Protein 5TGN (pdb70)

Foldseek 3Di:
DAPVVLVVVLLVCLLVLNLQSNLVQADQQAWEQEPPRDIQGGSVSSSVVSNPDANKHWDPWDFPDDRFKTKIWTWIGDPDDDIWIKIWIFGDDPRGTRYIYIDTDDD/DQVVLVVVLLVCLLVLNLQSNLVQADQQAWEQEPPRDIQGGSVSSSVVSNPDANWHWDPWDFDDDPFKTKIWTWIGHPDDDIWIKIWIFGDDDRHTRYIYIDTDDD/DQVVLVVVLLVCLLVLNLQSNLVQADQQAWEPEAPVDIQGGSVSSSVVSNPDFRWDWDDWDFPDDPFKTKIWIWTDGDPDDIWIKIWIFGDDPSGTRYIHIDTDD/DAPVVLVVVLQVCLLVLNLLVNLVQADQQAWEPEAPVRIQGGSVSSSVCSNPPPNWHFDPWDFDDDRFKTKIWGWTDDDPDDIWIKIWIFGDDPRGTRYIHIDTDDD

Nearest PDB structures (foldseek):
  5tgn-assembly1_D  TM=9.696E-01  e=1.037E-19  Sphaerobacter thermophilus DSM 20745
  3lyg-assembly1_A-2  TM=8.223E-01  e=5.084E-06  Colwellia psychrerythraea 34H
  3fh1-assembly1_A-2  TM=8.210E-01  e=5.171E-05  Mesorhizobium loti
  5ien-assembly1_A  TM=6.546E-01  e=3.353E-06  synthetic construct
  3hx8-assembly2_C  TM=6.684E-01  e=5.726E-06  Mesorhizobium loti

InterPro domains:
  IPR032710 NTF2-like domain superfamily [SSF54427] (2-102)
  IPR037401 SnoaL-like domain [PF12680] (7-100)

B-factor: mean 32.68, std 15.43, range [11.44, 110.05]

Organism: Sphaerobacter thermophilus (strain ATCC 49802 / DSM 20745 / KCCM 41009 / NCIMB 13125 / S 6022) (NCBI:txid479434)

Solvent-accessible surface area: 18571 Å² total

Sequence (425 aa):
AAAIDLAREYISRVNGRDGSGAAALFAQDGEIIAPVGRVYRGWDAIAAFIEAAPPATTAQIAERTGTHRVVLHGVVQTPRFAPAQIEWIFDVDGDRIRRLTINHLRDAAIDLAREYISRVNGRDGSGAAALFAQDGEIIAPVGRVYRGWDAIAAFIIEAAPPATTAQIAERTGTHRVVLHGVVQTPRFAPAQIEWIFDVDGDRIRRLTINHLRDAAIDLAREYISRRVNGRDGSGAAALFAQDGEIIAPVGRVYRGWDAIAAFIEAAPPATTAQIAERTGTHRVVLHGVVQTPRFAPAQIEWIFDVDGDRIRRLTINHLRAAAIDLAREYISRVNGRDGSSGAAALFAQDGEIIAPVGRVYRRGWDAIAAFIIEAAPPATTAQIAERTGTHRVVLHGVVQTPRFAPAQIEWIFDVDGDRIRRLTINHLRD

CATH classification: 3.10.450.50

Structure (mmCIF, N/CA/C/O backbone):
data_5TGN
#
_entry.id   5TGN
#
_cell.length_a   90.178
_cell.length_b   66.907
_cell.length_c   90.635
_cell.angle_alpha   90.00
_cell.angle_beta   101.41
_cell.angle_gamma   90.00
#
_symmetry.space_group_name_H-M   'C 1 2 1'
#
loop_
_entity.id
_entity.type
_entity.pdbx_description
1 polymer 'Uncharacterized protein'
2 non-polymer GLYCEROL
3 non-polymer 'CHLORIDE ION'
4 water water
#
loop_
_atom_site.group_PDB
_atom_site.id
_atom_site.type_symbol
_atom_site.label_atom_id
_atom_site.label_alt_id
_atom_site.label_comp_id
_atom_site.label_asym_id
_atom_site.label_entity_id
_atom_site.label_seq_id
_atom_site.pdbx_PDB_ins_code
_atom_site.Cartn_x
_atom_site.Cartn_y
_atom_site.Cartn_z
_atom_site.occupancy
_atom_site.B_iso_or_equiv
_atom_site.auth_seq_id
_atom_site.auth_comp_id
_atom_site.auth_asym_id
_atom_site.auth_atom_id
_atom_site.pdbx_PDB_model_num
ATOM 1 N N . ALA A 1 3 ? -16.224 47.421 42.598 1.00 66.14 0 ALA A N 1
ATOM 2 C CA . ALA A 1 3 ? -16.916 46.779 41.481 1.00 68.13 0 ALA A CA 1
ATOM 3 C C . ALA A 1 3 ? -16.299 47.171 40.139 1.00 69.21 0 ALA A C 1
ATOM 4 O O . ALA A 1 3 ? -16.512 48.275 39.639 1.00 74.23 0 ALA A O 1
ATOM 14 N N . ALA A 1 5 ? -15.704 47.088 36.084 1.00 50.26 2 ALA A N 1
ATOM 15 C CA . ALA A 1 5 ? -16.382 46.810 34.830 1.00 47.62 2 ALA A CA 1
ATOM 16 C C . ALA A 1 5 ? -15.579 45.788 34.021 1.00 38.91 2 ALA A C 1
ATOM 17 O O . ALA A 1 5 ? -14.420 45.479 34.330 1.00 34.99 2 ALA A O 1
ATOM 19 N N . ALA A 1 6 ? -16.209 45.263 32.969 1.00 34.40 3 ALA A N 1
ATOM 20 C CA . ALA A 1 6 ? -15.569 44.211 32.186 1.00 34.01 3 ALA A CA 1
ATOM 21 C C . ALA A 1 6 ? -14.255 44.689 31.584 1.00 27.56 3 ALA A C 1
ATOM 22 O O . ALA A 1 6 ? -13.264 43.949 31.587 1.00 24.78 3 ALA A O 1
ATOM 24 N N . ILE A 1 7 ? -14.227 45.919 31.049 1.00 28.62 4 ILE A N 1
ATOM 25 C CA . ILE A 1 7 ? -12.978 46.408 30.466 1.00 27.40 4 ILE A CA 1
ATOM 26 C C . ILE A 1 7 ? -11.902 46.549 31.538 1.00 26.29 4 ILE A C 1
ATOM 27 O O . ILE A 1 7 ? -10.721 46.291 31.271 1.00 26.33 4 ILE A O 1
ATOM 32 N N . ASP A 1 8 ? -12.288 46.927 32.766 1.00 30.40 5 ASP A N 1
ATOM 33 C CA . ASP A 1 8 ? -11.338 46.992 33.877 1.00 29.35 5 ASP A CA 1
ATOM 34 C C . ASP A 1 8 ? -10.771 45.620 34.208 1.00 27.18 5 ASP A C 1
ATOM 35 O O . ASP A 1 8 ? -9.569 45.491 34.470 1.00 27.07 5 ASP A O 1
ATOM 40 N N . LEU A 1 9 ? -11.636 44.592 34.264 1.00 26.39 6 LEU A N 1
ATOM 41 C CA . LEU A 1 9 ? -11.162 43.237 34.530 1.00 24.33 6 LEU A CA 1
ATOM 42 C C . LEU A 1 9 ? -10.180 42.794 33.451 1.00 22.76 6 LEU A C 1
ATOM 43 O O . LEU A 1 9 ? -9.130 42.210 33.751 1.00 26.03 6 LEU A O 1
ATOM 48 N N . ALA A 1 10 ? -10.510 43.064 32.185 1.00 23.04 7 ALA A N 1
ATOM 49 C CA . ALA A 1 10 ? -9.648 42.632 31.091 1.00 17.97 7 ALA A CA 1
ATOM 50 C C . ALA A 1 10 ? -8.279 43.303 31.179 1.00 19.74 7 ALA A C 1
ATOM 51 O O . ALA A 1 10 ? -7.244 42.637 31.070 1.00 21.92 7 ALA A O 1
ATOM 53 N N . ARG A 1 11 ? -8.251 44.630 31.367 1.00 20.72 8 ARG A N 1
ATOM 54 C CA . ARG A 1 11 ? -6.970 45.326 31.468 1.00 22.98 8 ARG A CA 1
ATOM 55 C C . ARG A 1 11 ? -6.170 44.841 32.675 1.00 25.55 8 ARG A C 1
ATOM 56 O O . ARG A 1 11 ? -4.936 44.736 32.617 1.00 22.01 8 ARG A O 1
ATOM 64 N N . GLU A 1 12 ? -6.847 44.612 33.805 1.00 22.02 9 GLU A N 1
ATOM 65 C CA . GLU A 1 12 ? -6.140 44.136 34.987 1.00 22.86 9 GLU A CA 1
ATOM 66 C C . GLU A 1 12 ? -5.592 42.729 34.769 1.00 20.49 9 GLU A C 1
ATOM 67 O O . GLU A 1 12 ? -4.522 42.391 35.286 1.00 20.97 9 GLU A O 1
ATOM 73 N N . TYR A 1 13 ? -6.329 41.888 34.043 1.00 18.79 10 TYR A N 1
ATOM 74 C CA . TYR A 1 13 ? -5.824 40.556 33.724 1.00 17.05 10 TYR A CA 1
ATOM 75 C C . TYR A 1 13 ? -4.495 40.663 32.995 1.00 16.10 10 TYR A C 1
ATOM 76 O O . TYR A 1 13 ? -3.503 40.055 33.395 1.00 16.33 10 TYR A O 1
ATOM 85 N N . ILE A 1 14 ? -4.435 41.506 31.964 1.00 20.55 11 ILE A N 1
ATOM 86 C CA . ILE A 1 14 ? -3.174 41.705 31.252 1.00 18.99 11 ILE A CA 1
ATOM 87 C C . ILE A 1 14 ? -2.093 42.218 32.199 1.00 21.68 11 ILE A C 1
ATOM 88 O O . ILE A 1 14 ? -0.931 41.806 32.124 1.00 19.41 11 ILE A O 1
ATOM 93 N N . SER A 1 15 ? -2.440 43.155 33.076 1.00 20.54 12 SER A N 1
ATOM 94 C CA . SER A 1 15 ? -1.414 43.703 33.962 1.00 23.46 12 SER A CA 1
ATOM 95 C C . SER A 1 15 ? -0.869 42.616 34.881 1.00 23.58 12 SER A C 1
ATOM 96 O O . SER A 1 15 ? 0.345 42.540 35.129 1.00 25.49 12 SER A O 1
ATOM 99 N N . ARG A 1 16 ? -1.754 41.751 35.373 1.00 22.02 13 ARG A N 1
ATOM 100 C CA . ARG A 1 16 ? -1.348 40.703 36.313 1.00 31.09 13 ARG A CA 1
ATOM 101 C C . ARG A 1 16 ? -0.487 39.644 35.632 1.00 21.22 13 ARG A C 1
ATOM 102 O O . ARG A 1 16 ? 0.487 39.161 36.216 1.00 27.90 13 ARG A O 1
ATOM 110 N N . VAL A 1 17 ? -0.817 39.292 34.388 1.00 20.72 14 VAL A N 1
ATOM 111 C CA . VAL A 1 17 ? -0.015 38.325 33.647 1.00 25.57 14 VAL A CA 1
ATOM 112 C C . VAL A 1 17 ? 1.371 38.889 33.322 1.00 28.09 14 VAL A C 1
ATOM 113 O O . VAL A 1 17 ? 2.381 38.182 33.456 1.00 24.57 14 VAL A O 1
ATOM 117 N N . ASN A 1 18 ? 1.459 40.179 32.942 1.00 21.76 15 ASN A N 1
ATOM 118 C CA . ASN A 1 18 ? 2.784 40.802 32.789 1.00 25.00 15 ASN A CA 1
ATOM 119 C C . ASN A 1 18 ? 3.592 40.751 34.076 1.00 31.79 15 ASN A C 1
ATOM 120 O O . ASN A 1 18 ? 4.828 40.732 34.035 1.00 33.40 15 ASN A O 1
ATOM 125 N N . GLY A 1 19 ? 2.923 40.766 35.225 1.00 40.22 16 GLY A N 1
ATOM 126 C CA . GLY A 1 19 ? 3.609 40.674 36.493 1.00 46.64 16 GLY A CA 1
ATOM 127 C C . GLY A 1 19 ? 3.844 39.260 36.975 1.00 47.77 16 GLY A C 1
ATOM 128 O O . GLY A 1 19 ? 4.270 39.082 38.118 1.00 57.91 16 GLY A O 1
ATOM 129 N N . ARG A 1 20 ? 3.568 38.257 36.141 1.00 43.55 17 ARG A N 1
ATOM 130 C CA . ARG A 1 20 ? 3.681 36.835 36.473 1.00 54.09 17 ARG A CA 1
ATOM 131 C C . ARG A 1 20 ? 2.774 36.434 37.639 1.00 56.59 17 ARG A C 1
ATOM 132 O O . ARG A 1 20 ? 2.978 35.386 38.262 1.00 57.17 17 ARG A O 1
ATOM 140 N N . ASP A 1 21 ? 1.752 37.238 37.922 1.00 46.49 18 ASP A N 1
ATOM 141 C CA . ASP A 1 21 ? 1.034 37.172 39.191 1.00 35.35 18 ASP A CA 1
ATOM 142 C C . ASP A 1 21 ? -0.172 36.263 38.998 1.00 29.06 18 ASP A C 1
ATOM 143 O O . ASP A 1 21 ? -1.283 36.715 38.738 1.00 28.44 18 ASP A O 1
ATOM 148 N N . GLY A 1 22 ? 0.046 34.953 39.148 1.00 23.58 19 GLY A N 1
ATOM 149 C CA . GLY A 1 22 ? -1.040 34.004 38.908 1.00 22.89 19 GLY A CA 1
ATOM 150 C C . GLY A 1 22 ? -2.192 34.145 39.888 1.00 27.58 19 GLY A C 1
ATOM 151 O O . GLY A 1 22 ? -3.361 33.988 39.513 1.00 26.19 19 GLY A O 1
ATOM 152 N N . SER A 1 23 ? -1.885 34.440 41.158 1.00 26.55 20 SER A N 1
ATOM 153 C CA . SER A 1 23 ? -2.949 34.600 42.147 1.00 24.58 20 SER A CA 1
ATOM 154 C C . SER A 1 23 ? -3.767 35.849 41.880 1.00 26.07 20 SER A C 1
ATOM 155 O O . SER A 1 23 ? -4.997 35.828 41.984 1.00 26.42 20 SER A O 1
ATOM 158 N N . GLY A 1 24 ? -3.107 36.958 41.584 1.00 20.23 21 GLY A N 1
ATOM 159 C CA . GLY A 1 24 ? -3.859 38.170 41.342 1.00 22.19 21 GLY A CA 1
ATOM 160 C C . GLY A 1 24 ? -4.710 38.040 40.101 1.00 20.22 21 GLY A C 1
ATOM 161 O O . GLY A 1 24 ? -5.829 38.550 40.050 1.00 22.56 21 GLY A O 1
ATOM 162 N N . ALA A 1 25 ? -4.214 37.320 39.097 1.00 18.86 22 ALA A N 1
ATOM 163 C CA . ALA A 1 25 ? -5.038 37.108 37.913 1.00 19.03 22 ALA A CA 1
ATOM 164 C C . ALA A 1 25 ? -6.207 36.183 38.219 1.00 18.93 22 ALA A C 1
ATOM 165 O O . ALA A 1 25 ? -7.334 36.436 37.778 1.00 19.52 22 ALA A O 1
ATOM 167 N N . ALA A 1 26 ? -5.963 35.111 38.980 1.00 16.20 23 ALA A N 1
ATOM 168 C CA . ALA A 1 26 ? -7.042 34.195 39.342 1.00 18.54 23 ALA A CA 1
ATOM 169 C C . ALA A 1 26 ? -8.146 34.897 40.127 1.00 24.95 23 ALA A C 1
ATOM 170 O O . ALA A 1 26 ? -9.332 34.597 39.940 1.00 22.87 23 ALA A O 1
ATOM 172 N N . ALA A 1 27 ? -7.784 35.844 41.006 1.00 21.89 24 ALA A N 1
ATOM 173 C CA . ALA A 1 27 ? -8.795 36.584 41.771 1.00 19.76 24 ALA A CA 1
ATOM 174 C C . ALA A 1 27 ? -9.758 37.368 40.884 1.00 24.46 24 ALA A C 1
ATOM 175 O O . ALA A 1 27 ? -10.836 37.758 41.357 1.00 21.52 24 ALA A O 1
ATOM 177 N N . LEU A 1 28 ? -9.407 37.615 39.614 1.00 17.54 25 LEU A N 1
ATOM 178 C CA . LEU A 1 28 ? -10.353 38.251 38.705 1.00 14.31 25 LEU A CA 1
ATOM 179 C C . LEU A 1 28 ? -11.440 37.314 38.204 1.00 16.81 25 LEU A C 1
ATOM 180 O O . LEU A 1 28 ? -12.385 37.781 37.557 1.00 19.79 25 LEU A O 1
ATOM 185 N N . PHE A 1 29 ? -11.346 36.023 38.465 1.00 19.45 26 PHE A N 1
ATOM 186 C CA . PHE A 1 29 ? -12.297 35.066 37.913 1.00 15.80 26 PHE A CA 1
ATOM 187 C C . PHE A 1 29 ? -13.315 34.644 38.972 1.00 18.64 26 PHE A C 1
ATOM 188 O O . PHE A 1 29 ? -13.025 34.639 40.171 1.00 18.05 26 PHE A O 1
ATOM 196 N N . ALA A 1 30 ? -14.509 34.283 38.506 1.00 19.58 27 ALA A N 1
ATOM 197 C CA . ALA A 1 30 ? -15.464 33.567 39.343 1.00 24.59 27 ALA A CA 1
ATOM 198 C C . ALA A 1 30 ? -14.860 32.246 39.814 1.00 23.62 27 ALA A C 1
ATOM 199 O O . ALA A 1 30 ? -13.948 31.684 39.195 1.00 20.21 27 ALA A O 1
ATOM 201 N N . GLN A 1 31 ? -15.398 31.745 40.923 1.00 25.15 28 GLN A N 1
ATOM 202 C CA . GLN A 1 31 ? -14.898 30.502 41.495 1.00 27.54 28 GLN A CA 1
ATOM 203 C C . GLN A 1 31 ? -14.955 29.361 40.490 1.00 23.95 28 GLN A C 1
ATOM 204 O O . GLN A 1 31 ? -14.073 28.499 40.470 1.00 22.14 28 GLN A O 1
ATOM 210 N N . ASP A 1 32 ? -16.001 29.317 39.669 1.00 23.16 29 ASP A N 1
ATOM 211 C CA . ASP A 1 32 ? -16.098 28.346 38.587 1.00 21.82 29 ASP A CA 1
ATOM 212 C C . ASP A 1 32 ? -15.749 28.957 37.235 1.00 24.95 29 ASP A C 1
ATOM 213 O O . ASP A 1 32 ? -16.170 28.434 36.204 1.00 25.04 29 ASP A O 1
ATOM 218 N N . GLY A 1 33 ? -14.998 30.057 37.223 1.00 17.15 30 GLY A N 1
ATOM 219 C CA . GLY A 1 33 ? -14.567 30.654 35.978 1.00 20.61 30 GLY A CA 1
ATOM 220 C C . GLY A 1 33 ? -13.487 29.803 35.336 1.00 26.08 30 GLY A C 1
ATOM 221 O O . GLY A 1 33 ? -12.947 28.876 35.939 1.00 20.42 30 GLY A O 1
ATOM 222 N N . GLU A 1 34 ? -13.164 30.109 34.084 1.00 13.59 31 GLU A N 1
ATOM 223 C CA . GLU A 1 34 ? -12.218 29.247 33.399 1.00 17.84 31 GLU A CA 1
ATOM 224 C C . GLU A 1 34 ? -11.445 29.992 32.321 1.00 15.80 31 GLU A C 1
ATOM 225 O O . GLU A 1 34 ? -11.897 31.004 31.771 1.00 16.17 31 GLU A O 1
ATOM 231 N N . ILE A 1 35 ? -10.295 29.415 31.974 1.00 13.96 32 ILE A N 1
ATOM 232 C CA . ILE A 1 35 ? -9.529 29.811 30.797 1.00 14.83 32 ILE A CA 1
ATOM 233 C C . ILE A 1 35 ? -9.552 28.653 29.811 1.00 15.95 32 ILE A C 1
ATOM 234 O O . ILE A 1 35 ? -9.318 27.499 30.194 1.00 14.94 32 ILE A O 1
ATOM 239 N N . ILE A 1 36 ? -9.843 28.949 28.551 1.00 13.81 33 ILE A N 1
ATOM 240 C CA . ILE A 1 36 ? -9.726 27.960 27.475 1.00 11.45 33 ILE A CA 1
ATOM 241 C C . ILE A 1 36 ? -8.516 28.368 26.658 1.00 14.87 33 ILE A C 1
ATOM 242 O O . ILE A 1 36 ? -8.450 29.506 26.161 1.00 15.52 33 ILE A O 1
ATOM 247 N N . ALA A 1 37 ? -7.578 27.463 26.506 1.00 12.45 34 ALA A N 1
ATOM 248 C CA . ALA A 1 37 ? -6.325 27.850 25.874 1.00 15.33 34 ALA A CA 1
ATOM 249 C C . ALA A 1 37 ? -5.889 26.691 24.996 1.00 13.29 34 ALA A C 1
ATOM 250 O O . ALA A 1 37 ? -6.481 25.611 25.091 1.00 16.64 34 ALA A O 1
ATOM 252 N N . PRO A 1 38 ? -4.886 26.863 24.123 1.00 13.21 35 PRO A N 1
ATOM 253 C CA . PRO A 1 38 ? -4.448 25.730 23.283 1.00 14.69 35 PRO A CA 1
ATOM 254 C C . PRO A 1 38 ? -3.995 24.532 24.108 1.00 13.95 35 PRO A C 1
ATOM 255 O O . PRO A 1 38 ? -3.375 24.684 25.159 1.00 20.27 35 PRO A O 1
ATOM 259 N N . VAL A 1 39 ? -4.289 23.325 23.637 1.00 15.88 36 VAL A N 1
ATOM 260 C CA . VAL A 1 39 ? -5.160 23.016 22.511 1.00 18.03 36 VAL A CA 1
ATOM 261 C C . VAL A 1 39 ? -6.409 22.387 23.125 1.00 16.53 36 VAL A C 1
ATOM 262 O O . VAL A 1 39 ? -6.356 21.237 23.571 1.00 14.48 36 VAL A O 1
ATOM 266 N N . GLY A 1 40 ? -7.489 23.165 23.241 1.00 16.61 37 GLY A N 1
ATOM 267 C CA . GLY A 1 40 ? -8.657 22.651 23.929 1.00 17.48 37 GLY A CA 1
ATOM 268 C C . GLY A 1 40 ? -8.485 22.426 25.416 1.00 14.72 37 GLY A C 1
ATOM 269 O O . GLY A 1 40 ? -9.251 21.652 26.008 1.00 16.72 37 GLY A O 1
ATOM 270 N N . ARG A 1 41 ? -7.491 23.057 26.040 1.00 15.01 38 ARG A N 1
ATOM 271 C CA . ARG A 1 41 ? -7.293 22.915 27.480 1.00 14.64 38 ARG A CA 1
ATOM 272 C C . ARG A 1 41 ? -8.211 23.878 28.219 1.00 17.86 38 ARG A C 1
ATOM 273 O O . ARG A 1 41 ? -8.245 25.074 27.917 1.00 18.18 38 ARG A O 1
ATOM 281 N N . VAL A 1 42 ? -8.943 23.376 29.206 1.00 15.98 39 VAL A N 1
ATOM 282 C CA . VAL A 1 42 ? -9.850 24.210 29.974 1.00 16.51 39 VAL A CA 1
ATOM 283 C C . VAL A 1 42 ? -9.356 24.202 31.416 1.00 21.42 39 VAL A C 1
ATOM 284 O O . VAL A 1 42 ? -9.402 23.170 32.092 1.00 17.23 39 VAL A O 1
ATOM 288 N N . TYR A 1 43 ? -8.901 25.350 31.896 1.00 15.71 40 TYR A N 1
ATOM 289 C CA . TYR A 1 43 ? -8.437 25.485 33.277 1.00 16.02 40 TYR A CA 1
ATOM 290 C C . TYR A 1 43 ? -9.587 26.085 34.072 1.00 16.73 40 TYR A C 1
ATOM 291 O O . TYR A 1 43 ? -9.850 27.281 33.967 1.00 23.53 40 TYR A O 1
ATOM 300 N N . ARG A 1 44 ? -10.275 25.265 34.877 1.00 17.99 41 ARG A N 1
ATOM 301 C CA . ARG A 1 44 ? -11.452 25.727 35.604 1.00 18.87 41 ARG A CA 1
ATOM 302 C C . ARG A 1 44 ? -11.136 25.918 37.082 1.00 20.87 41 ARG A C 1
ATOM 303 O O . ARG A 1 44 ? -10.597 25.017 37.735 1.00 20.78 41 ARG A O 1
ATOM 311 N N . GLY A 1 45 ? -11.482 27.083 37.606 1.00 21.07 42 GLY A N 1
ATOM 312 C CA . GLY A 1 45 ? -11.241 27.359 39.010 1.00 21.71 42 G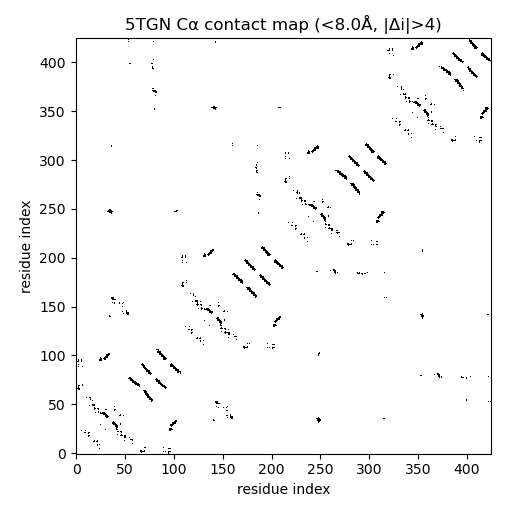LY A CA 1
ATOM 313 C C . GLY A 1 45 ? -9.891 28.013 39.252 1.00 20.86 42 GLY A C 1
ATOM 314 O O . GLY A 1 45 ? -8.968 27.948 38.436 1.00 19.34 42 GLY A O 1
ATOM 315 N N . TRP A 1 46 ? -9.777 28.617 40.434 1.00 18.16 43 TRP A N 1
ATOM 316 C CA . TRP A 1 46 ? -8.649 29.493 40.738 1.00 20.81 43 TRP A CA 1
ATOM 317 C C . TRP A 1 46 ? -7.297 28.760 40.694 1.00 22.29 43 TRP A C 1
ATOM 318 O O . TRP A 1 46 ? -6.312 29.273 40.141 1.00 17.56 43 TRP A O 1
ATOM 329 N N . ASP A 1 47 ? -7.205 27.579 41.297 1.00 20.60 44 ASP A N 1
ATOM 330 C CA . ASP A 1 47 ? -5.901 26.913 41.328 1.00 18.49 44 ASP A CA 1
ATOM 331 C C . ASP A 1 47 ? -5.446 26.539 39.928 1.00 18.55 44 ASP A C 1
ATOM 332 O O . ASP A 1 47 ? -4.267 26.702 39.591 1.00 21.65 44 ASP A O 1
ATOM 337 N N . ALA A 1 48 ? -6.359 26.022 39.104 1.00 21.07 45 ALA A N 1
ATOM 338 C CA . ALA A 1 48 ? -5.998 25.647 37.741 1.00 20.59 45 ALA A CA 1
ATOM 339 C C . ALA A 1 48 ? -5.587 26.862 36.924 1.00 19.80 45 ALA A C 1
ATOM 340 O O . ALA A 1 48 ? -4.631 26.798 36.142 1.00 16.26 45 ALA A O 1
ATOM 342 N N . ILE A 1 49 ? -6.343 27.958 37.044 1.00 17.62 46 ILE A N 1
ATOM 343 C CA . ILE A 1 49 ? -5.975 29.187 36.361 1.00 16.23 46 ILE A CA 1
ATOM 344 C C . ILE A 1 49 ? -4.596 29.645 36.809 1.00 19.25 46 ILE A C 1
ATOM 345 O O . ILE A 1 49 ? -3.748 29.989 35.985 1.00 21.38 46 ILE A O 1
ATOM 350 N N . ALA A 1 50 ? -4.335 29.620 38.120 1.00 20.38 47 ALA A N 1
ATOM 351 C CA . ALA A 1 50 ? -3.025 30.030 38.611 1.00 20.07 47 ALA A CA 1
ATOM 352 C C . ALA A 1 50 ? -1.924 29.180 38.001 1.00 23.58 47 ALA A C 1
ATOM 353 O O . ALA A 1 50 ? -0.872 29.702 37.629 1.00 21.35 47 ALA A O 1
ATOM 355 N N . ALA A 1 51 ? -2.157 27.869 37.881 1.00 18.29 48 ALA A N 1
ATOM 356 C CA . ALA A 1 51 ? -1.151 26.972 37.321 1.00 21.68 48 ALA A CA 1
ATOM 357 C C . ALA A 1 51 ? -0.881 27.301 35.863 1.00 18.21 48 ALA A C 1
ATOM 358 O O . ALA A 1 51 ? 0.279 27.320 35.426 1.00 17.25 48 ALA A O 1
ATOM 360 N N . PHE A 1 52 ? -1.947 27.535 35.084 1.00 16.30 49 PHE A N 1
ATOM 361 C CA . PHE A 1 52 ? -1.768 27.911 33.689 1.00 15.83 49 PHE A CA 1
ATOM 362 C C . PHE A 1 52 ? -0.898 29.151 33.564 1.00 17.95 49 PHE A C 1
ATOM 363 O O . PHE A 1 52 ? 0.053 29.187 32.772 1.00 17.63 49 PHE A O 1
ATOM 371 N N . ILE A 1 53 ? -1.207 30.184 34.353 1.00 15.28 50 ILE A N 1
ATOM 372 C CA . ILE A 1 53 ? -0.485 31.444 34.255 1.00 19.48 50 ILE A CA 1
ATOM 373 C C . ILE A 1 53 ? 0.967 31.275 34.673 1.00 22.26 50 ILE A C 1
ATOM 374 O O . ILE A 1 53 ? 1.868 31.811 34.025 1.00 18.93 50 ILE A O 1
ATOM 379 N N . GLU A 1 54 ? 1.218 30.514 35.743 1.00 15.34 51 GLU A N 1
ATOM 380 C CA . GLU A 1 54 ? 2.582 30.271 36.197 1.00 22.48 51 GLU A CA 1
ATOM 381 C C . GLU A 1 54 ? 3.395 29.454 35.190 1.00 19.13 51 GLU A C 1
ATOM 382 O O . GLU A 1 54 ? 4.626 29.534 35.196 1.00 20.99 51 GLU A O 1
ATOM 388 N N . ALA A 1 55 ? 2.741 28.691 34.314 1.00 17.70 52 ALA A N 1
ATOM 389 C CA . ALA A 1 55 ? 3.455 27.886 33.325 1.00 21.09 52 ALA A CA 1
ATOM 390 C C . ALA A 1 55 ? 3.972 28.693 32.126 1.00 20.31 52 ALA A C 1
ATOM 391 O O . ALA A 1 55 ? 4.755 28.150 31.327 1.00 19.46 52 ALA A O 1
ATOM 393 N N . ALA A 1 56 ? 3.579 29.968 31.999 1.00 18.68 53 ALA A N 1
ATOM 394 C CA . ALA A 1 56 ? 4.017 30.823 30.891 1.00 22.26 53 ALA A CA 1
ATOM 395 C C . ALA A 1 56 ? 5.512 31.132 30.971 1.00 21.99 53 ALA A C 1
ATOM 396 O O . ALA A 1 56 ? 6.067 31.278 32.061 1.00 22.09 53 ALA A O 1
ATOM 398 N N . PRO A 1 57 ? 6.184 31.264 29.832 1.00 33.37 54 PRO A N 1
ATOM 399 C CA . PRO A 1 57 ? 7.569 31.758 29.845 1.00 36.37 54 PRO A CA 1
ATOM 400 C C . PRO A 1 57 ? 7.598 33.226 30.217 1.00 27.31 54 PRO A C 1
ATOM 401 O O . PRO A 1 57 ? 6.581 33.915 30.058 1.00 27.51 54 PRO A O 1
ATOM 405 N N . PRO A 1 58 ? 8.729 33.738 30.740 1.00 31.65 55 PRO A N 1
ATOM 406 C CA . PRO A 1 58 ? 8.914 35.195 30.794 1.00 33.04 55 PRO A CA 1
ATOM 407 C C . PRO A 1 58 ? 8.509 35.833 29.477 1.00 29.58 55 PRO A C 1
ATOM 408 O O . PRO A 1 58 ? 8.988 35.442 28.404 1.00 26.99 55 PRO A O 1
ATOM 412 N N . ALA A 1 59 ? 7.581 36.779 29.551 1.00 26.02 56 ALA A N 1
ATOM 413 C CA . ALA A 1 59 ? 7.013 37.400 28.365 1.00 25.54 56 ALA A CA 1
ATOM 414 C C . ALA A 1 59 ? 6.432 38.737 28.777 1.00 31.96 56 ALA A C 1
ATOM 415 O O . ALA A 1 59 ? 6.103 38.948 29.943 1.00 30.06 56 ALA A O 1
ATOM 417 N N . THR A 1 60 ? 6.323 39.656 27.822 1.00 29.45 57 THR A N 1
ATOM 418 C CA . THR A 1 60 ? 5.578 40.882 28.056 1.00 26.17 57 THR A CA 1
ATOM 419 C C . THR A 1 60 ? 4.466 40.993 27.026 1.00 28.77 57 THR A C 1
ATOM 420 O O . THR A 1 60 ? 4.655 40.663 25.850 1.00 25.25 57 THR A O 1
ATOM 424 N N . THR A 1 61 ? 3.309 41.455 27.480 1.00 25.31 58 THR A N 1
ATOM 425 C CA . THR A 1 61 ? 2.107 41.578 26.671 1.00 31.17 58 THR A CA 1
ATOM 426 C C . THR A 1 61 ? 1.810 43.056 26.491 1.00 36.36 58 THR A C 1
ATOM 427 O O . THR A 1 61 ? 1.458 43.732 27.461 1.00 38.68 58 THR A O 1
ATOM 431 N N . ALA A 1 62 ? 1.923 43.552 25.259 1.00 37.93 59 ALA A N 1
ATOM 432 C CA . ALA A 1 62 ? 1.803 44.979 24.984 1.00 35.19 59 ALA A CA 1
ATOM 433 C C . ALA A 1 62 ? 1.047 45.182 23.664 1.00 38.48 59 ALA A C 1
ATOM 434 O O . ALA A 1 62 ? 0.444 44.247 23.115 1.00 35.45 59 ALA A O 1
ATOM 436 N N . GLN A 1 63 ? 1.071 46.428 23.176 1.00 34.08 60 GLN A N 1
ATOM 437 C CA . GLN A 1 63 ? 0.319 46.869 21.994 1.00 33.59 60 GLN A CA 1
ATOM 438 C C . GLN A 1 63 ? -1.122 46.363 22.029 1.00 35.31 60 GLN A C 1
ATOM 439 O O . GLN A 1 63 ? -1.635 45.795 21.060 1.00 3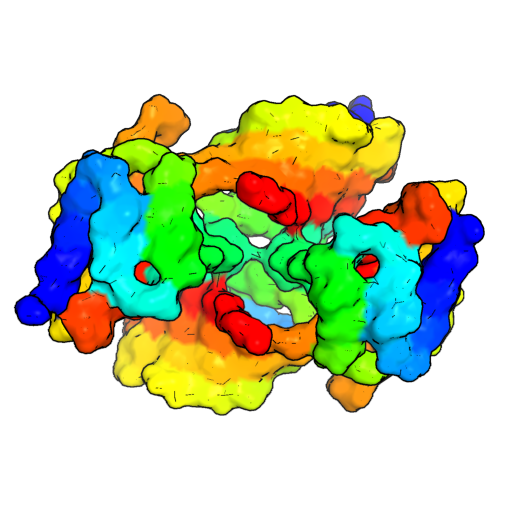1.95 60 GLN A O 1
ATOM 445 N N . ILE A 1 64 ? -1.773 46.561 23.174 1.00 32.17 61 ILE A N 1
ATOM 446 C CA . ILE A 1 64 ? -3.144 46.103 23.340 1.00 29.51 61 ILE A CA 1
ATOM 447 C C . ILE A 1 64 ? -4.087 47.008 22.563 1.00 32.56 61 ILE A C 1
ATOM 448 O O . ILE A 1 64 ? -4.065 48.233 22.710 1.00 33.09 61 ILE A O 1
ATOM 453 N N . ALA A 1 65 ? -4.896 46.412 21.703 1.00 34.02 62 ALA A N 1
ATOM 454 C CA . ALA A 1 65 ? -6.003 47.114 21.081 1.00 36.50 62 ALA A CA 1
ATOM 455 C C . ALA A 1 65 ? -7.285 46.533 21.654 1.00 36.24 62 ALA A C 1
ATOM 456 O O . ALA A 1 65 ? -7.472 45.311 21.667 1.00 29.22 62 ALA A O 1
ATOM 458 N N . GLU A 1 66 ? -8.134 47.407 22.173 1.00 33.00 63 GLU A N 1
ATOM 459 C CA . GLU A 1 66 ? -9.421 47.006 22.724 1.00 36.58 63 GLU A CA 1
ATOM 460 C C . GLU A 1 66 ? -10.379 46.948 21.543 1.00 40.39 63 GLU A C 1
ATOM 461 O O . GLU A 1 66 ? -10.856 47.978 21.071 1.00 49.28 63 GLU A O 1
ATOM 467 N N . ARG A 1 67 ? -10.618 45.741 21.025 1.00 33.50 64 ARG A N 1
ATOM 468 C CA . ARG A 1 67 ? -11.449 45.570 19.830 1.00 39.29 64 ARG A CA 1
ATOM 469 C C . ARG A 1 67 ? -12.943 45.625 20.144 1.00 43.67 64 ARG A C 1
ATOM 470 O O . ARG A 1 67 ? -13.730 46.132 19.338 1.00 44.94 64 ARG A O 1
ATOM 478 N N . THR A 1 68 ? -13.357 45.057 21.273 1.00 36.16 65 THR A N 1
ATOM 479 C CA . THR A 1 68 ? -14.749 45.040 21.709 1.00 43.19 65 THR A CA 1
ATOM 480 C C . THR A 1 68 ? -14.737 45.422 23.173 1.00 39.85 65 THR A C 1
ATOM 481 O O . THR A 1 68 ? -13.926 44.888 23.938 1.00 33.06 65 THR A O 1
ATOM 493 N N . GLY A 1 70 ? -17.829 46.099 26.210 1.00 41.41 67 GLY A N 1
ATOM 494 C CA . GLY A 1 70 ? -19.202 46.234 26.638 1.00 44.83 67 GLY A CA 1
ATOM 495 C C . GLY A 1 70 ? -19.300 45.782 28.074 1.00 42.11 67 GLY A C 1
ATOM 496 O O . GLY A 1 70 ? -18.304 45.395 28.688 1.00 37.98 67 GLY A O 1
ATOM 497 N N . THR A 1 71 ? -20.524 45.817 28.604 1.00 44.92 68 THR A N 1
ATOM 498 C CA . THR A 1 71 ? -20.732 45.468 30.007 1.00 51.44 68 THR A CA 1
ATOM 499 C C . THR A 1 71 ? -20.316 44.035 30.309 1.00 41.66 68 THR A C 1
ATOM 500 O O . THR A 1 71 ? -19.847 43.748 31.416 1.00 44.16 68 THR A O 1
ATOM 504 N N . HIS A 1 72 ? -20.470 43.123 29.345 1.00 36.81 69 HIS A N 1
ATOM 505 C CA . HIS A 1 72 ? -20.314 41.706 29.626 1.00 31.69 69 HIS A CA 1
ATOM 506 C C . HIS A 1 72 ? -19.335 40.979 28.713 1.00 31.95 69 HIS A C 1
ATOM 507 O O . HIS A 1 72 ? -19.078 39.796 28.942 1.00 26.38 69 HIS A O 1
ATOM 514 N N . ARG A 1 73 ? -18.753 41.639 27.716 1.00 29.96 70 ARG A N 1
ATOM 515 C CA . ARG A 1 73 ? -17.799 40.939 26.867 1.00 27.75 70 ARG A CA 1
ATOM 516 C C . ARG A 1 73 ? -16.714 41.906 26.439 1.00 28.26 70 ARG A C 1
ATOM 517 O O . ARG A 1 73 ? -17.003 43.055 26.102 1.00 24.52 70 ARG A O 1
ATOM 525 N N . VAL A 1 74 ? -15.460 41.450 26.467 1.00 19.76 71 VAL A N 1
ATOM 526 C CA . VAL A 1 74 ? -14.339 42.264 25.999 1.00 19.30 71 VAL A CA 1
ATOM 527 C C . VAL A 1 74 ? -13.463 41.403 25.091 1.00 19.77 71 VAL A C 1
ATOM 528 O O . VAL A 1 74 ? -13.139 40.257 25.436 1.00 24.26 71 VAL A O 1
ATOM 532 N N . VAL A 1 75 ? -13.056 41.959 23.953 1.00 20.89 72 VAL A N 1
ATOM 533 C CA . VAL A 1 75 ? -12.029 41.363 23.109 1.00 19.41 72 VAL A CA 1
ATOM 534 C C . VAL A 1 75 ? -10.825 42.294 23.078 1.00 22.36 72 VAL A C 1
ATOM 535 O O . VAL A 1 75 ? -10.942 43.453 22.650 1.00 22.88 72 VAL A O 1
ATOM 539 N N . LEU A 1 76 ? -9.665 41.783 23.502 1.00 20.25 73 LEU A N 1
ATOM 540 C CA . LEU A 1 76 ? -8.392 42.482 23.325 1.00 20.23 73 LEU A CA 1
ATOM 541 C C . LEU A 1 76 ? -7.541 41.740 22.303 1.00 18.43 73 LEU A C 1
ATOM 542 O O . LEU A 1 76 ? -7.531 40.508 22.277 1.00 21.67 73 LEU A O 1
ATOM 547 N N . HIS A 1 77 ? -6.836 42.491 21.461 1.00 22.01 74 HIS A N 1
ATOM 548 C CA . HIS A 1 77 ? -5.770 41.956 20.628 1.00 19.22 74 HIS A CA 1
ATOM 549 C C . HIS A 1 77 ? -4.453 42.521 21.132 1.00 25.15 74 HIS A C 1
ATOM 550 O O . HIS A 1 77 ? -4.395 43.670 21.583 1.00 28.32 74 HIS A O 1
ATOM 557 N N . GLY A 1 78 ? -3.404 41.706 21.095 1.00 23.05 75 GLY A N 1
ATOM 558 C CA . GLY A 1 78 ? -2.142 42.183 21.631 1.00 24.47 75 GLY A CA 1
ATOM 559 C C . GLY A 1 78 ? -0.977 41.415 21.048 1.00 23.62 75 GLY A C 1
ATOM 560 O O . GLY A 1 78 ? -1.148 40.464 20.282 1.00 20.99 75 GLY A O 1
ATOM 561 N N . VAL A 1 79 ? 0.224 41.862 21.406 1.00 17.92 76 VAL A N 1
ATOM 562 C CA . VAL A 1 79 ? 1.465 41.241 20.965 1.00 20.56 76 VAL A CA 1
ATOM 563 C C . VAL A 1 79 ? 2.164 40.737 22.217 1.00 21.49 76 VAL A C 1
ATOM 564 O O . VAL A 1 79 ? 2.346 41.495 23.174 1.00 22.13 76 VAL A O 1
ATOM 568 N N . VAL A 1 80 ? 2.542 39.468 22.225 1.00 16.15 77 VAL A N 1
ATOM 569 C CA . VAL A 1 80 ? 3.316 38.891 23.325 1.00 18.30 77 VAL A CA 1
ATOM 570 C C . VAL A 1 80 ? 4.760 38.713 22.856 1.00 17.95 77 VAL A C 1
ATOM 571 O O . VAL A 1 80 ? 5.010 38.017 21.867 1.00 22.57 77 VAL A O 1
ATOM 575 N N . GLN A 1 81 ? 5.702 39.378 23.524 1.00 18.50 78 GLN A N 1
ATOM 576 C CA . GLN A 1 81 ? 7.112 39.235 23.212 1.00 17.95 78 GLN A CA 1
ATOM 577 C C . GLN A 1 81 ? 7.842 38.472 24.312 1.00 23.50 78 GLN A C 1
ATOM 578 O O . GLN A 1 81 ? 7.507 38.583 25.496 1.00 21.99 78 GLN A O 1
ATOM 584 N N . THR A 1 82 ? 8.861 37.726 23.910 1.00 23.76 79 THR A N 1
ATOM 585 C CA . THR A 1 82 ? 9.690 36.913 24.790 1.00 24.14 79 THR A CA 1
ATOM 586 C C . THR A 1 82 ? 11.157 37.125 24.467 1.00 27.69 79 THR A C 1
ATOM 587 O O . THR A 1 82 ? 11.503 37.750 23.454 1.00 22.60 79 THR A O 1
ATOM 591 N N . PRO A 1 83 ? 12.059 36.636 25.335 1.00 30.62 80 PRO A N 1
ATOM 592 C CA . PRO A 1 83 ? 13.496 36.810 25.077 1.00 30.39 80 PRO A CA 1
ATOM 593 C C . PRO A 1 83 ? 13.989 36.190 23.789 1.00 31.98 80 PRO A C 1
ATOM 594 O O . PRO A 1 83 ? 14.949 36.711 23.204 1.00 30.27 80 PRO A O 1
ATOM 598 N N . ARG A 1 84 ? 13.397 35.084 23.336 1.00 21.49 81 ARG A N 1
ATOM 599 C CA . ARG A 1 84 ? 13.987 34.373 22.210 1.00 28.03 81 ARG A CA 1
ATOM 600 C C . ARG A 1 84 ? 12.979 34.060 21.107 1.00 27.53 81 ARG A C 1
ATOM 601 O O . ARG A 1 84 ? 13.370 33.890 19.952 1.00 24.41 81 ARG A O 1
ATOM 609 N N . PHE A 1 85 ? 11.696 33.946 21.430 1.00 17.54 82 PHE A N 1
ATOM 610 C CA . PHE A 1 85 ? 10.755 33.510 20.404 1.00 16.22 82 PHE A CA 1
ATOM 611 C C . PHE A 1 85 ? 10.204 34.707 19.629 1.00 16.99 82 PHE A C 1
ATOM 612 O O . PHE A 1 85 ? 10.362 35.856 20.029 1.00 20.58 82 PHE A O 1
ATOM 620 N N . ALA A 1 86 ? 9.579 34.417 18.481 1.00 18.71 83 ALA A N 1
ATOM 621 C CA . ALA A 1 86 ? 9.023 35.469 17.652 1.00 16.72 83 ALA A CA 1
ATOM 622 C C . ALA A 1 86 ? 7.813 36.095 18.348 1.00 17.07 83 ALA A C 1
ATOM 623 O O . ALA A 1 86 ? 7.115 35.422 19.106 1.00 19.48 83 ALA A O 1
ATOM 625 N N . PRO A 1 87 ? 7.564 37.388 18.125 1.00 23.05 84 PRO A N 1
ATOM 626 C CA . PRO A 1 87 ? 6.352 38.010 18.676 1.00 22.97 84 PRO A CA 1
ATOM 627 C C . PRO A 1 87 ? 5.118 37.225 18.259 1.00 20.21 84 PRO A C 1
ATOM 628 O O . PRO A 1 87 ? 5.039 36.696 17.142 1.00 21.41 84 PRO A O 1
ATOM 632 N N . ALA A 1 88 ? 4.165 37.105 19.171 1.00 29.59 85 ALA A N 1
ATOM 633 C CA . ALA A 1 88 ? 2.935 36.387 18.889 1.00 26.85 85 ALA A CA 1
ATOM 634 C C . ALA A 1 88 ? 1.761 37.352 18.966 1.00 32.77 85 ALA A C 1
ATOM 635 O O . ALA A 1 88 ? 1.666 38.134 19.916 1.00 23.81 85 ALA A O 1
ATOM 637 N N . GLN A 1 89 ? 0.881 37.287 17.971 1.00 24.91 86 GLN A N 1
ATOM 638 C CA . GLN A 1 89 ? -0.371 38.036 17.937 1.00 23.54 86 GLN A CA 1
ATOM 639 C C . GLN A 1 89 ? -1.431 37.229 18.668 1.00 20.30 86 GLN A C 1
ATOM 640 O O . GLN A 1 89 ? -1.713 36.087 18.279 1.00 20.11 86 GLN A O 1
ATOM 646 N N . ILE A 1 90 ? -2.036 37.817 19.698 1.00 18.33 87 ILE A N 1
ATOM 647 C CA . ILE A 1 90 ? -2.935 37.071 20.573 1.00 15.74 87 ILE A CA 1
ATOM 648 C C . ILE A 1 90 ? -4.257 37.817 20.697 1.00 22.62 87 ILE A C 1
ATOM 649 O O . ILE A 1 90 ? -4.284 39.052 20.733 1.00 19.11 87 ILE A O 1
ATOM 654 N N . GLU A 1 91 ? -5.349 37.066 20.751 1.00 16.87 88 GLU A N 1
ATOM 655 C CA . GLU A 1 91 ? -6.671 37.613 21.007 1.00 15.85 88 GLU A CA 1
ATOM 656 C C . GLU A 1 91 ? -7.172 37.029 22.321 1.00 16.09 88 GLU A C 1
ATOM 657 O O . GLU A 1 91 ? -7.127 35.809 22.511 1.00 18.36 88 GLU A O 1
ATOM 663 N N . TRP A 1 92 ? -7.617 37.898 23.236 1.00 16.21 89 TRP A N 1
ATOM 664 C CA . TRP A 1 92 ? -8.201 37.499 24.520 1.00 17.61 89 TRP A CA 1
ATOM 665 C C . TRP A 1 92 ? -9.685 37.849 24.492 1.00 16.64 89 TRP A C 1
ATOM 666 O O . TRP A 1 92 ? -10.043 39.016 24.306 1.00 21.08 89 TRP A O 1
ATOM 677 N N . ILE A 1 93 ? -10.551 36.860 24.674 1.00 16.20 90 ILE A N 1
ATOM 678 C CA . ILE A 1 93 ? -12.001 37.103 24.687 1.00 16.77 90 ILE A CA 1
ATOM 679 C C . ILE A 1 93 ? -12.480 36.862 26.107 1.00 18.12 90 ILE A C 1
ATOM 680 O O . ILE A 1 93 ? -12.432 35.726 26.577 1.00 16.58 90 ILE A O 1
ATOM 685 N N . PHE A 1 94 ? -12.950 37.916 26.791 1.00 19.77 91 PHE A N 1
ATOM 686 C CA . PHE A 1 94 ? -13.404 37.834 28.181 1.00 18.91 91 PHE A CA 1
ATOM 687 C C . PHE A 1 94 ? -14.931 37.852 28.214 1.00 22.00 91 PHE A C 1
ATOM 688 O O . PHE A 1 94 ? -15.547 38.800 27.706 1.00 20.86 91 PHE A O 1
ATOM 696 N N . ASP A 1 95 ? -15.541 36.825 28.816 1.00 23.06 92 ASP A N 1
ATOM 697 C CA . ASP A 1 95 ? -16.965 36.853 29.175 1.00 22.99 92 ASP A CA 1
ATOM 698 C C . ASP A 1 95 ? -17.079 37.161 30.665 1.00 25.89 92 ASP A C 1
ATOM 699 O O . ASP A 1 95 ? -16.502 36.445 31.493 1.00 22.44 92 ASP A O 1
ATOM 704 N N . VAL A 1 96 ? -17.837 38.207 31.004 1.00 22.41 93 VAL A N 1
ATOM 705 C CA . VAL A 1 96 ? -17.879 38.761 32.354 1.00 22.56 93 VAL A CA 1
ATOM 706 C C . VAL A 1 96 ? -19.310 38.706 32.863 1.00 29.91 93 VAL A C 1
ATOM 707 O O . VAL A 1 96 ? -20.257 38.970 32.113 1.00 28.67 93 VAL A O 1
ATOM 711 N N . ASP A 1 97 ? -19.466 38.349 34.136 1.00 28.15 94 ASP A N 1
ATOM 712 C CA . ASP A 1 97 ? -20.760 38.428 34.790 1.00 36.64 94 ASP A CA 1
ATOM 713 C C . ASP A 1 97 ? -20.542 38.705 36.271 1.00 39.89 94 ASP A C 1
ATOM 714 O O . ASP A 1 97 ? -19.622 38.159 36.882 1.00 37.36 94 ASP A O 1
ATOM 719 N N . GLY A 1 98 ? -21.385 39.560 36.839 1.00 45.19 95 GLY A N 1
ATOM 720 C CA . GLY A 1 98 ? -21.296 39.829 38.266 1.00 52.28 95 GLY A CA 1
ATOM 721 C C . GLY A 1 98 ? -19.927 40.312 38.698 1.00 50.63 95 GLY A C 1
ATOM 722 O O . GLY A 1 98 ? -19.424 39.888 39.747 1.00 55.66 95 GLY A O 1
ATOM 723 N N . ASP A 1 99 ? -19.310 41.183 37.895 1.00 39.90 96 ASP A N 1
ATOM 724 C CA . ASP A 1 99 ? -17.998 41.804 38.113 1.00 37.78 96 ASP A CA 1
ATOM 725 C C . ASP A 1 99 ? -16.847 40.793 38.248 1.00 34.37 96 ASP A C 1
ATOM 726 O O . ASP A 1 99 ? -15.786 41.132 38.773 1.00 30.93 96 ASP A O 1
ATOM 731 N N . ARG A 1 100 ? -16.979 39.581 37.717 1.00 27.51 97 ARG A N 1
ATOM 732 C CA . ARG A 1 100 ? -15.834 38.687 37.567 1.00 24.88 97 ARG A CA 1
ATOM 733 C C . ARG A 1 100 ? -15.837 38.077 36.179 1.00 22.31 97 ARG A C 1
ATOM 734 O O . ARG A 1 100 ? -16.853 38.076 35.490 1.00 27.77 97 ARG A O 1
ATOM 742 N N . ILE A 1 101 ? -14.687 37.533 35.790 1.00 19.90 98 ILE A N 1
ATOM 743 C CA . ILE A 1 101 ? -14.549 36.810 34.524 1.00 17.84 98 ILE A CA 1
ATOM 744 C C . ILE A 1 101 ? -15.126 35.411 34.676 1.00 22.59 98 ILE A C 1
ATOM 745 O O . ILE A 1 101 ? -14.696 34.634 35.539 1.00 19.88 98 ILE A O 1
ATOM 750 N N . ARG A 1 102 ? -16.117 35.093 33.846 1.00 19.58 99 ARG A N 1
ATOM 751 C CA . ARG A 1 102 ? -16.640 33.736 33.795 1.00 21.06 99 ARG A CA 1
ATOM 752 C C . ARG A 1 102 ? -15.802 32.876 32.862 1.00 20.58 99 ARG A C 1
ATOM 753 O O . ARG A 1 102 ? -15.579 31.690 33.134 1.00 20.73 99 ARG A O 1
ATOM 761 N N . ARG A 1 103 ? -15.338 33.444 31.757 1.00 17.03 100 ARG A N 1
ATOM 762 C CA . ARG A 1 103 ? -14.524 32.658 30.858 1.00 15.70 100 ARG A CA 1
ATOM 763 C C . ARG A 1 103 ? -13.576 33.577 30.111 1.00 17.49 100 ARG A C 1
ATOM 764 O O . ARG A 1 103 ? -13.961 34.669 29.676 1.00 19.64 100 ARG A O 1
ATOM 772 N N . LEU A 1 104 ? -12.327 33.134 29.984 1.00 14.67 101 LEU A N 1
ATOM 773 C CA . LEU A 1 104 ? -11.369 33.792 29.107 1.00 13.54 101 LEU A CA 1
ATOM 774 C C . LEU A 1 104 ? -10.952 32.782 28.046 1.00 15.43 101 LEU A C 1
ATOM 775 O O . LEU A 1 104 ? -10.510 31.676 28.377 1.00 16.48 101 LEU A O 1
ATOM 780 N N . THR A 1 105 ? -11.146 33.133 26.773 1.00 14.24 102 THR A N 1
ATOM 781 C CA . THR A 1 105 ? -10.707 32.292 25.654 1.00 18.38 102 THR A CA 1
ATOM 782 C C . THR A 1 105 ? -9.489 32.955 25.017 1.00 19.73 102 THR A C 1
ATOM 783 O O . THR A 1 105 ? -9.514 34.159 24.743 1.00 17.10 102 THR A O 1
ATOM 787 N N . ILE A 1 106 ? -8.429 32.192 24.781 1.00 18.66 103 ILE A N 1
ATOM 788 C CA . ILE A 1 106 ? -7.178 32.763 24.280 1.00 17.82 103 ILE A CA 1
ATOM 789 C C . ILE A 1 106 ? -6.895 32.169 22.902 1.00 13.89 103 ILE A C 1
ATOM 790 O O . ILE A 1 106 ? -6.542 30.991 22.789 1.00 14.42 103 ILE A O 1
ATOM 795 N N . ASN A 1 107 ? -7.042 32.980 21.860 1.00 17.10 104 ASN A N 1
ATOM 796 C CA . ASN A 1 107 ? -6.834 32.540 20.478 1.00 21.16 104 ASN A CA 1
ATOM 797 C C . ASN A 1 107 ? -5.534 33.123 19.952 1.00 23.31 104 ASN A C 1
ATOM 798 O O . ASN A 1 107 ? -5.340 34.343 19.997 1.00 22.88 104 ASN A O 1
ATOM 803 N N . HIS A 1 108 ? -4.665 32.268 19.432 1.00 16.21 105 HIS A N 1
ATOM 804 C CA . HIS A 1 108 ? -3.525 32.762 18.666 1.00 21.45 105 HIS A CA 1
ATOM 805 C C . HIS A 1 108 ? -3.990 33.235 17.297 1.00 26.00 105 HIS A C 1
ATOM 806 O O . HIS A 1 108 ? -4.698 32.517 16.587 1.00 23.19 105 HIS A O 1
ATOM 813 N N . LEU A 1 109 ? -3.577 34.440 16.921 1.00 23.28 106 LEU A N 1
ATOM 814 C CA . LEU A 1 109 ? -3.878 35.006 15.618 1.00 23.31 106 LEU A CA 1
ATOM 815 C C . LEU A 1 109 ? -2.722 34.731 14.663 1.00 29.69 106 LEU A C 1
ATOM 816 O O . LEU A 1 109 ? -1.626 34.342 15.074 1.00 29.24 106 LEU A O 1
ATOM 821 N N . ARG A 1 110 ? -2.976 34.938 13.372 1.00 29.56 107 ARG A N 1
ATOM 822 C CA . ARG A 1 110 ? -1.930 34.814 12.364 1.00 33.30 107 ARG A CA 1
ATOM 823 C C . ARG A 1 110 ? -0.784 35.768 12.672 1.00 46.92 107 ARG A C 1
ATOM 824 O O . ARG A 1 110 ? -1.007 36.907 13.104 1.00 38.55 107 ARG A O 1
ATOM 832 N N . ASP A 1 111 ? 0.445 35.301 12.426 1.00 44.70 108 ASP A N 1
ATOM 833 C CA . ASP A 1 111 ? 1.665 36.063 12.722 1.00 51.71 108 ASP A CA 1
ATOM 834 C C . ASP A 1 111 ? 1.688 37.385 11.962 1.00 61.05 108 ASP A C 1
ATOM 835 O O . ASP A 1 111 ? 1.201 37.439 10.829 1.00 59.35 108 ASP A O 1
ATOM 849 N N . ALA B 1 5 ? 11.099 0.548 34.036 1.00 60.98 2 ALA B N 1
ATOM 850 C CA . ALA B 1 5 ? 11.914 1.056 32.942 1.00 53.22 2 ALA B CA 1
ATOM 851 C C . ALA B 1 5 ? 11.230 2.258 32.297 1.00 46.62 2 ALA B C 1
ATOM 852 O O . ALA B 1 5 ? 10.047 2.546 32.532 1.00 43.93 2 ALA B O 1
ATOM 854 N N . ALA B 1 6 ? 11.994 2.961 31.463 1.00 44.55 3 ALA B N 1
ATOM 855 C CA . ALA B 1 6 ? 11.472 4.156 30.813 1.00 38.29 3 ALA B CA 1
ATOM 856 C C . ALA B 1 6 ? 10.227 3.842 29.988 1.00 36.33 3 ALA B C 1
ATOM 857 O O . ALA B 1 6 ? 9.239 4.587 30.035 1.00 31.98 3 ALA B O 1
ATOM 859 N N . ILE B 1 7 ? 10.255 2.733 29.238 1.00 36.12 4 ILE B N 1
ATOM 860 C CA . ILE B 1 7 ? 9.123 2.347 28.399 1.00 37.13 4 ILE B CA 1
ATOM 861 C C . ILE B 1 7 ? 7.887 2.047 29.243 1.00 38.48 4 ILE B C 1
ATOM 862 O O . ILE B 1 7 ? 6.751 2.294 28.814 1.00 33.34 4 ILE B O 1
ATOM 867 N N . ASP B 1 8 ? 8.084 1.538 30.457 1.00 37.19 5 ASP B N 1
ATOM 868 C CA . ASP B 1 8 ? 6.962 1.248 31.335 1.00 38.81 5 ASP B CA 1
ATOM 869 C C . ASP B 1 8 ? 6.367 2.526 31.900 1.00 36.95 5 ASP B C 1
ATOM 870 O O . ASP B 1 8 ? 5.144 2.636 32.040 1.00 36.59 5 ASP B O 1
ATOM 875 N N . LEU B 1 9 ? 7.227 3.483 32.264 1.00 36.20 6 LEU B N 1
ATOM 876 C CA . LEU B 1 9 ? 6.741 4.785 32.687 1.00 34.41 6 LEU B CA 1
ATOM 877 C C . LEU B 1 9 ? 5.940 5.443 31.578 1.00 30.85 6 LEU B C 1
ATOM 878 O O . LEU B 1 9 ? 4.868 6.000 31.826 1.00 37.56 6 LEU B O 1
ATOM 883 N N . ALA B 1 10 ? 6.437 5.371 30.339 1.00 30.71 7 ALA B N 1
ATOM 884 C CA . ALA B 1 10 ? 5.745 6.009 29.223 1.00 26.58 7 ALA B CA 1
ATOM 885 C C . ALA B 1 10 ? 4.384 5.365 28.989 1.00 28.59 7 ALA B C 1
ATOM 886 O O . ALA B 1 10 ? 3.373 6.058 28.830 1.00 34.14 7 ALA B O 1
ATOM 888 N N . ARG B 1 11 ? 4.344 4.028 28.975 1.00 30.64 8 ARG B N 1
ATOM 889 C CA . ARG B 1 11 ? 3.081 3.311 28.837 1.00 35.21 8 ARG B CA 1
ATOM 890 C C . ARG B 1 11 ? 2.125 3.624 29.990 1.00 36.72 8 ARG B C 1
ATOM 891 O O . ARG B 1 11 ? 0.922 3.809 29.774 1.00 30.68 8 ARG B O 1
ATOM 899 N N . GLU B 1 12 ? 2.635 3.653 31.227 1.00 37.11 9 GLU B N 1
ATOM 900 C CA . GLU B 1 12 ? 1.781 3.953 32.370 1.00 34.15 9 GLU B CA 1
ATOM 901 C C . GLU B 1 12 ? 1.258 5.387 32.332 1.00 31.20 9 GLU B C 1
ATOM 902 O O . GLU B 1 12 ? 0.130 5.638 32.756 1.00 31.59 9 GLU B O 1
ATOM 908 N N . TYR B 1 13 ? 2.052 6.339 31.830 1.00 28.60 10 TYR B N 1
ATOM 909 C CA . TYR B 1 13 ? 1.553 7.700 31.664 1.00 29.27 10 TYR B CA 1
ATOM 910 C C . TYR B 1 13 ? 0.338 7.727 30.734 1.00 31.49 10 TYR B C 1
ATOM 911 O O . TYR B 1 13 ? -0.695 8.332 31.051 1.00 33.10 10 TYR B O 1
ATOM 920 N N . ILE B 1 14 ? 0.454 7.091 29.568 1.00 27.02 11 ILE B N 1
ATOM 921 C CA . ILE B 1 14 ? -0.662 7.058 28.631 1.00 28.45 11 ILE B CA 1
ATOM 922 C C . ILE B 1 14 ? -1.875 6.397 29.283 1.00 32.15 11 ILE B C 1
ATOM 923 O O . ILE B 1 14 ? -2.995 6.911 29.203 1.00 28.97 11 ILE B O 1
ATOM 928 N N . SER B 1 15 ? -1.661 5.283 29.990 1.00 33.56 12 SER B N 1
ATOM 929 C CA . SER B 1 15 ? -2.759 4.617 30.690 1.00 36.21 12 SER B CA 1
ATOM 930 C C . SER B 1 15 ? -3.432 5.541 31.699 1.00 37.06 12 SER B C 1
ATOM 931 O O . SER B 1 15 ? -4.665 5.551 31.818 1.00 36.68 12 SER B O 1
ATOM 934 N N . ARG B 1 16 ? -2.647 6.323 32.440 1.00 36.82 13 ARG B N 1
ATOM 935 C CA . ARG B 1 16 ? -3.228 7.160 33.486 1.00 31.01 13 ARG B CA 1
ATOM 936 C C . ARG B 1 16 ? -3.902 8.412 32.930 1.00 37.55 13 ARG B C 1
ATOM 937 O O . ARG B 1 16 ? -4.911 8.871 33.479 1.00 36.78 13 ARG B O 1
ATOM 945 N N . VAL B 1 17 ? -3.395 8.962 31.833 1.00 33.69 14 VAL B N 1
ATOM 946 C CA . VAL B 1 17 ? -4.090 10.077 31.208 1.00 28.93 14 VAL B CA 1
ATOM 947 C C . VAL B 1 17 ? -5.405 9.612 30.592 1.00 31.25 14 VAL B C 1
ATOM 948 O O . VAL B 1 17 ? -6.423 10.312 30.667 1.00 34.39 14 VAL B O 1
ATOM 952 N N . ASN B 1 18 ? -5.406 8.425 29.972 1.00 29.53 15 ASN B N 1
ATOM 953 C CA . ASN B 1 18 ? -6.655 7.831 29.510 1.00 38.45 15 ASN B CA 1
ATOM 954 C C . ASN B 1 18 ? -7.642 7.651 30.648 1.00 41.77 15 ASN B C 1
ATOM 955 O O . ASN B 1 18 ? -8.854 7.660 30.419 1.00 37.17 15 ASN B O 1
ATOM 960 N N . GLY B 1 19 ? -7.153 7.463 31.869 1.00 51.37 16 GLY B N 1
ATOM 961 C CA . GLY B 1 19 ? -8.058 7.392 32.994 1.00 50.17 16 GLY B CA 1
ATOM 962 C C . GLY B 1 19 ? -8.464 8.734 33.553 1.00 51.65 16 GLY B C 1
ATOM 963 O O . GLY B 1 19 ? -9.192 8.793 34.552 1.00 53.86 16 GLY B O 1
ATOM 964 N N . ARG B 1 20 ? -8.011 9.818 32.919 1.00 48.49 17 ARG B N 1
ATOM 965 C CA . ARG B 1 20 ? -8.231 11.172 33.419 1.00 58.11 17 ARG B CA 1
ATOM 966 C C . ARG B 1 20 ? -7.742 11.309 34.864 1.00 54.93 17 ARG B C 1
ATOM 967 O O . ARG B 1 20 ? -8.351 11.988 35.693 1.00 58.15 17 ARG B O 1
ATOM 975 N N . ASP B 1 21 ? -6.615 10.665 35.162 1.00 47.87 18 ASP B N 1
ATOM 976 C CA . ASP B 1 21 ? -6.076 10.566 36.520 1.00 48.79 18 ASP B CA 1
ATOM 977 C C . ASP B 1 21 ? -4.864 11.495 36.637 1.00 43.14 18 ASP B C 1
ATOM 978 O O . ASP B 1 21 ? -3.715 11.072 36.515 1.00 40.54 18 ASP B O 1
ATOM 983 N N . GLY B 1 22 ? -5.140 12.780 36.893 1.00 45.46 19 GLY B N 1
ATOM 984 C CA . GLY B 1 22 ? -4.068 13.757 37.019 1.00 36.98 19 GLY B CA 1
ATOM 985 C C . GLY B 1 22 ? -3.073 13.396 38.106 1.00 35.71 19 GLY B C 1
ATOM 986 O O . GLY B 1 22 ? -1.859 13.412 37.883 1.00 42.52 19 GLY B O 1
ATOM 987 N N . SER B 1 23 ? -3.581 13.043 39.292 1.00 38.79 20 SER B N 1
ATOM 988 C CA . SER B 1 23 ? -2.728 12.690 40.426 1.00 40.39 20 SER B CA 1
ATOM 989 C C . SER B 1 23 ? -1.842 11.489 40.120 1.00 42.29 20 SER B C 1
ATOM 990 O O . SER B 1 23 ? -0.649 11.487 40.443 1.00 39.26 20 SER B O 1
ATOM 993 N N . GLY B 1 24 ? -2.417 10.440 39.530 1.00 45.38 21 GLY B N 1
ATOM 994 C CA . GLY B 1 24 ? -1.638 9.242 39.271 1.00 43.23 21 GLY B CA 1
ATOM 995 C C . GLY B 1 24 ? -0.600 9.465 38.190 1.00 34.13 21 GLY B C 1
ATOM 996 O O . GLY B 1 24 ? 0.531 8.996 38.297 1.00 37.56 21 GLY B O 1
ATOM 997 N N . ALA B 1 25 ? -0.969 10.184 37.138 1.00 33.04 22 ALA B N 1
ATOM 998 C CA . ALA B 1 25 ? 0.006 10.539 36.112 1.00 31.63 22 ALA B CA 1
ATOM 999 C C . ALA B 1 25 ? 1.149 11.362 36.696 1.00 32.04 22 ALA B C 1
ATOM 1000 O O . ALA B 1 25 ? 2.320 11.119 36.385 1.00 30.45 22 ALA B O 1
ATOM 1002 N N . ALA B 1 26 ? 0.838 12.313 37.578 1.00 31.47 23 ALA B N 1
ATOM 1003 C CA . ALA B 1 26 ? 1.891 13.164 38.130 1.00 29.61 23 ALA B CA 1
ATOM 1004 C C . ALA B 1 26 ? 2.876 12.382 38.997 1.00 33.93 23 ALA B C 1
ATOM 1005 O O . ALA B 1 26 ? 4.069 12.716 39.029 1.00 33.97 23 ALA B O 1
ATOM 1007 N N . ALA B 1 27 ? 2.410 11.359 39.721 1.00 36.42 24 ALA B N 1
ATOM 1008 C CA . ALA B 1 27 ? 3.315 10.572 40.560 1.00 31.58 24 ALA B CA 1
ATOM 1009 C C . ALA B 1 27 ? 4.361 9.812 39.751 1.00 35.32 24 ALA B C 1
ATOM 1010 O O . ALA B 1 27 ? 5.320 9.285 40.335 1.00 34.23 24 ALA B O 1
ATOM 1012 N N . LEU B 1 28 ? 4.200 9.726 38.429 1.00 32.81 25 LEU B N 1
ATOM 1013 C CA . LEU B 1 28 ? 5.240 9.146 37.594 1.00 33.44 25 LEU B CA 1
ATOM 1014 C C . LEU B 1 28 ? 6.421 10.089 37.401 1.00 32.80 25 LEU B C 1
ATOM 1015 O O . LEU B 1 28 ? 7.467 9.655 36.910 1.00 28.28 25 LEU B O 1
ATOM 1020 N N . PHE B 1 29 ? 6.285 11.355 37.773 1.00 30.06 26 PHE B N 1
ATOM 1021 C CA . PHE B 1 29 ? 7.333 12.328 37.530 1.00 27.96 26 PHE B CA 1
ATOM 1022 C C . PHE B 1 29 ? 8.197 12.510 38.767 1.00 32.65 26 PHE B C 1
ATOM 1023 O O . PHE B 1 29 ? 7.754 12.293 39.900 1.00 33.36 26 PHE B O 1
ATOM 1031 N N . ALA B 1 30 ? 9.437 12.928 38.538 1.00 31.46 27 ALA B N 1
ATOM 1032 C CA . ALA B 1 30 ? 10.237 13.424 39.645 1.00 35.27 27 ALA B CA 1
ATOM 1033 C C . ALA B 1 30 ? 9.522 14.606 40.292 1.00 34.26 27 ALA B C 1
ATOM 1034 O O . ALA B 1 30 ? 8.622 15.211 39.706 1.00 27.63 27 ALA B O 1
ATOM 1036 N N . GLN B 1 31 ? 9.945 14.945 41.518 1.00 31.90 28 GLN B N 1
ATOM 1037 C CA . GLN B 1 31 ? 9.308 16.035 42.257 1.00 34.03 28 GLN B CA 1
ATOM 1038 C C . GLN B 1 31 ? 9.503 17.387 41.572 1.00 37.15 28 GLN B C 1
ATOM 1039 O O . GLN B 1 31 ? 8.681 18.298 41.734 1.00 33.36 28 GLN B O 1
ATOM 1045 N N . ASP B 1 32 ? 10.589 17.543 40.820 1.00 35.36 29 ASP B N 1
ATOM 1046 C CA . ASP B 1 32 ? 10.829 18.733 40.016 1.00 34.03 29 ASP B CA 1
ATOM 1047 C C . ASP B 1 32 ? 10.704 18.448 38.524 1.00 32.27 29 ASP B C 1
ATOM 1048 O O . ASP B 1 32 ? 11.178 19.234 37.698 1.00 33.70 29 ASP B O 1
ATOM 1053 N N . GLY B 1 33 ? 10.086 17.331 38.166 1.00 26.57 30 GLY B N 1
ATOM 1054 C CA . GLY B 1 33 ? 9.871 17.004 36.777 1.00 28.65 30 GLY B CA 1
ATOM 1055 C C . GLY B 1 33 ? 8.876 17.950 36.138 1.00 26.59 30 GLY B C 1
ATOM 1056 O O . GLY B 1 33 ? 8.185 18.717 36.797 1.00 25.40 30 GLY B O 1
ATOM 1057 N N . GLU B 1 34 ? 8.797 17.901 34.818 1.00 23.70 31 GLU B N 1
ATOM 1058 C CA . GLU B 1 34 ? 7.985 18.905 34.154 1.00 26.23 31 GLU B CA 1
ATOM 1059 C C . GLU B 1 34 ? 7.371 18.345 32.884 1.00 19.27 31 GLU B C 1
ATOM 1060 O O . GLU B 1 34 ? 7.893 17.403 32.267 1.00 22.56 31 GLU B O 1
ATOM 1066 N N . ILE B 1 35 ? 6.264 18.968 32.476 1.00 17.38 32 ILE B N 1
ATOM 1067 C CA . ILE B 1 35 ? 5.689 18.766 31.150 1.00 18.47 32 ILE B CA 1
ATOM 1068 C C . ILE B 1 35 ? 5.859 20.064 30.362 1.00 24.19 32 ILE B C 1
ATOM 1069 O O . ILE B 1 35 ? 5.572 21.151 30.881 1.00 20.34 32 ILE B O 1
ATOM 1074 N N . ILE B 1 36 ? 6.311 19.961 29.115 1.00 20.21 33 ILE B N 1
ATOM 1075 C CA . ILE B 1 36 ? 6.374 21.108 28.217 1.00 14.10 33 ILE B CA 1
ATOM 1076 C C . ILE B 1 36 ? 5.311 20.897 27.171 1.00 19.98 33 ILE B C 1
ATOM 1077 O O . ILE B 1 36 ? 5.333 19.887 26.458 1.00 17.43 33 ILE B O 1
ATOM 1082 N N . ALA B 1 37 ? 4.403 21.863 27.043 1.00 15.44 34 ALA B N 1
ATOM 1083 C CA . ALA B 1 37 ? 3.230 21.631 26.220 1.00 16.67 34 ALA B CA 1
ATOM 1084 C C . ALA B 1 37 ? 2.903 22.914 25.460 1.00 15.33 34 ALA B C 1
ATOM 1085 O O . ALA B 1 37 ? 3.463 23.972 25.786 1.00 16.90 34 ALA B O 1
ATOM 1087 N N . PRO B 1 38 ? 2.009 22.878 24.466 1.00 14.93 35 PRO B N 1
ATOM 1088 C CA . PRO B 1 38 ? 1.691 24.115 23.732 1.00 16.10 35 PRO B CA 1
ATOM 1089 C C . PRO B 1 38 ? 1.110 25.181 24.659 1.00 20.27 35 PRO B C 1
ATOM 1090 O O . PRO B 1 38 ? 0.372 24.876 25.598 1.00 22.40 35 PRO B O 1
ATOM 1094 N N . VAL B 1 39 ? 1.474 26.439 24.425 1.00 21.52 36 VAL B N 1
ATOM 1095 C CA . VAL B 1 39 ? 2.531 26.870 23.526 1.00 16.89 36 VAL B CA 1
ATOM 1096 C C . VAL B 1 39 ? 3.672 27.344 24.398 1.00 20.01 36 VAL B C 1
ATOM 1097 O O . VAL B 1 39 ? 3.589 28.411 24.986 1.00 19.41 36 VAL B O 1
ATOM 1101 N N . GLY B 1 40 ? 4.740 26.560 24.512 1.00 14.06 37 GLY B N 1
ATOM 1102 C CA . GLY B 1 40 ? 5.795 26.946 25.455 1.00 16.74 37 GLY B CA 1
ATOM 1103 C C . GLY B 1 40 ? 5.395 26.974 26.922 1.00 16.29 37 GLY B C 1
ATOM 1104 O O . GLY B 1 40 ? 6.053 27.642 27.732 1.00 20.47 37 GLY B O 1
ATOM 1105 N N . ARG B 1 41 ? 4.332 26.271 27.291 1.00 17.71 38 ARG B N 1
ATOM 1106 C CA . ARG B 1 41 ? 3.914 26.193 28.690 1.00 18.21 38 ARG B CA 1
ATOM 1107 C C . ARG B 1 41 ? 4.697 25.098 29.406 1.00 19.29 38 ARG B C 1
ATOM 1108 O O . ARG B 1 41 ? 4.793 23.971 28.919 1.00 24.83 38 ARG B O 1
ATOM 1116 N N . VAL B 1 42 ? 5.255 25.413 30.565 1.00 18.90 39 VAL B N 1
ATOM 1117 C CA . VAL B 1 42 ? 6.027 24.440 31.311 1.00 19.47 39 VAL B CA 1
ATOM 1118 C C . VAL B 1 42 ? 5.338 24.198 32.648 1.00 23.37 39 VAL B C 1
ATOM 1119 O O . VAL B 1 42 ? 5.310 25.091 33.505 1.00 22.11 39 VAL B O 1
ATOM 1123 N N . TYR B 1 43 ? 4.856 22.976 32.845 1.00 19.60 40 TYR B N 1
ATOM 1124 C CA . TYR B 1 43 ? 4.174 22.568 34.081 1.00 22.63 40 TYR B CA 1
ATOM 1125 C C . TYR B 1 43 ? 5.165 21.783 34.925 1.00 22.75 40 TYR B C 1
ATOM 1126 O O . TYR B 1 43 ? 5.456 20.622 34.638 1.00 23.26 40 TYR B O 1
ATOM 1135 N N . ARG B 1 44 ? 5.690 22.424 35.967 1.00 20.98 41 ARG B N 1
ATOM 1136 C CA . ARG B 1 44 ? 6.738 21.841 36.782 1.00 22.16 41 ARG B CA 1
ATOM 1137 C C . ARG B 1 44 ? 6.197 21.446 38.153 1.00 28.70 41 ARG B C 1
ATOM 1138 O O . ARG B 1 44 ? 5.619 22.269 38.874 1.00 23.90 41 ARG B O 1
ATOM 1146 N N . GLY B 1 45 ? 6.431 20.206 38.535 1.00 24.46 42 GLY B N 1
ATOM 1147 C CA . GLY B 1 45 ? 6.000 19.794 39.851 1.00 26.20 42 GLY B CA 1
ATOM 1148 C C . GLY B 1 45 ? 4.659 19.085 39.793 1.00 25.79 42 GLY B C 1
ATOM 1149 O O . GLY B 1 45 ? 3.905 19.184 38.819 1.00 22.58 42 GLY B 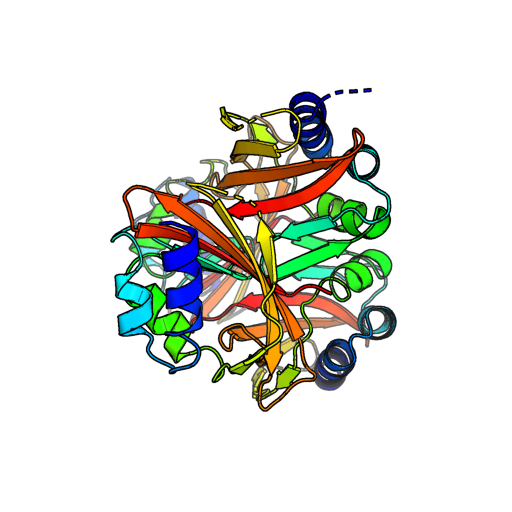O 1
ATOM 1150 N N . TRP B 1 46 ? 4.382 18.325 40.847 1.00 26.40 43 TRP B N 1
ATOM 1151 C CA . TRP B 1 46 ? 3.234 17.426 40.833 1.00 29.58 43 TRP B CA 1
ATOM 1152 C C . TRP B 1 46 ? 1.920 18.191 40.701 1.00 30.56 43 TRP B C 1
ATOM 1153 O O . TRP B 1 46 ? 1.035 17.781 39.944 1.00 26.04 43 TRP B O 1
ATOM 1164 N N . ASP B 1 47 ? 1.757 19.282 41.460 1.00 29.86 44 ASP B N 1
ATOM 1165 C CA . ASP B 1 47 ? 0.514 20.047 41.392 1.00 26.67 44 ASP B CA 1
ATOM 1166 C C . ASP B 1 47 ? 0.286 20.584 39.983 1.00 24.57 44 ASP B C 1
ATOM 1167 O O . ASP B 1 47 ? -0.817 20.492 39.436 1.00 23.22 44 ASP B O 1
ATOM 1172 N N . ALA B 1 48 ? 1.324 21.160 39.380 1.00 21.81 45 ALA B N 1
ATOM 1173 C CA . ALA B 1 48 ? 1.148 21.797 38.082 1.00 23.11 45 ALA B CA 1
ATOM 1174 C C . ALA B 1 48 ? 0.857 20.765 36.999 1.00 21.66 45 ALA B C 1
ATOM 1175 O O . ALA B 1 48 ? 0.063 21.021 36.092 1.00 19.14 45 ALA B O 1
ATOM 1177 N N . ILE B 1 49 ? 1.504 19.598 37.074 1.00 19.49 46 ILE B N 1
ATOM 1178 C CA . ILE B 1 49 ? 1.295 18.544 36.080 1.00 18.34 46 ILE B CA 1
ATOM 1179 C C . ILE B 1 49 ? -0.127 18.000 36.177 1.00 19.23 46 ILE B C 1
ATOM 1180 O O . ILE B 1 49 ? -0.792 17.790 35.158 1.00 24.55 46 ILE B O 1
ATOM 1185 N N . ALA B 1 50 ? -0.626 17.802 37.405 1.00 26.89 47 ALA B N 1
ATOM 1186 C CA . ALA B 1 50 ? -1.995 17.332 37.587 1.00 23.04 47 ALA B CA 1
ATOM 1187 C C . ALA B 1 50 ? -2.985 18.329 37.011 1.00 26.88 47 ALA B C 1
ATOM 1188 O O . ALA B 1 50 ? -3.974 17.935 36.395 1.00 26.56 47 ALA B O 1
ATOM 1190 N N . ALA B 1 51 ? -2.734 19.628 37.206 1.00 24.68 48 ALA B N 1
ATOM 1191 C CA . ALA B 1 51 ? -3.609 20.650 36.638 1.00 26.00 48 ALA B CA 1
ATOM 1192 C C . ALA B 1 51 ? -3.621 20.586 35.110 1.00 17.81 48 ALA B C 1
ATOM 1193 O O . ALA B 1 51 ? -4.686 20.677 34.485 1.00 20.55 48 ALA B O 1
ATOM 1195 N N . PHE B 1 52 ? -2.450 20.442 34.491 1.00 19.85 49 PHE B N 1
ATOM 1196 C CA . PHE B 1 52 ? -2.408 20.327 33.039 1.00 19.41 49 PHE B CA 1
ATOM 1197 C C . PHE B 1 52 ? -3.227 19.127 32.577 1.00 21.74 49 PHE B C 1
ATOM 1198 O O . PHE B 1 52 ? -4.048 19.233 31.658 1.00 17.50 49 PHE B O 1
ATOM 1206 N N A ILE B 1 53 ? -3.030 17.973 33.231 0.50 19.75 50 ILE B N 1
ATOM 1207 N N B ILE B 1 53 ? -3.058 17.981 33.243 0.50 19.80 50 ILE B N 1
ATOM 1208 C CA A ILE B 1 53 ? -3.734 16.751 32.839 0.50 21.22 50 ILE B CA 1
ATOM 1209 C CA B ILE B 1 53 ? -3.741 16.768 32.802 0.50 21.06 50 ILE B CA 1
ATOM 1210 C C A ILE B 1 53 ? -5.240 16.920 32.984 0.50 24.93 50 ILE B C 1
ATOM 1211 C C B ILE B 1 53 ? -5.249 16.880 33.002 0.50 25.01 50 ILE B C 1
ATOM 1212 O O A ILE B 1 53 ? -6.015 16.540 32.093 0.50 23.36 50 ILE B O 1
ATOM 1213 O O B ILE B 1 53 ? -6.036 16.437 32.151 0.50 23.37 50 ILE B O 1
ATOM 1222 N N . GLU B 1 54 ? -5.682 17.490 34.109 1.00 20.20 51 GLU B N 1
ATOM 1223 C CA . GLU B 1 54 ? -7.108 17.625 34.372 1.00 21.89 51 GLU B CA 1
ATOM 1224 C C . GLU B 1 54 ? -7.781 18.633 33.444 1.00 20.08 51 GLU B C 1
ATOM 1225 O O . GLU B 1 54 ? -9.003 18.601 33.298 1.00 21.44 51 GLU B O 1
ATOM 1231 N N . ALA B 1 55 ? -7.015 19.528 32.830 1.00 20.31 52 ALA B N 1
ATOM 1232 C CA . ALA B 1 55 ? -7.540 20.460 31.830 1.00 18.85 52 ALA B CA 1
ATOM 1233 C C . ALA B 1 55 ? -7.802 19.818 30.467 1.00 18.37 52 ALA B C 1
ATOM 1234 O O . ALA B 1 55 ? -8.348 20.492 29.583 1.00 19.93 52 ALA B O 1
ATOM 1236 N N . ALA B 1 56 ? -7.427 18.553 30.266 1.00 20.83 53 ALA B N 1
ATOM 1237 C CA . ALA B 1 56 ? -7.552 17.928 28.952 1.00 18.99 53 ALA B CA 1
ATOM 1238 C C . ALA B 1 56 ? -9.021 17.742 28.569 1.00 31.32 53 ALA B C 1
ATOM 1239 O O . ALA B 1 56 ? -9.868 17.473 29.423 1.00 26.27 53 ALA B O 1
ATOM 1241 N N . PRO B 1 57 ? -9.351 17.840 27.285 1.00 36.81 54 PRO B N 1
ATOM 1242 C CA . PRO B 1 57 ? -10.664 17.385 26.847 1.00 42.12 54 PRO B CA 1
ATOM 1243 C C . PRO B 1 57 ? -10.826 15.904 27.129 1.00 35.62 54 PRO B C 1
ATOM 1244 O O . PRO B 1 57 ? -9.842 15.141 27.110 1.00 35.30 54 PRO B O 1
ATOM 1248 N N . PRO B 1 58 ? -12.038 15.456 27.432 1.00 36.85 55 PRO B N 1
ATOM 1249 C CA . PRO B 1 58 ? -12.318 14.013 27.369 1.00 38.34 55 PRO B CA 1
ATOM 1250 C C . PRO B 1 58 ? -11.872 13.454 26.026 1.00 37.33 55 PRO B C 1
ATOM 1251 O O . PRO B 1 58 ? -12.182 14.015 24.970 1.00 36.25 55 PRO B O 1
ATOM 1255 N N . ALA B 1 59 ? -11.127 12.352 26.069 1.00 36.23 56 ALA B N 1
ATOM 1256 C CA . ALA B 1 59 ? -10.389 11.877 24.902 1.00 35.11 56 ALA B CA 1
ATOM 1257 C C . ALA B 1 59 ? -9.866 10.478 25.178 1.00 36.93 56 ALA B C 1
ATOM 1258 O O . ALA B 1 59 ? -9.684 10.081 26.332 1.00 40.43 56 ALA B O 1
ATOM 1260 N N . THR B 1 60 ? -9.591 9.742 24.106 1.00 36.77 57 THR B N 1
ATOM 1261 C CA . THR B 1 60 ? -8.829 8.511 24.221 1.00 37.47 57 THR B CA 1
ATOM 1262 C C . THR B 1 60 ? -7.556 8.624 23.401 1.00 35.35 57 THR B C 1
ATOM 1263 O O . THR B 1 60 ? -7.546 9.188 22.303 1.00 35.57 57 THR B O 1
ATOM 1267 N N . THR B 1 61 ? -6.496 8.054 23.939 1.00 32.75 58 THR B N 1
ATOM 1268 C CA . THR B 1 61 ? -5.152 8.139 23.389 1.00 42.41 58 THR B CA 1
ATOM 1269 C C . THR B 1 61 ? -4.747 6.718 23.042 1.00 42.67 58 THR B C 1
ATOM 1270 O O . THR B 1 61 ? -4.551 5.896 23.944 1.00 48.30 58 THR B O 1
ATOM 1274 N N . ALA B 1 62 ? -4.661 6.416 21.750 1.00 40.00 59 ALA B N 1
ATOM 1275 C CA . ALA B 1 62 ? -4.479 5.031 21.318 1.00 38.61 59 ALA B CA 1
ATOM 1276 C C . ALA B 1 62 ? -3.601 4.984 20.070 1.00 39.64 59 ALA B C 1
ATOM 1277 O O . ALA B 1 62 ? -2.884 5.939 19.750 1.00 36.42 59 ALA B O 1
ATOM 1279 N N . GLN B 1 63 ? -3.637 3.849 19.373 1.00 38.77 60 GLN B N 1
ATOM 1280 C CA . GLN B 1 63 ? -2.789 3.617 18.207 1.00 42.37 60 GLN B CA 1
ATOM 1281 C C . GLN B 1 63 ? -1.339 3.993 18.509 1.00 37.50 60 GLN B C 1
ATOM 1282 O O . GLN B 1 63 ? -0.665 4.660 17.720 1.00 38.05 60 GLN B O 1
ATOM 1288 N N . ILE B 1 64 ? -0.871 3.574 19.688 1.00 34.68 61 ILE B N 1
ATOM 1289 C CA . ILE B 1 64 ? 0.460 3.940 20.150 1.00 35.10 61 ILE B CA 1
ATOM 1290 C C . ILE B 1 64 ? 1.504 3.196 19.330 1.00 40.21 61 ILE B C 1
ATOM 1291 O O . ILE B 1 64 ? 1.432 1.968 19.174 1.00 44.87 61 ILE B O 1
ATOM 1296 N N . ALA B 1 65 ? 2.459 3.943 18.775 1.00 40.13 62 ALA B N 1
ATOM 1297 C CA . ALA B 1 65 ? 3.672 3.395 18.175 1.00 38.85 62 ALA B CA 1
ATOM 1298 C C . ALA B 1 65 ? 4.871 3.798 19.021 1.00 37.69 62 ALA B C 1
ATOM 1299 O O . ALA B 1 65 ? 5.033 4.978 19.359 1.00 34.94 62 ALA B O 1
ATOM 1301 N N . GLU B 1 66 ? 5.703 2.824 19.370 1.00 40.95 63 GLU B N 1
ATOM 1302 C CA . GLU B 1 66 ? 6.943 3.090 20.092 1.00 46.38 63 GLU B CA 1
ATOM 1303 C C . GLU B 1 66 ? 8.010 3.400 19.050 1.00 42.81 63 GLU B C 1
ATOM 1304 O O . GLU B 1 66 ? 8.474 2.497 18.346 1.00 48.25 63 GLU B O 1
ATOM 1310 N N . ARG B 1 67 ? 8.387 4.675 18.938 1.00 40.22 64 ARG B N 1
ATOM 1311 C CA . ARG B 1 67 ? 9.336 5.140 17.923 1.00 41.23 64 ARG B CA 1
ATOM 1312 C C . ARG B 1 67 ? 10.784 5.028 18.382 1.00 43.45 64 ARG B C 1
ATOM 1313 O O . ARG B 1 67 ? 11.640 4.546 17.639 1.00 47.76 64 ARG B O 1
ATOM 1321 N N . THR B 1 68 ? 11.072 5.508 19.578 1.00 41.81 65 THR B N 1
ATOM 1322 C CA . THR B 1 68 ? 12.378 5.379 20.199 1.00 46.04 65 THR B CA 1
ATOM 1323 C C . THR B 1 68 ? 12.182 4.707 21.544 1.00 44.43 65 THR B C 1
ATOM 1324 O O . THR B 1 68 ? 11.260 5.054 22.287 1.00 41.65 65 THR B O 1
ATOM 1336 N N . GLY B 1 70 ? 14.684 3.460 24.916 1.00 50.76 67 GLY B N 1
ATOM 1337 C CA . GLY B 1 70 ? 15.974 3.267 25.528 1.00 54.90 67 GLY B CA 1
ATOM 1338 C C . GLY B 1 70 ? 15.850 3.250 27.029 1.00 53.71 67 GLY B C 1
ATOM 1339 O O . GLY B 1 70 ? 14.742 3.278 27.577 1.00 50.82 67 GLY B O 1
ATOM 1340 N N . THR B 1 71 ? 16.991 3.189 27.704 1.00 57.67 68 THR B N 1
ATOM 1341 C CA . THR B 1 71 ? 16.976 3.226 29.157 1.00 57.01 68 THR B CA 1
ATOM 1342 C C . THR B 1 71 ? 16.542 4.595 29.667 1.00 50.45 68 THR B C 1
ATOM 1343 O O . THR B 1 71 ? 15.885 4.680 30.708 1.00 48.39 68 THR B O 1
ATOM 1347 N N . HIS B 1 72 ? 16.837 5.663 28.919 1.00 47.11 69 HIS B N 1
ATOM 1348 C CA . HIS B 1 72 ? 16.638 7.021 29.406 1.00 42.79 69 HIS B CA 1
ATOM 1349 C C . HIS B 1 72 ? 15.762 7.910 28.534 1.00 40.66 69 HIS B C 1
ATOM 1350 O O . HIS B 1 72 ? 15.439 9.022 28.962 1.00 35.64 69 HIS B O 1
ATOM 1357 N N . ARG B 1 73 ? 15.370 7.476 27.340 1.00 34.47 70 ARG B N 1
ATOM 1358 C CA . ARG B 1 73 ? 14.521 8.287 26.473 1.00 32.93 70 ARG B CA 1
ATOM 1359 C C . ARG B 1 73 ? 13.561 7.361 25.756 1.00 32.90 70 ARG B C 1
ATOM 1360 O O . ARG B 1 73 ? 13.969 6.305 25.261 1.00 29.23 70 ARG B O 1
ATOM 1368 N N . VAL B 1 74 ? 12.289 7.744 25.732 1.00 28.87 71 VAL B N 1
ATOM 1369 C CA . VAL B 1 74 ? 11.259 7.050 24.972 1.00 24.64 71 VAL B CA 1
ATOM 1370 C C . VAL B 1 74 ? 10.496 8.093 24.166 1.00 25.53 71 VAL B C 1
ATOM 1371 O O . VAL B 1 74 ? 10.180 9.176 24.674 1.00 27.74 71 VAL B O 1
ATOM 1375 N N . VAL B 1 75 ? 10.234 7.775 22.899 1.00 23.41 72 VAL B N 1
ATOM 1376 C CA . VAL B 1 75 ? 9.357 8.558 22.033 1.00 30.68 72 VAL B CA 1
ATOM 1377 C C . VAL B 1 75 ? 8.206 7.659 21.594 1.00 29.02 72 VAL B C 1
ATOM 1378 O O . VAL B 1 75 ? 8.427 6.599 20.990 1.00 28.22 72 VAL B O 1
ATOM 1382 N N . LEU B 1 76 ? 6.983 8.090 21.891 1.00 24.94 73 LEU B N 1
ATOM 1383 C CA . LEU B 1 76 ? 5.766 7.435 21.448 1.00 23.29 73 LEU B CA 1
ATOM 1384 C C . LEU B 1 76 ? 5.075 8.347 20.455 1.00 25.17 73 LEU B C 1
ATOM 1385 O O . LEU B 1 76 ? 5.032 9.565 20.656 1.00 24.57 73 LEU B O 1
ATOM 1390 N N . HIS B 1 77 ? 4.545 7.758 19.392 1.00 23.25 74 HIS B N 1
ATOM 1391 C CA . HIS B 1 77 ? 3.586 8.422 18.529 1.00 25.70 74 HIS B CA 1
ATOM 1392 C C . HIS B 1 77 ? 2.225 7.771 18.722 1.00 31.04 74 HIS B C 1
ATOM 1393 O O . HIS B 1 77 ? 2.124 6.564 18.961 1.00 34.29 74 HIS B O 1
ATOM 1400 N N . GLY B 1 78 ? 1.176 8.585 18.634 1.00 27.53 75 GLY B N 1
ATOM 1401 C CA . GLY B 1 78 ? -0.164 8.090 18.891 1.00 28.21 75 GLY B CA 1
ATOM 1402 C C . GLY B 1 78 ? -1.212 9.023 18.326 1.00 26.26 75 GLY B C 1
ATOM 1403 O O . GLY B 1 78 ? -0.913 10.091 17.789 1.00 21.82 75 GLY B O 1
ATOM 1404 N N . VAL B 1 79 ? -2.463 8.588 18.439 1.00 27.91 76 VAL B N 1
ATOM 1405 C CA . VAL B 1 79 ? -3.604 9.348 17.959 1.00 31.11 76 VAL B CA 1
ATOM 1406 C C . VAL B 1 79 ? -4.521 9.627 19.135 1.00 30.36 76 VAL B C 1
ATOM 1407 O O . VAL B 1 79 ? -4.921 8.707 19.859 1.00 29.63 76 VAL B O 1
ATOM 1411 N N . VAL B 1 80 ? -4.837 10.893 19.340 1.00 28.30 77 VAL B N 1
ATOM 1412 C CA . VAL B 1 80 ? -5.788 11.285 20.363 1.00 27.70 77 VAL B CA 1
ATOM 1413 C C . VAL B 1 80 ? -7.124 11.518 19.673 1.00 27.62 77 VAL B C 1
ATOM 1414 O O . VAL B 1 80 ? -7.222 12.326 18.744 1.00 25.61 77 VAL B O 1
ATOM 1418 N N . GLN B 1 81 ? -8.148 10.795 20.103 1.00 24.68 78 GLN B N 1
ATOM 1419 C CA . GLN B 1 81 ? -9.482 10.956 19.560 1.00 29.41 78 GLN B CA 1
ATOM 1420 C C . GLN B 1 81 ? -10.426 11.545 20.603 1.00 30.72 78 GLN B C 1
ATOM 1421 O O . GLN B 1 81 ? -10.318 11.253 21.798 1.00 28.37 78 GLN B O 1
ATOM 1427 N N . THR B 1 82 ? -11.375 12.346 20.132 1.00 29.46 79 THR B N 1
ATOM 1428 C CA . THR B 1 82 ? -12.327 13.058 20.972 1.00 30.04 79 THR B CA 1
ATOM 1429 C C . THR B 1 82 ? -13.718 12.959 20.375 1.00 37.17 79 THR B C 1
ATOM 1430 O O . THR B 1 82 ? -13.865 12.668 19.183 1.00 37.63 79 THR B O 1
ATOM 1434 N N . PRO B 1 83 ? -14.764 13.227 21.173 1.00 35.62 80 PRO B N 1
ATOM 1435 C CA . PRO B 1 83 ? -16.129 13.126 20.640 1.00 42.94 80 PRO B CA 1
ATOM 1436 C C . PRO B 1 83 ? -16.375 13.971 19.406 1.00 39.66 80 PRO B C 1
ATOM 1437 O O . PRO B 1 83 ? -17.053 13.517 18.481 1.00 46.91 80 PRO B O 1
ATOM 1441 N N . ARG B 1 84 ? -15.826 15.176 19.341 1.00 32.63 81 ARG B N 1
ATOM 1442 C CA . ARG B 1 84 ? -16.196 16.090 18.285 1.00 29.82 81 ARG B CA 1
ATOM 1443 C C . ARG B 1 84 ? -15.050 16.519 17.397 1.00 31.84 81 ARG B C 1
ATOM 1444 O O . ARG B 1 84 ? -15.307 16.907 16.260 1.00 37.01 81 ARG B O 1
ATOM 1452 N N . PHE B 1 85 ? -13.805 16.471 17.864 1.00 27.00 82 PHE B N 1
ATOM 1453 C CA . PHE B 1 85 ? -12.720 17.089 17.113 1.00 24.81 82 PHE B CA 1
ATOM 1454 C C . PHE B 1 85 ? -12.012 16.051 16.250 1.00 28.71 82 PHE B C 1
ATOM 1455 O O . PHE B 1 85 ? -12.203 14.841 16.416 1.00 30.33 82 PHE B O 1
ATOM 1463 N N . ALA B 1 86 ? -11.222 16.537 15.290 1.00 26.38 83 ALA B N 1
ATOM 1464 C CA . ALA B 1 86 ? -10.553 15.623 14.372 1.00 28.12 83 ALA B CA 1
ATOM 1465 C C . ALA B 1 86 ? -9.483 14.839 15.117 1.00 25.07 83 ALA B C 1
ATOM 1466 O O . ALA B 1 86 ? -8.947 15.318 16.116 1.00 23.25 83 ALA B O 1
ATOM 1468 N N . PRO B 1 87 ? -9.149 13.635 14.655 1.00 25.72 84 PRO B N 1
ATOM 1469 C CA . PRO B 1 87 ? -8.062 12.890 15.310 1.00 30.06 84 PRO B CA 1
ATOM 1470 C C . PRO B 1 87 ? -6.771 13.706 15.254 1.00 29.17 84 PRO B C 1
ATOM 1471 O O . PRO B 1 87 ? -6.482 14.354 14.252 1.00 28.83 84 PRO B O 1
ATOM 1475 N N . ALA B 1 88 ? -5.990 13.674 16.330 1.00 22.22 85 ALA B N 1
ATOM 1476 C CA . ALA B 1 88 ? -4.752 14.447 16.407 1.00 27.87 85 ALA B CA 1
ATOM 1477 C C . ALA B 1 88 ? -3.561 13.501 16.524 1.00 23.80 85 ALA B C 1
ATOM 1478 O O . ALA B 1 88 ? -3.574 12.581 17.348 1.00 23.17 85 ALA B O 1
ATOM 1480 N N . GLN B 1 89 ? -2.547 13.704 15.692 1.00 25.47 86 GLN B N 1
ATOM 1481 C CA . GLN B 1 89 ? -1.313 12.925 15.794 1.00 27.79 86 GLN B CA 1
ATOM 1482 C C . GLN B 1 89 ? -0.408 13.622 16.798 1.00 18.15 86 GLN B C 1
ATOM 1483 O O . GLN B 1 89 ? -0.140 14.813 16.659 1.00 23.54 86 GLN B O 1
ATOM 1489 N N . ILE B 1 90 ? 0.063 12.883 17.796 1.00 20.87 87 ILE B N 1
ATOM 1490 C CA . ILE B 1 90 ? 0.799 13.462 18.914 1.00 16.34 87 ILE B CA 1
ATOM 1491 C C . ILE B 1 90 ? 2.102 12.696 19.066 1.00 19.59 87 ILE B C 1
ATOM 1492 O O . ILE B 1 90 ? 2.158 11.484 18.811 1.00 23.09 87 ILE B O 1
ATOM 1497 N N . GLU B 1 91 ? 3.152 13.407 19.452 1.00 18.61 88 GLU B N 1
ATOM 1498 C CA . GLU B 1 91 ? 4.418 12.807 19.853 1.00 21.11 88 GLU B CA 1
ATOM 1499 C C . GLU B 1 91 ? 4.686 13.158 21.315 1.00 19.57 88 GLU B C 1
ATOM 1500 O O . GLU B 1 91 ? 4.629 14.339 21.696 1.00 21.43 88 GLU B O 1
ATOM 1506 N N . TRP B 1 92 ? 4.928 12.139 22.136 1.00 19.45 89 TRP B N 1
ATOM 1507 C CA . TRP B 1 92 ? 5.361 12.300 23.524 1.00 16.67 89 TRP B CA 1
ATOM 1508 C C . TRP B 1 92 ? 6.841 11.912 23.615 1.00 21.37 89 TRP B C 1
ATOM 1509 O O . TRP B 1 92 ? 7.207 10.787 23.253 1.00 24.15 89 TRP B O 1
ATOM 1520 N N . ILE B 1 93 ? 7.686 12.827 24.094 1.00 23.78 90 ILE B N 1
ATOM 1521 C CA . ILE B 1 93 ? 9.114 12.560 24.296 1.00 23.24 90 ILE B CA 1
ATOM 1522 C C . ILE B 1 93 ? 9.378 12.540 25.793 1.00 25.09 90 ILE B C 1
ATOM 1523 O O . ILE B 1 93 ? 9.278 13.576 26.459 1.00 20.88 90 ILE B O 1
ATOM 1528 N N . PHE B 1 94 ? 9.736 11.371 26.315 1.00 23.37 91 PHE B N 1
ATOM 1529 C CA . PHE B 1 94 ? 9.947 11.167 27.741 1.00 26.03 91 PHE B CA 1
ATOM 1530 C C . PHE B 1 94 ? 11.446 11.127 28.022 1.00 29.30 91 PHE B C 1
ATOM 1531 O O . PHE B 1 94 ? 12.159 10.268 27.487 1.00 31.43 91 PHE B O 1
ATOM 1539 N N . ASP B 1 95 ? 11.923 12.044 28.862 1.00 28.14 92 ASP B N 1
ATOM 1540 C CA . ASP B 1 95 ? 13.266 11.959 29.420 1.00 28.26 92 ASP B CA 1
ATOM 1541 C C . ASP B 1 95 ? 13.168 11.351 30.814 1.00 28.92 92 ASP B C 1
ATOM 1542 O O . ASP B 1 95 ? 12.515 11.914 31.695 1.00 30.55 92 ASP B O 1
ATOM 1547 N N . VAL B 1 96 ? 13.835 10.216 31.015 1.00 29.98 93 VAL B N 1
ATOM 1548 C CA . VAL B 1 96 ? 13.683 9.415 32.218 1.00 30.83 93 VAL B CA 1
ATOM 1549 C C . VAL B 1 96 ? 15.032 9.300 32.906 1.00 36.67 93 VAL B C 1
ATOM 1550 O O . VAL B 1 96 ? 16.069 9.097 32.262 1.00 39.90 93 VAL B O 1
ATOM 1554 N N . ASP B 1 97 ? 15.015 9.472 34.218 1.00 37.37 94 ASP B N 1
ATOM 1555 C CA . ASP B 1 97 ? 16.215 9.343 35.025 1.00 51.38 94 ASP B CA 1
ATOM 1556 C C . ASP B 1 97 ? 15.793 8.775 36.369 1.00 50.44 94 ASP B C 1
ATOM 1557 O O . ASP B 1 97 ? 14.881 9.309 37.008 1.00 46.99 94 ASP B O 1
ATOM 1562 N N . GLY B 1 98 ? 16.425 7.680 36.767 1.00 58.29 95 GLY B N 1
ATOM 1563 C CA . GLY B 1 98 ? 16.195 7.121 38.080 1.00 64.17 95 GLY B CA 1
ATOM 1564 C C . GLY B 1 98 ? 14.753 6.788 38.406 1.00 66.18 95 GLY B C 1
ATOM 1565 O O . GLY B 1 98 ? 14.244 7.222 39.450 1.00 69.22 95 GLY B O 1
ATOM 1566 N N . ASP B 1 99 ? 14.084 6.036 37.525 1.00 47.57 96 ASP B N 1
ATOM 1567 C CA . ASP B 1 99 ? 12.775 5.435 37.787 1.00 49.76 96 ASP B CA 1
ATOM 1568 C C . ASP B 1 99 ? 11.639 6.449 37.695 1.00 44.38 96 ASP B C 1
ATOM 1569 O O . ASP B 1 99 ? 10.484 6.108 37.994 1.00 41.25 96 ASP B O 1
ATOM 1574 N N . ARG B 1 100 ? 11.908 7.683 37.277 1.00 45.59 97 ARG B N 1
ATOM 1575 C CA . ARG B 1 100 ? 10.867 8.700 37.199 1.00 38.71 97 ARG B CA 1
ATOM 1576 C C . ARG B 1 100 ? 11.047 9.519 35.931 1.00 35.70 97 ARG B C 1
ATOM 1577 O O . ARG B 1 100 ? 12.143 9.618 35.370 1.00 35.65 97 ARG B O 1
ATOM 1585 N N . ILE B 1 101 ? 9.948 10.103 35.479 1.00 29.80 98 ILE B N 1
ATOM 1586 C CA . ILE B 1 101 ? 9.990 11.014 34.335 1.00 26.97 98 ILE B CA 1
ATOM 1587 C C . ILE B 1 101 ? 10.530 12.360 34.809 1.00 28.83 98 ILE B C 1
ATOM 1588 O O . ILE B 1 101 ? 10.050 12.921 35.803 1.00 28.33 98 ILE B O 1
ATOM 1593 N N . ARG B 1 102 ? 11.568 12.852 34.133 1.00 27.98 99 ARG B N 1
ATOM 1594 C CA . ARG B 1 102 ? 12.137 14.165 34.419 1.00 28.84 99 ARG B CA 1
ATOM 1595 C C . ARG B 1 102 ? 11.514 15.246 33.548 1.00 25.86 99 ARG B C 1
ATOM 1596 O O . ARG B 1 102 ? 11.261 16.355 34.027 1.00 25.80 99 ARG B O 1
ATOM 1604 N N . ARG B 1 103 ? 11.267 14.931 32.277 1.00 23.64 100 ARG B N 1
ATOM 1605 C CA . ARG B 1 103 ? 10.653 15.859 31.348 1.00 21.85 100 ARG B CA 1
ATOM 1606 C C . ARG B 1 103 ? 9.843 15.053 30.356 1.00 20.99 100 ARG B C 1
ATOM 1607 O O . ARG B 1 103 ? 10.302 14.014 29.864 1.00 27.68 100 ARG B O 1
ATOM 1615 N N . LEU B 1 104 ? 8.638 15.529 30.093 1.00 19.64 101 LEU B N 1
ATOM 1616 C CA . LEU B 1 104 ? 7.808 15.050 28.996 1.00 20.68 101 LEU B CA 1
ATOM 1617 C C . LEU B 1 104 ? 7.549 16.251 28.098 1.00 21.97 101 LEU B C 1
ATOM 1618 O O . LEU B 1 104 ? 7.049 17.278 28.566 1.00 18.81 101 LEU B O 1
ATOM 1623 N N . THR B 1 105 ? 7.948 16.147 26.833 1.00 19.71 102 THR B N 1
ATOM 1624 C CA . THR B 1 105 ? 7.623 17.143 25.817 1.00 20.80 102 THR B CA 1
ATOM 1625 C C . THR B 1 105 ? 6.528 16.577 24.916 1.00 17.51 102 THR B C 1
ATOM 1626 O O . THR B 1 105 ? 6.626 15.432 24.468 1.00 20.24 102 THR B O 1
ATOM 1630 N N . ILE B 1 106 ? 5.497 17.369 24.645 1.00 19.07 103 ILE B N 1
ATOM 1631 C CA . ILE B 1 106 ? 4.346 16.901 23.887 1.00 18.39 103 ILE B CA 1
ATOM 1632 C C . ILE B 1 106 ? 4.276 17.706 22.598 1.00 23.82 103 ILE B C 1
ATOM 1633 O O . ILE B 1 106 ? 3.908 18.888 22.619 1.00 16.71 103 ILE B O 1
ATOM 1638 N N . ASN B 1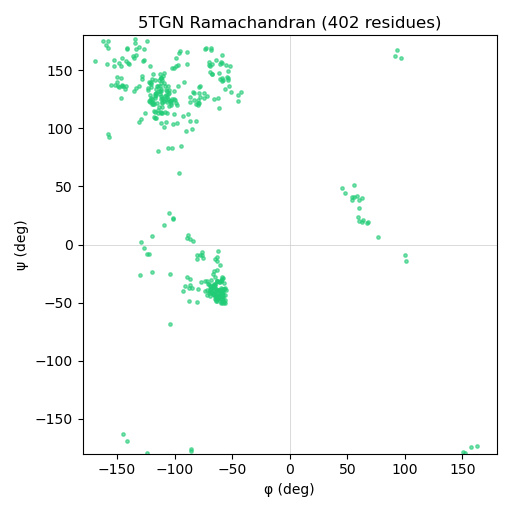 107 ? 4.585 17.063 21.465 1.00 15.59 104 ASN B N 1
ATOM 1639 C CA . ASN B 1 107 ? 4.554 17.730 20.173 1.00 20.82 104 ASN B CA 1
ATOM 1640 C C . ASN B 1 107 ? 3.330 17.295 19.375 1.00 20.80 104 ASN B C 1
ATOM 1641 O O . ASN B 1 107 ? 3.098 16.094 19.198 1.00 25.23 104 ASN B O 1
ATOM 1646 N N . HIS B 1 108 ? 2.580 18.265 18.844 1.00 20.21 105 HIS B N 1
ATOM 1647 C CA . HIS B 1 108 ? 1.537 17.936 17.877 1.00 26.82 105 HIS B CA 1
ATOM 1648 C C . HIS B 1 108 ? 2.200 17.704 16.534 1.00 29.91 105 HIS B C 1
ATOM 1649 O O . HIS B 1 108 ? 3.009 18.526 16.095 1.00 25.45 105 HIS B O 1
ATOM 1656 N N . LEU B 1 109 ? 1.871 16.587 15.889 1.00 30.47 106 LEU B N 1
ATOM 1657 C CA . LEU B 1 109 ? 2.401 16.260 14.570 1.00 33.31 106 LEU B CA 1
ATOM 1658 C C . LEU B 1 109 ? 1.386 16.628 13.495 1.00 34.05 106 LEU B C 1
ATOM 1659 O O . LEU B 1 109 ? 0.193 16.774 13.765 1.00 35.14 106 LEU B O 1
ATOM 1664 N N . ARG B 1 110 ? 1.873 16.758 12.260 1.00 38.12 107 ARG B N 1
ATOM 1665 C CA . ARG B 1 110 ? 0.995 17.070 11.132 1.00 49.48 107 ARG B CA 1
ATOM 1666 C C . ARG B 1 110 ? -0.156 16.074 11.049 1.00 51.72 107 ARG B C 1
ATOM 1667 O O . ARG B 1 110 ? -0.018 14.906 11.427 1.00 48.88 107 ARG B O 1
ATOM 1675 N N . ASP B 1 111 ? -1.301 16.544 10.549 1.00 55.36 108 ASP B N 1
ATOM 1676 C CA . ASP B 1 111 ? -2.499 15.707 10.459 1.00 66.31 108 ASP B CA 1
ATOM 1677 C C . ASP B 1 111 ? -2.315 14.624 9.396 1.00 77.05 108 ASP B C 1
ATOM 1678 O O . ASP B 1 111 ? -1.759 14.859 8.317 1.00 79.83 108 ASP B O 1
ATOM 1692 N N . ALA C 1 5 ? -30.669 34.486 8.017 1.00 59.63 2 ALA C N 1
ATOM 1693 C CA . ALA C 1 5 ? -30.256 35.107 9.269 1.00 51.90 2 ALA C CA 1
ATOM 1694 C C . ALA C 1 5 ? -29.218 34.236 9.987 1.00 41.68 2 ALA C C 1
ATOM 1695 O O . ALA C 1 5 ? -28.999 33.069 9.649 1.00 35.12 2 ALA C O 1
ATOM 1697 N N . ALA C 1 6 ? -28.554 34.829 10.986 1.00 32.45 3 ALA C N 1
ATOM 1698 C CA . ALA C 1 6 ? -27.518 34.103 11.716 1.00 30.19 3 ALA C CA 1
ATOM 1699 C C . ALA C 1 6 ? -28.056 32.805 12.308 1.00 26.20 3 ALA C C 1
ATOM 1700 O O . ALA C 1 6 ? -27.401 31.762 12.229 1.00 29.39 3 ALA C O 1
ATOM 1702 N N . ILE C 1 7 ? -29.254 32.845 12.891 1.00 29.53 4 ILE C N 1
ATOM 1703 C CA . ILE C 1 7 ? -29.837 31.625 13.454 1.00 33.35 4 ILE C CA 1
ATOM 1704 C C . ILE C 1 7 ? -30.115 30.609 12.356 1.00 34.46 4 ILE C C 1
ATOM 1705 O O . ILE C 1 7 ? -29.962 29.402 12.569 1.00 30.52 4 ILE C O 1
ATOM 1710 N N . ASP C 1 8 ? -30.489 31.067 11.157 1.00 36.11 5 ASP C N 1
ATOM 1711 C CA . ASP C 1 8 ? -30.702 30.124 10.065 1.00 35.78 5 ASP C CA 1
ATOM 1712 C C . ASP C 1 8 ? -29.388 29.507 9.600 1.00 29.78 5 ASP C C 1
ATOM 1713 O O . ASP C 1 8 ? -29.362 28.341 9.199 1.00 25.94 5 ASP C O 1
ATOM 1718 N N . LEU C 1 9 ? -28.294 30.277 9.617 1.00 24.56 6 LEU C N 1
ATOM 1719 C CA . LEU C 1 9 ? -27.010 29.711 9.208 1.00 27.24 6 LEU C CA 1
ATOM 1720 C C . LEU C 1 9 ? -26.549 28.674 10.207 1.00 27.84 6 LEU C C 1
ATOM 1721 O O . LEU C 1 9 ? -25.983 27.641 9.824 1.00 24.43 6 LEU C O 1
ATOM 1726 N N . ALA C 1 10 ? -26.725 28.979 11.499 1.00 22.13 7 ALA C N 1
ATOM 1727 C CA . ALA C 1 10 ? -26.317 28.061 12.551 1.00 20.08 7 ALA C CA 1
ATOM 1728 C C . ALA C 1 10 ? -27.075 26.753 12.441 1.00 22.04 7 ALA C C 1
ATOM 1729 O O . ALA C 1 10 ? -26.481 25.673 12.579 1.00 24.92 7 ALA C O 1
ATOM 1731 N N . ARG C 1 11 ? -28.391 26.830 12.192 1.00 23.23 8 ARG C N 1
ATOM 1732 C CA . ARG C 1 11 ? -29.192 25.614 12.095 1.00 26.11 8 ARG C CA 1
ATOM 1733 C C . ARG C 1 11 ? -28.818 24.831 10.853 1.00 30.82 8 ARG C C 1
ATOM 1734 O O . ARG C 1 11 ? -28.793 23.596 10.875 1.00 31.18 8 ARG C O 1
ATOM 1742 N N . GLU C 1 12 ? -28.534 25.531 9.754 1.00 27.57 9 GLU C N 1
ATOM 1743 C CA . GLU C 1 12 ? -28.171 24.816 8.535 1.00 25.15 9 GLU C CA 1
ATOM 1744 C C . GLU C 1 12 ? -26.790 24.171 8.670 1.00 23.11 9 GLU C C 1
ATOM 1745 O O . GLU C 1 12 ? -26.572 23.070 8.152 1.00 22.95 9 GLU C O 1
ATOM 1751 N N . TYR C 1 13 ? -25.869 24.812 9.399 1.00 23.79 10 TYR C N 1
ATOM 1752 C CA . TYR C 1 13 ? -24.574 24.196 9.674 1.00 23.40 10 TYR C CA 1
ATOM 1753 C C . TYR C 1 13 ? -24.767 22.868 10.398 1.00 24.46 10 TYR C C 1
ATOM 1754 O O . TYR C 1 13 ? -24.193 21.848 10.014 1.00 23.11 10 TYR C O 1
ATOM 1763 N N . ILE C 1 14 ? -25.584 22.861 11.447 1.00 21.14 11 ILE C N 1
ATOM 1764 C CA . ILE C 1 14 ? -25.804 21.626 12.200 1.00 23.77 11 ILE C CA 1
ATOM 1765 C C . ILE C 1 14 ? -26.445 20.571 11.310 1.00 25.81 11 ILE C C 1
ATOM 1766 O O . ILE C 1 14 ? -26.096 19.386 11.369 1.00 24.67 11 ILE C O 1
ATOM 1771 N N . SER C 1 15 ? -27.376 20.985 10.456 1.00 21.54 12 SER C N 1
ATOM 1772 C CA . SER C 1 15 ? -27.978 20.035 9.524 1.00 29.26 12 SER C CA 1
ATOM 1773 C C . SER C 1 15 ? -26.928 19.436 8.587 1.00 27.96 12 SER C C 1
ATOM 1774 O O . SER C 1 15 ? -26.925 18.228 8.333 1.00 25.59 12 SER C O 1
ATOM 1777 N N A ARG C 1 16 ? -26.028 20.276 8.071 0.50 27.84 13 ARG C N 1
ATOM 1778 N N B ARG C 1 16 ? -26.008 20.247 8.084 0.50 27.74 13 ARG C N 1
ATOM 1779 C CA A ARG C 1 16 ? -25.007 19.805 7.140 0.50 28.13 13 ARG C CA 1
ATOM 1780 C CA B ARG C 1 16 ? -25.083 19.699 7.103 0.50 28.06 13 ARG C CA 1
ATOM 1781 C C A ARG C 1 16 ? -24.090 18.795 7.807 0.50 26.93 13 ARG C C 1
ATOM 1782 C C B ARG C 1 16 ? -23.977 18.861 7.751 0.50 26.78 13 ARG C C 1
ATOM 1783 O O A ARG C 1 16 ? -23.781 17.739 7.242 0.50 30.15 13 ARG C O 1
ATOM 1784 O O B ARG C 1 16 ? -23.466 17.935 7.113 0.50 30.28 13 ARG C O 1
ATOM 1799 N N . VAL C 1 17 ? -23.644 19.109 9.018 1.00 21.03 14 VAL C N 1
ATOM 1800 C CA . VAL C 1 17 ? -22.745 18.212 9.728 1.00 28.70 14 VAL C CA 1
ATOM 1801 C C . VAL C 1 17 ? -23.440 16.889 10.041 1.00 29.05 14 VAL C C 1
ATOM 1802 O O . VAL C 1 17 ? -22.830 15.813 9.952 1.00 28.41 14 VAL C O 1
ATOM 1806 N N . ASN C 1 18 ? -24.723 16.942 10.412 1.00 25.97 15 ASN C N 1
ATOM 1807 C CA . ASN C 1 18 ? -25.486 15.708 10.622 1.00 29.46 15 ASN C CA 1
ATOM 1808 C C . ASN C 1 18 ? -25.530 14.870 9.351 1.00 31.49 15 ASN C C 1
ATOM 1809 O O . ASN C 1 18 ? -25.535 13.636 9.414 1.00 35.06 15 ASN C O 1
ATOM 1814 N N . GLY C 1 19 ? -25.513 15.516 8.189 1.00 32.12 16 GLY C N 1
ATOM 1815 C CA . GLY C 1 19 ? -25.410 14.761 6.957 1.00 35.73 16 GLY C CA 1
ATOM 1816 C C . GLY C 1 19 ? -24.001 14.439 6.526 1.00 35.67 16 GLY C C 1
ATOM 1817 O O . GLY C 1 19 ? -23.811 13.884 5.445 1.00 47.71 16 GLY C O 1
ATOM 1818 N N . ARG C 1 20 ? -22.997 14.774 7.336 1.00 36.45 17 ARG C N 1
ATOM 1819 C CA . ARG C 1 20 ? -21.599 14.514 6.992 1.00 50.51 17 ARG C CA 1
ATOM 1820 C C . ARG C 1 20 ? -21.224 15.239 5.696 1.00 51.73 17 ARG C C 1
ATOM 1821 O O . ARG C 1 20 ? -20.384 14.783 4.916 1.00 51.81 17 ARG C O 1
ATOM 1829 N N . ASP C 1 21 ? -21.858 16.389 5.465 1.00 40.91 18 ASP C N 1
ATOM 1830 C CA . ASP C 1 21 ? -21.718 17.129 4.218 1.00 30.34 18 ASP C CA 1
ATOM 1831 C C . ASP C 1 21 ? -20.766 18.289 4.485 1.00 28.53 18 ASP C C 1
ATOM 1832 O O . ASP C 1 21 ? -21.170 19.426 4.755 1.00 27.94 18 ASP C O 1
ATOM 1837 N N . GLY C 1 22 ? -19.471 17.982 4.417 1.00 25.60 19 GLY C N 1
ATOM 1838 C CA . GLY C 1 22 ? -18.459 19.004 4.661 1.00 24.02 19 GLY C CA 1
ATOM 1839 C C . GLY C 1 22 ? -18.508 20.156 3.669 1.00 29.00 19 GLY C C 1
ATOM 1840 O O . GLY C 1 22 ? -18.384 21.320 4.050 1.00 25.28 19 GLY C O 1
ATOM 1841 N N . SER C 1 23 ? -18.652 19.849 2.377 1.00 30.45 20 SER C N 1
ATOM 1842 C CA . SER C 1 23 ? -18.664 20.922 1.392 1.00 25.36 20 SER C CA 1
ATOM 1843 C C . SER C 1 23 ? -19.883 21.810 1.576 1.00 28.82 20 SER C C 1
ATOM 1844 O O . SER C 1 23 ? -19.763 23.044 1.560 1.00 24.02 20 SER C O 1
ATOM 1847 N N . GLY C 1 24 ? -21.053 21.202 1.811 1.00 30.37 21 GLY C N 1
ATOM 1848 C CA . GLY C 1 24 ? -22.242 21.990 2.089 1.00 30.84 21 GLY C CA 1
ATOM 1849 C C . GLY C 1 24 ? -22.084 22.878 3.313 1.00 29.59 21 GLY C C 1
ATOM 1850 O O . GLY C 1 24 ? -22.551 24.015 3.330 1.00 20.89 21 GLY C O 1
ATOM 1851 N N . ALA C 1 25 ? -21.433 22.369 4.359 1.00 22.59 22 ALA C N 1
ATOM 1852 C CA . ALA C 1 25 ? -21.152 23.206 5.519 1.00 24.08 22 ALA C CA 1
ATOM 1853 C C . ALA C 1 25 ? -20.173 24.323 5.177 1.00 27.01 22 ALA C C 1
ATOM 1854 O O . ALA C 1 25 ? -20.374 25.470 5.594 1.00 24.37 22 ALA C O 1
ATOM 1856 N N . ALA C 1 26 ? -19.114 24.008 4.413 1.00 24.87 23 ALA C N 1
ATOM 1857 C CA . ALA C 1 26 ? -18.116 25.019 4.043 1.00 23.07 23 ALA C CA 1
ATOM 1858 C C . ALA C 1 26 ? -18.745 26.179 3.280 1.00 21.27 23 ALA C C 1
ATOM 1859 O O . ALA C 1 26 ? -18.390 27.339 3.511 1.00 25.23 23 ALA C O 1
ATOM 1861 N N . ALA C 1 27 ? -19.716 25.889 2.395 1.00 21.10 24 ALA C N 1
ATOM 1862 C CA . ALA C 1 27 ? -20.367 26.935 1.601 1.00 23.26 24 ALA C CA 1
ATOM 1863 C C . ALA C 1 27 ? -21.126 27.955 2.448 1.00 22.54 24 ALA C C 1
ATOM 1864 O O . ALA C 1 27 ? -21.486 29.014 1.926 1.00 25.12 24 ALA C O 1
ATOM 1866 N N . LEU C 1 28 ? -21.371 27.675 3.724 1.00 20.07 25 LEU C N 1
ATOM 1867 C CA . LEU C 1 28 ? -21.997 28.636 4.629 1.00 22.71 25 LEU C CA 1
ATOM 1868 C C . LEU C 1 28 ? -21.016 29.664 5.183 1.00 24.80 25 LEU C C 1
ATOM 1869 O O . LEU C 1 28 ? -21.447 30.624 5.833 1.00 23.22 25 LEU C O 1
ATOM 1874 N N . PHE C 1 29 ? -19.726 29.490 4.953 1.00 17.38 26 PHE C N 1
ATOM 1875 C CA . PHE C 1 29 ? -18.709 30.347 5.542 1.00 18.70 26 PHE C CA 1
ATOM 1876 C C . PHE C 1 29 ? -18.252 31.376 4.517 1.00 16.59 26 PHE C C 1
ATOM 1877 O O . PHE C 1 29 ? -18.313 31.136 3.302 1.00 17.60 26 PHE C O 1
ATOM 1885 N N . ALA C 1 30 ? -17.807 32.527 5.014 1.00 19.08 27 ALA C N 1
ATOM 1886 C CA . ALA C 1 30 ? -17.059 33.454 4.169 1.00 23.59 27 ALA C CA 1
ATOM 1887 C C . ALA C 1 30 ? -15.794 32.767 3.659 1.00 23.02 27 ALA C C 1
ATOM 1888 O O . ALA C 1 30 ? -15.278 31.822 4.279 1.00 21.45 27 ALA C O 1
ATOM 1890 N N . GLN C 1 31 ? -15.281 33.256 2.521 1.00 18.69 28 GLN C N 1
ATOM 1891 C CA . GLN C 1 31 ? -14.055 32.687 1.953 1.00 20.99 28 GLN C CA 1
ATOM 1892 C C . GLN C 1 31 ? -12.893 32.749 2.941 1.00 25.54 28 GLN C C 1
ATOM 1893 O O . GLN C 1 31 ? -12.042 31.857 2.959 1.00 20.41 28 GLN C O 1
ATOM 1899 N N . ASP C 1 32 ? -12.845 33.779 3.783 1.00 18.73 29 ASP C N 1
ATOM 1900 C CA . ASP C 1 32 ? -11.866 33.823 4.861 1.00 27.19 29 ASP C CA 1
ATOM 1901 C C . ASP C 1 32 ? -12.474 33.442 6.214 1.00 24.83 29 ASP C C 1
ATOM 1902 O O . ASP C 1 32 ? -11.952 33.844 7.258 1.00 21.78 29 ASP C O 1
ATOM 1907 N N . GLY C 1 33 ? -13.577 32.698 6.216 1.00 21.00 30 GLY C N 1
ATOM 1908 C CA . GLY C 1 33 ? -14.126 32.170 7.453 1.00 21.25 30 GLY C CA 1
ATOM 1909 C C . GLY C 1 33 ? -13.224 31.108 8.068 1.00 23.74 30 GLY C C 1
ATOM 1910 O O . GLY C 1 33 ? -12.250 30.632 7.471 1.00 21.95 30 GLY C O 1
ATOM 1911 N N . GLU C 1 34 ? -13.536 30.744 9.312 1.00 17.86 31 GLU C N 1
ATOM 1912 C CA . GLU C 1 34 ? -12.704 29.762 9.982 1.00 17.15 31 GLU C CA 1
ATOM 1913 C C . GLU C 1 34 ? -13.505 28.999 11.027 1.00 21.66 31 GLU C C 1
ATOM 1914 O O . GLU C 1 34 ? -14.504 29.487 11.569 1.00 16.87 31 GLU C O 1
ATOM 1920 N N . ILE C 1 35 ? -13.060 27.782 11.295 1.00 17.12 32 ILE C N 1
ATOM 1921 C CA . ILE C 1 35 ? -13.568 27.003 12.411 1.00 17.66 32 ILE C CA 1
ATOM 1922 C C . ILE C 1 35 ? -12.435 26.873 13.406 1.00 19.84 32 ILE C C 1
ATOM 1923 O O . ILE C 1 35 ? -11.301 26.552 13.022 1.00 16.37 32 ILE C O 1
ATOM 1928 N N . ILE C 1 36 ? -12.730 27.138 14.671 1.00 13.74 33 ILE C N 1
ATOM 1929 C CA . ILE C 1 36 ? -11.782 26.926 15.760 1.00 16.89 33 ILE C CA 1
ATOM 1930 C C . ILE C 1 36 ? -12.289 25.695 16.512 1.00 14.99 33 ILE C C 1
ATOM 1931 O O . ILE C 1 36 ? -13.362 25.730 17.121 1.00 16.04 33 ILE C O 1
ATOM 1936 N N . ALA C 1 37 ? -11.550 24.601 16.463 1.00 13.69 34 ALA C N 1
ATOM 1937 C CA . ALA C 1 37 ? -12.112 23.370 17.012 1.00 15.34 34 ALA C CA 1
ATOM 1938 C C . ALA C 1 37 ? -11.011 22.375 17.370 1.00 16.82 34 ALA C C 1
ATOM 1939 O O . ALA C 1 37 ? -10.538 21.638 16.502 1.00 18.99 34 ALA C O 1
ATOM 1941 N N . PRO C 1 38 ? -10.546 22.333 18.633 1.00 14.08 35 PRO C N 1
ATOM 1942 C CA . PRO C 1 38 ? -10.924 23.262 19.705 1.00 18.35 35 PRO C CA 1
ATOM 1943 C C . PRO C 1 38 ? -10.040 24.502 19.646 1.00 18.78 35 PRO C C 1
ATOM 1944 O O . PRO C 1 38 ? -9.187 24.611 18.725 1.00 19.18 35 PRO C O 1
ATOM 1948 N N . VAL C 1 39 ? -10.230 25.431 20.581 1.00 19.50 36 VAL C N 1
ATOM 1949 C CA . VAL C 1 39 ? -9.318 26.563 20.735 1.00 13.46 36 VAL C CA 1
ATOM 1950 C C . VAL C 1 39 ? -7.879 26.083 20.597 1.00 15.82 36 VAL C C 1
ATOM 1951 O O . VAL C 1 39 ? -7.480 25.116 21.262 1.00 15.79 36 VAL C O 1
ATOM 1955 N N . GLY C 1 40 ? -7.072 26.767 19.762 1.00 14.99 37 GLY C N 1
ATOM 1956 C CA . GLY C 1 40 ? -5.707 26.337 19.498 1.00 16.15 37 GLY C CA 1
ATOM 1957 C C . GLY C 1 40 ? -5.531 25.596 18.173 1.00 20.41 37 GLY C C 1
ATOM 1958 O O . GLY C 1 40 ? -4.392 25.430 17.715 1.00 22.14 37 GLY C O 1
ATOM 1959 N N . ARG C 1 41 ? -6.613 25.168 17.537 1.00 18.66 38 ARG C N 1
ATOM 1960 C CA . ARG C 1 41 ? -6.556 24.428 16.269 1.00 18.36 38 ARG C CA 1
ATOM 1961 C C . ARG C 1 41 ? -7.515 25.113 15.300 1.00 19.75 38 ARG C C 1
ATOM 1962 O O . ARG C 1 41 ? -8.730 25.042 15.480 1.00 20.04 38 ARG C O 1
ATOM 1970 N N . VAL C 1 42 ? -6.992 25.812 14.294 1.00 18.73 39 VAL C N 1
ATOM 1971 C CA . VAL C 1 42 ? -7.827 26.666 13.454 1.00 18.32 39 VAL C CA 1
ATOM 1972 C C . VAL C 1 42 ? -7.847 26.105 12.048 1.00 22.67 39 VAL C C 1
ATOM 1973 O O . VAL C 1 42 ? -6.799 25.753 11.494 1.00 20.94 39 VAL C O 1
ATOM 1977 N N . TYR C 1 43 ? -9.031 26.076 11.463 1.00 20.36 40 TYR C N 1
ATOM 1978 C CA . TYR C 1 43 ? -9.244 25.682 10.077 1.00 21.09 40 TYR C CA 1
ATOM 1979 C C . TYR C 1 43 ? -9.686 26.932 9.318 1.00 20.97 40 TYR C C 1
ATOM 1980 O O . TYR C 1 43 ? -10.829 27.366 9.472 1.00 18.91 40 TYR C O 1
ATOM 1989 N N . ARG C 1 44 ? -8.787 27.525 8.524 1.00 18.47 41 ARG C N 1
ATOM 1990 C CA . ARG C 1 44 ? -9.075 28.779 7.819 1.00 19.04 41 ARG C CA 1
ATOM 1991 C C . ARG C 1 44 ? -9.379 28.504 6.357 1.00 24.41 41 ARG C C 1
ATOM 1992 O O . ARG C 1 44 ? -8.536 27.942 5.650 1.00 19.11 41 ARG C O 1
ATOM 2000 N N . GLY C 1 45 ? -10.540 28.974 5.888 1.00 22.28 42 GLY C N 1
ATOM 2001 C CA . GLY C 1 45 ? -10.878 28.890 4.480 1.00 20.62 42 GLY C CA 1
ATOM 2002 C C . GLY C 1 45 ? -11.662 27.639 4.153 1.00 23.11 42 GLY C C 1
ATOM 2003 O O . GLY C 1 45 ? -11.755 26.696 4.941 1.00 18.68 42 GLY C O 1
ATOM 2004 N N . TRP C 1 46 ? -12.231 27.637 2.940 1.00 21.75 43 TRP C N 1
ATOM 2005 C CA . TRP C 1 46 ? -13.226 26.639 2.578 1.00 21.97 43 TRP C CA 1
ATOM 2006 C C . TRP C 1 46 ? -12.652 25.223 2.614 1.00 21.59 43 TRP C C 1
ATOM 2007 O O . TRP C 1 46 ? -13.288 24.302 3.141 1.00 20.98 43 TRP C O 1
ATOM 2018 N N . ASP C 1 47 ? -11.466 25.033 2.026 1.00 20.25 44 ASP C N 1
ATOM 2019 C CA . ASP C 1 47 ? -10.818 23.722 2.014 1.00 24.92 44 ASP C CA 1
ATOM 2020 C C . ASP C 1 47 ? -10.624 23.173 3.428 1.00 25.09 44 ASP C C 1
ATOM 2021 O O . ASP C 1 47 ? -10.906 21.996 3.694 1.00 22.51 44 ASP C O 1
ATOM 2026 N N . ALA C 1 48 ? -10.057 23.984 4.323 1.00 19.78 45 ALA C N 1
ATOM 2027 C CA . ALA C 1 48 ? -9.750 23.482 5.660 1.00 22.97 45 ALA C CA 1
ATOM 2028 C C . ALA C 1 48 ? -11.026 23.188 6.439 1.00 23.62 45 ALA C C 1
ATOM 2029 O O . ALA C 1 48 ? -11.069 22.241 7.226 1.00 23.07 45 ALA C O 1
ATOM 2031 N N . ILE C 1 49 ? -12.065 24.005 6.238 1.00 20.98 46 ILE C N 1
ATOM 2032 C CA . ILE C 1 49 ? -13.342 23.810 6.923 1.00 23.76 46 ILE C CA 1
ATOM 2033 C C . ILE C 1 49 ? -13.983 22.499 6.500 1.00 23.84 46 ILE C C 1
ATOM 2034 O O . ILE C 1 49 ? -14.425 21.697 7.341 1.00 21.90 46 ILE C O 1
ATOM 2039 N N . ALA C 1 50 ? -14.044 22.254 5.182 1.00 19.51 47 ALA C N 1
ATOM 2040 C CA . ALA C 1 50 ? -14.571 20.984 4.701 1.00 17.69 47 ALA C CA 1
ATOM 2041 C C . ALA C 1 50 ? -13.724 19.820 5.213 1.00 20.89 47 ALA C C 1
ATOM 2042 O O . ALA C 1 50 ? -14.266 18.769 5.569 1.00 21.86 47 ALA C O 1
ATOM 2044 N N . ALA C 1 51 ? -12.396 19.990 5.253 1.00 21.14 48 ALA C N 1
ATOM 2045 C CA . ALA C 1 51 ? -11.519 18.924 5.745 1.00 25.97 48 ALA C CA 1
ATOM 2046 C C . ALA C 1 51 ? -11.766 18.627 7.222 1.00 26.02 48 ALA C C 1
ATOM 2047 O O . ALA C 1 51 ? -11.688 17.468 7.653 1.00 24.48 48 ALA C O 1
ATOM 2049 N N . PHE C 1 52 ? -12.024 19.656 8.027 1.00 23.44 49 PHE C N 1
ATOM 2050 C CA . PHE C 1 52 ? -12.356 19.402 9.427 1.00 20.80 49 PHE C CA 1
ATOM 2051 C C . PHE C 1 52 ? -13.604 18.528 9.539 1.00 21.93 49 PHE C C 1
ATOM 2052 O O . PHE C 1 52 ? -13.603 17.503 10.237 1.00 20.78 49 PHE C O 1
ATOM 2060 N N . ILE C 1 53 ? -14.681 18.911 8.842 1.00 22.62 50 ILE C N 1
ATOM 2061 C CA . ILE C 1 53 ? -15.934 18.159 8.920 1.00 22.02 50 ILE C CA 1
ATOM 2062 C C . ILE C 1 53 ? -15.717 16.717 8.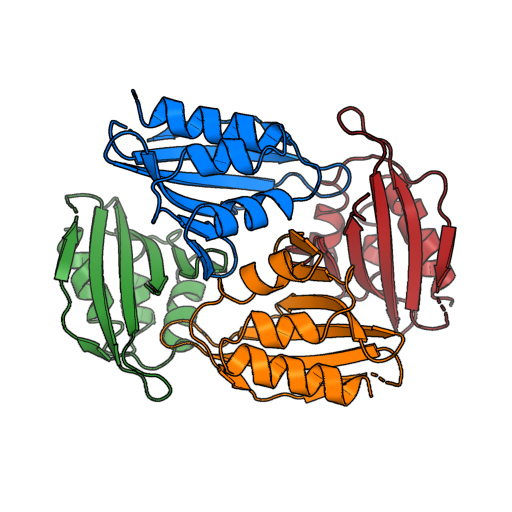498 1.00 23.50 50 ILE C C 1
ATOM 2063 O O . ILE C 1 53 ? -16.264 15.784 9.100 1.00 21.53 50 ILE C O 1
ATOM 2068 N N . GLU C 1 54 ? -14.917 16.511 7.456 1.00 24.98 51 GLU C N 1
ATOM 2069 C CA . GLU C 1 54 ? -14.679 15.169 6.947 1.00 25.34 51 GLU C CA 1
ATOM 2070 C C . GLU C 1 54 ? -13.799 14.342 7.883 1.00 23.89 51 GLU C C 1
ATOM 2071 O O . GLU C 1 54 ? -13.915 13.116 7.911 1.00 26.70 51 GLU C O 1
ATOM 2077 N N . ALA C 1 55 ? -12.884 14.976 8.606 1.00 25.17 52 ALA C N 1
ATOM 2078 C CA . ALA C 1 55 ? -11.990 14.227 9.481 1.00 28.44 52 ALA C CA 1
ATOM 2079 C C . ALA C 1 55 ? -12.587 13.986 10.864 1.00 28.43 52 ALA C C 1
ATOM 2080 O O . ALA C 1 55 ? -12.259 12.987 11.503 1.00 25.84 52 ALA C O 1
ATOM 2082 N N . ALA C 1 56 ? -13.445 14.884 11.344 1.00 29.05 53 ALA C N 1
ATOM 2083 C CA . ALA C 1 56 ? -14.067 14.716 12.646 1.00 24.40 53 ALA C CA 1
ATOM 2084 C C . ALA C 1 56 ? -15.017 13.522 12.603 1.00 30.40 53 ALA C C 1
ATOM 2085 O O . ALA C 1 56 ? -15.487 13.127 11.528 1.00 27.77 53 ALA C O 1
ATOM 2087 N N . PRO C 1 57 ? -15.295 12.908 13.746 1.00 28.21 54 PRO C N 1
ATOM 2088 C CA . PRO C 1 57 ? -16.139 11.693 13.748 1.00 35.42 54 PRO C CA 1
ATOM 2089 C C . PRO C 1 57 ? -17.503 11.977 13.143 1.00 33.83 54 PRO C C 1
ATOM 2090 O O . PRO C 1 57 ? -17.953 13.131 13.117 1.00 29.08 54 PRO C O 1
ATOM 2094 N N . PRO C 1 58 ? -18.186 10.957 12.629 1.00 45.29 55 PRO C N 1
ATOM 2095 C CA . PRO C 1 58 ? -19.578 11.148 12.182 1.00 49.08 55 PRO C CA 1
ATOM 2096 C C . PRO C 1 58 ? -20.477 11.574 13.338 1.00 47.86 55 PRO C C 1
ATOM 2097 O O . PRO C 1 58 ? -20.660 10.837 14.317 1.00 48.39 55 PRO C O 1
ATOM 2101 N N . ALA C 1 59 ? -21.046 12.777 13.210 1.00 43.81 56 ALA C N 1
ATOM 2102 C CA . ALA C 1 59 ? -21.800 13.424 14.276 1.00 49.30 56 ALA C CA 1
ATOM 2103 C C . ALA C 1 59 ? -23.301 13.195 14.122 1.00 49.69 56 ALA C C 1
ATOM 2104 O O . ALA C 1 59 ? -23.851 13.305 13.019 1.00 51.92 56 ALA C O 1
ATOM 2106 N N . THR C 1 60 ? -23.963 12.882 15.235 1.00 42.09 57 THR C N 1
ATOM 2107 C CA . THR C 1 60 ? -25.414 12.986 15.329 1.00 44.13 57 THR C CA 1
ATOM 2108 C C . THR C 1 60 ? -25.727 13.847 16.539 1.00 45.19 57 THR C C 1
ATOM 2109 O O . THR C 1 60 ? -25.455 13.449 17.677 1.00 43.05 57 THR C O 1
ATOM 2113 N N . THR C 1 61 ? -26.289 15.022 16.289 1.00 39.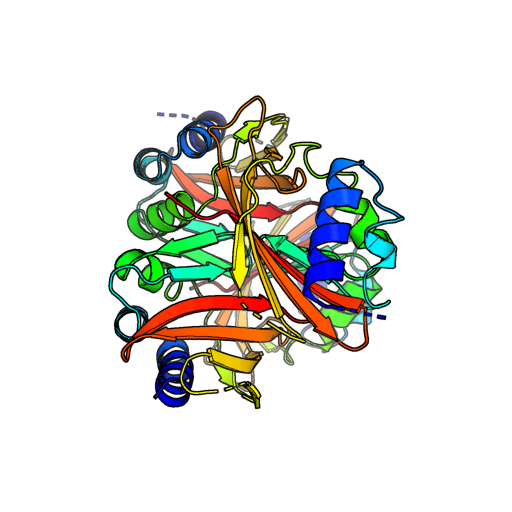21 58 THR C N 1
ATOM 2114 C CA . THR C 1 61 ? -26.601 15.934 17.369 1.00 39.56 58 THR C CA 1
ATOM 2115 C C . THR C 1 61 ? -27.994 15.664 17.909 1.00 43.24 58 THR C C 1
ATOM 2116 O O . THR C 1 61 ? -28.871 15.112 17.237 1.00 48.74 58 THR C O 1
ATOM 2120 N N . ALA C 1 62 ? -28.179 16.044 19.159 1.00 34.98 59 ALA C N 1
ATOM 2121 C CA . ALA C 1 62 ? -29.466 15.941 19.810 1.00 33.89 59 ALA C CA 1
ATOM 2122 C C . ALA C 1 62 ? -29.573 17.115 20.759 1.00 37.65 59 ALA C C 1
ATOM 2123 O O . ALA C 1 62 ? -28.567 17.738 21.114 1.00 34.64 59 ALA C O 1
ATOM 2125 N N . GLN C 1 63 ? -30.807 17.423 21.143 1.00 37.51 60 GLN C N 1
ATOM 2126 C CA . GLN C 1 63 ? -31.082 18.377 22.212 1.00 40.70 60 GLN C CA 1
ATOM 2127 C C . GLN C 1 63 ? -30.403 19.712 21.956 1.00 36.65 60 GLN C C 1
ATOM 2128 O O . GLN C 1 63 ? -29.823 20.311 22.862 1.00 36.95 60 GLN C O 1
ATOM 2134 N N . ILE C 1 64 ? -30.431 20.155 20.702 1.00 36.79 61 ILE C N 1
ATOM 2135 C CA . ILE C 1 64 ? -29.887 21.468 20.363 1.00 36.95 61 ILE C CA 1
ATOM 2136 C C . ILE C 1 64 ? -30.744 22.528 21.039 1.00 40.65 61 ILE C C 1
ATOM 2137 O O . ILE C 1 64 ? -31.973 22.540 20.897 1.00 40.20 61 ILE C O 1
ATOM 2142 N N . ALA C 1 65 ? -30.107 23.397 21.814 1.00 39.34 62 ALA C N 1
ATOM 2143 C CA . ALA C 1 65 ? -30.789 24.518 22.442 1.00 34.91 62 ALA C CA 1
ATOM 2144 C C . ALA C 1 65 ? -30.102 25.809 22.029 1.00 33.94 62 ALA C C 1
ATOM 2145 O O . ALA C 1 65 ? -28.866 25.899 22.011 1.00 29.51 62 ALA C O 1
ATOM 2147 N N . GLU C 1 66 ? -30.911 26.799 21.669 1.00 36.51 63 GLU C N 1
ATOM 2148 C CA . GLU C 1 66 ? -30.412 28.126 21.334 1.00 38.72 63 GLU C CA 1
ATOM 2149 C C . GLU C 1 66 ? -30.174 28.891 22.632 1.00 38.23 63 GLU C C 1
ATOM 2150 O O . GLU C 1 66 ? -31.128 29.326 23.285 1.00 42.31 63 GLU C O 1
ATOM 2156 N N . ARG C 1 67 ? -28.911 29.063 23.014 1.00 34.21 64 ARG C N 1
ATOM 2157 C CA . ARG C 1 67 ? -28.600 29.805 24.237 1.00 38.61 64 ARG C CA 1
ATOM 2158 C C . ARG C 1 67 ? -28.482 31.310 24.006 1.00 39.18 64 ARG C C 1
ATOM 2159 O O . ARG C 1 67 ? -28.856 32.111 24.872 1.00 46.12 64 ARG C O 1
ATOM 2167 N N . THR C 1 68 ? -27.923 31.708 22.872 1.00 37.72 65 THR C N 1
ATOM 2168 C CA . THR C 1 68 ? -27.781 33.103 22.485 1.00 41.65 65 THR C CA 1
ATOM 2169 C C . THR C 1 68 ? -28.210 33.230 21.040 1.00 41.60 65 THR C C 1
ATOM 2170 O O . THR C 1 68 ? -27.815 32.428 20.185 1.00 33.26 65 THR C O 1
ATOM 2182 N N . GLY C 1 70 ? -28.907 36.386 18.087 1.00 44.09 67 GLY C N 1
ATOM 2183 C CA . GLY C 1 70 ? -28.946 37.770 17.673 1.00 48.85 67 GLY C CA 1
ATOM 2184 C C . GLY C 1 70 ? -28.692 37.836 16.187 1.00 50.59 67 GLY C C 1
ATOM 2185 O O . GLY C 1 70 ? -28.508 36.811 15.527 1.00 45.11 67 GLY C O 1
ATOM 2186 N N . THR C 1 71 ? -28.681 39.061 15.662 1.00 51.38 68 THR C N 1
ATOM 2187 C CA . THR C 1 71 ? -28.421 39.252 14.238 1.00 53.42 68 THR C CA 1
ATOM 2188 C C . THR C 1 71 ? -27.026 38.778 13.844 1.00 46.65 68 THR C C 1
ATOM 2189 O O . THR C 1 71 ? -26.839 38.297 12.723 1.00 45.98 68 THR C O 1
ATOM 2193 N N . HIS C 1 72 ? -26.043 38.880 14.745 1.00 43.16 69 HIS C N 1
ATOM 2194 C CA . HIS C 1 72 ? -24.658 38.614 14.378 1.00 38.78 69 HIS C CA 1
ATOM 2195 C C . HIS C 1 72 ? -23.970 37.526 15.180 1.00 40.39 69 HIS C C 1
ATOM 2196 O O . HIS C 1 72 ? -22.849 37.149 14.824 1.00 37.29 69 HIS C O 1
ATOM 2203 N N . ARG C 1 73 ? -24.581 37.008 16.240 1.00 33.18 70 ARG C N 1
ATOM 2204 C CA . ARG C 1 73 ? -23.923 35.979 17.032 1.00 26.44 70 ARG C C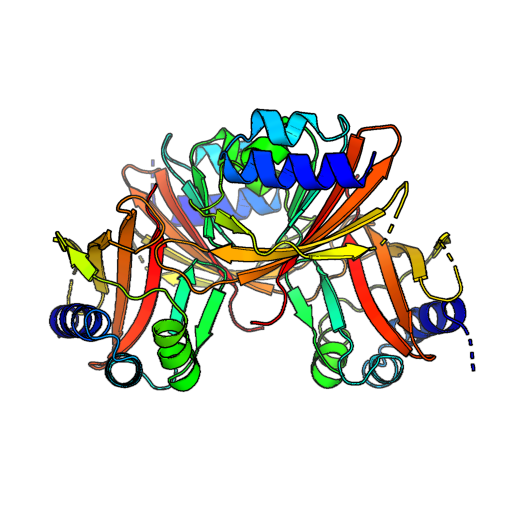A 1
ATOM 2205 C C . ARG C 1 73 ? -24.989 35.024 17.540 1.00 27.88 70 ARG C C 1
ATOM 2206 O O . ARG C 1 73 ? -26.073 35.450 17.955 1.00 28.21 70 ARG C O 1
ATOM 2214 N N . VAL C 1 74 ? -24.681 33.736 17.448 1.00 22.01 71 VAL C N 1
ATOM 2215 C CA . VAL C 1 74 ? -25.565 32.645 17.838 1.00 26.50 71 VAL C CA 1
ATOM 2216 C C . VAL C 1 74 ? -24.736 31.634 18.628 1.00 23.85 71 VAL C C 1
ATOM 2217 O O . VAL C 1 74 ? -23.632 31.260 18.211 1.00 22.98 71 VAL C O 1
ATOM 2221 N N . VAL C 1 75 ? -25.249 31.215 19.776 1.00 21.80 72 VAL C N 1
ATOM 2222 C CA . VAL C 1 75 ? -24.636 30.157 20.568 1.00 23.31 72 VAL C CA 1
ATOM 2223 C C . VAL C 1 75 ? -25.648 29.028 20.660 1.00 23.30 72 VAL C C 1
ATOM 2224 O O . VAL C 1 75 ? -26.767 29.233 21.140 1.00 25.97 72 VAL C O 1
ATOM 2228 N N . LEU C 1 76 ? -25.271 27.857 20.177 1.00 22.30 73 LEU C N 1
ATOM 2229 C CA . LEU C 1 76 ? -26.080 26.652 20.327 1.00 19.17 73 LEU C CA 1
ATOM 2230 C C . LEU C 1 76 ? -25.392 25.725 21.318 1.00 24.80 73 LEU C C 1
ATOM 2231 O O . LEU C 1 76 ? -24.163 25.600 21.305 1.00 21.44 73 LEU C O 1
ATOM 2236 N N . HIS C 1 77 ? -26.171 25.101 22.197 1.00 23.49 74 HIS C N 1
ATOM 2237 C CA . HIS C 1 77 ? -25.665 23.996 22.992 1.00 22.25 74 HIS C CA 1
ATOM 2238 C C . HIS C 1 77 ? -26.372 22.730 22.537 1.00 28.74 74 HIS C C 1
ATOM 2239 O O . HIS C 1 77 ? -27.563 22.758 22.201 1.00 27.98 74 HIS C O 1
ATOM 2246 N N . GLY C 1 78 ? -25.632 21.630 22.530 1.00 23.48 75 GLY C N 1
ATOM 2247 C CA . GLY C 1 78 ? -26.199 20.369 22.100 1.00 24.02 75 GLY C CA 1
ATOM 2248 C C . GLY C 1 78 ? -25.383 19.207 22.616 1.00 27.65 75 GLY C C 1
ATOM 2249 O O . GLY C 1 78 ? -24.309 19.360 23.203 1.00 27.79 75 GLY C O 1
ATOM 2250 N N . VAL C 1 79 ? -25.946 18.031 22.410 1.00 26.12 76 VAL C N 1
ATOM 2251 C CA . VAL C 1 79 ? -25.337 16.768 22.785 1.00 33.03 76 VAL C CA 1
ATOM 2252 C C . VAL C 1 79 ? -24.902 16.103 21.496 1.00 29.34 76 VAL C C 1
ATOM 2253 O O . VAL C 1 79 ? -25.661 16.076 20.522 1.00 29.59 76 VAL C O 1
ATOM 2257 N N . VAL C 1 80 ? -23.679 15.609 21.466 1.00 26.01 77 VAL C N 1
ATOM 2258 C CA . VAL C 1 80 ? -23.169 14.910 20.299 1.00 30.01 77 VAL C CA 1
ATOM 2259 C C . VAL C 1 80 ? -22.989 13.447 20.671 1.00 33.98 77 VAL C C 1
ATOM 2260 O O . VAL C 1 80 ? -22.358 13.130 21.685 1.00 30.94 77 VAL C O 1
ATOM 2264 N N . GLN C 1 81 ? -23.601 12.568 19.883 1.00 34.93 78 GLN C N 1
ATOM 2265 C CA . GLN C 1 81 ? -23.463 11.129 20.033 1.00 44.45 78 GLN C CA 1
ATOM 2266 C C . GLN C 1 81 ? -22.465 10.647 18.992 1.00 46.09 78 GLN C C 1
ATOM 2267 O O . GLN C 1 81 ? -22.555 11.032 17.818 1.00 47.44 78 GLN C O 1
ATOM 2273 N N . THR C 1 82 ? -21.509 9.839 19.427 1.00 43.35 79 THR C N 1
ATOM 2274 C CA . THR C 1 82 ? -20.423 9.375 18.578 1.00 50.09 79 THR C CA 1
ATOM 2275 C C . THR C 1 82 ? -20.111 7.932 18.924 1.00 53.65 79 THR C C 1
ATOM 2276 O O . THR C 1 82 ? -20.425 7.468 20.028 1.00 59.14 79 THR C O 1
ATOM 2280 N N . PRO C 1 83 ? -19.491 7.191 17.996 1.00 58.38 80 PRO C N 1
ATOM 2281 C CA . PRO C 1 83 ? -19.267 5.756 18.237 1.00 58.32 80 PRO C CA 1
ATOM 2282 C C . PRO C 1 83 ? -18.351 5.431 19.418 1.00 63.03 80 PRO C C 1
ATOM 2283 O O . PRO C 1 83 ? -18.452 4.319 19.956 1.00 63.89 80 PRO C O 1
ATOM 2287 N N . ARG C 1 84 ? -17.491 6.352 19.862 1.00 64.00 81 ARG C N 1
ATOM 2288 C CA . ARG C 1 84 ? -16.418 5.994 20.791 1.00 65.70 81 ARG C CA 1
ATOM 2289 C C . ARG C 1 84 ? -16.651 6.424 22.240 1.00 57.52 81 ARG C C 1
ATOM 2290 O O . ARG C 1 84 ? -16.100 5.792 23.151 1.00 52.92 81 ARG C O 1
ATOM 2298 N N . PHE C 1 85 ? -17.448 7.471 22.475 1.00 51.11 82 PHE C N 1
ATOM 2299 C CA . PHE C 1 85 ? -17.507 8.171 23.754 1.00 49.18 82 PHE C CA 1
ATOM 2300 C C . PHE C 1 85 ? -18.939 8.270 24.262 1.00 45.54 82 PHE C C 1
ATOM 2301 O O . PHE C 1 85 ? -19.893 8.221 23.489 1.00 46.52 82 PHE C O 1
ATOM 2309 N N . ALA C 1 86 ? -19.070 8.452 25.578 1.00 41.84 83 ALA C N 1
ATOM 2310 C CA . ALA C 1 86 ? -20.293 8.921 26.214 1.00 45.25 83 ALA C CA 1
ATOM 2311 C C . ALA C 1 86 ? -20.804 10.203 25.549 1.00 42.96 83 ALA C C 1
ATOM 2312 O O . ALA C 1 86 ? -20.017 10.955 24.951 1.00 39.50 83 ALA C O 1
ATOM 2314 N N . PRO C 1 87 ? -22.110 10.480 25.610 1.00 38.94 84 PRO C N 1
ATOM 2315 C CA . PRO C 1 87 ? -22.631 11.703 24.976 1.00 31.79 84 PRO C CA 1
ATOM 2316 C C . PRO C 1 87 ? -21.930 12.951 25.502 1.00 33.65 84 PRO C C 1
ATOM 2317 O O . PRO C 1 87 ? -21.740 13.118 26.707 1.00 36.72 84 PRO C O 1
ATOM 2321 N N . ALA C 1 88 ? -21.543 13.829 24.585 1.00 26.22 85 ALA C N 1
ATOM 2322 C CA . ALA C 1 88 ? -20.725 14.987 24.919 1.00 23.88 85 ALA C CA 1
ATOM 2323 C C . ALA C 1 88 ? -21.525 16.268 24.744 1.00 24.37 85 ALA C C 1
ATOM 2324 O O . ALA C 1 88 ? -22.191 16.461 23.720 1.00 24.17 85 ALA C O 1
ATOM 2326 N N . GLN C 1 89 ? -21.467 17.134 25.745 1.00 25.37 86 GLN C N 1
ATOM 2327 C CA . GLN C 1 89 ? -22.080 18.448 25.658 1.00 18.03 86 GLN C CA 1
ATOM 2328 C C . GLN C 1 89 ? -21.163 19.361 24.862 1.00 21.20 86 GLN C C 1
ATOM 2329 O O . GLN C 1 89 ? -20.016 19.595 25.253 1.00 18.95 86 GLN C O 1
ATOM 2335 N N . ILE C 1 90 ? -21.665 19.876 23.757 1.00 16.00 87 ILE C N 1
ATOM 2336 C CA . ILE C 1 90 ? -20.855 20.669 22.847 1.00 16.86 87 ILE C CA 1
ATOM 2337 C C . ILE C 1 90 ? -21.473 22.053 22.776 1.00 17.29 87 ILE C C 1
ATOM 2338 O O . ILE C 1 90 ? -22.686 22.215 22.880 1.00 18.55 87 ILE C O 1
ATOM 2343 N N . GLU C 1 91 ? -20.632 23.054 22.616 1.00 14.87 88 GLU C N 1
ATOM 2344 C CA . GLU C 1 91 ? -21.091 24.417 22.445 1.00 13.47 88 GLU C CA 1
ATOM 2345 C C . GLU C 1 91 ? -20.570 24.939 21.110 1.00 20.54 88 GLU C C 1
ATOM 2346 O O . GLU C 1 91 ? -19.378 24.804 20.825 1.00 19.62 88 GLU C O 1
ATOM 2352 N N . TRP C 1 92 ? -21.466 25.495 20.282 1.00 16.59 89 TRP C N 1
ATOM 2353 C CA . TRP C 1 92 ? -21.107 26.056 18.977 1.00 16.79 89 TRP C CA 1
ATOM 2354 C C . TRP C 1 92 ? -21.331 27.560 19.046 1.00 17.73 89 TRP C C 1
ATOM 2355 O O . TRP C 1 92 ? -22.456 28.002 19.292 1.00 18.83 89 TRP C O 1
ATOM 2366 N N . ILE C 1 93 ? -20.267 28.345 18.873 1.00 16.47 90 ILE C N 1
ATOM 2367 C CA . ILE C 1 93 ? -20.388 29.808 18.890 1.00 20.48 90 ILE C CA 1
ATOM 2368 C C . ILE C 1 93 ? -20.187 30.312 17.472 1.00 19.53 90 ILE C C 1
ATOM 2369 O O . ILE C 1 93 ? -19.087 30.218 16.920 1.00 17.28 90 ILE C O 1
ATOM 2374 N N . PHE C 1 94 ? -21.236 30.881 16.889 1.00 17.99 91 PHE C N 1
ATOM 2375 C CA . PHE C 1 94 ? -21.210 31.351 15.509 1.00 18.65 91 PHE C CA 1
ATOM 2376 C C . PHE C 1 94 ? -21.100 32.870 15.498 1.00 27.07 91 PHE C C 1
ATOM 2377 O O . PHE C 1 94 ? -21.968 33.555 16.059 1.00 27.08 91 PHE C O 1
ATOM 2385 N N . ASP C 1 95 ? -20.070 33.396 14.833 1.00 21.65 92 ASP C N 1
ATOM 2386 C CA . ASP C 1 95 ? -19.992 34.816 14.507 1.00 21.82 92 ASP C CA 1
ATOM 2387 C C . ASP C 1 95 ? -20.339 34.971 13.033 1.00 24.77 92 ASP C C 1
ATOM 2388 O O . ASP C 1 95 ? -19.681 34.372 12.174 1.00 21.85 92 ASP C O 1
ATOM 2393 N N . VAL C 1 96 ? -21.353 35.785 12.745 1.00 23.41 93 VAL C N 1
ATOM 2394 C CA . VAL C 1 96 ? -21.930 35.906 11.417 1.00 24.98 93 VAL C CA 1
ATOM 2395 C C . VAL C 1 96 ? -21.804 37.347 10.958 1.00 30.12 93 VAL C C 1
ATOM 2396 O O . VAL C 1 96 ? -22.026 38.286 11.732 1.00 32.24 93 VAL C O 1
ATOM 2400 N N . ASP C 1 97 ? -21.446 37.517 9.695 1.00 31.71 94 ASP C N 1
ATOM 2401 C CA . ASP C 1 97 ? -21.520 38.817 9.077 1.00 33.91 94 ASP C CA 1
ATOM 2402 C C . ASP C 1 97 ? -21.780 38.624 7.598 1.00 38.13 94 ASP C C 1
ATOM 2403 O O . ASP C 1 97 ? -21.278 37.676 6.999 1.00 38.57 94 ASP C O 1
ATOM 2408 N N . GLY C 1 98 ? -22.571 39.521 7.021 1.00 39.42 95 GLY C N 1
ATOM 2409 C CA . GLY C 1 98 ? -22.826 39.489 5.590 1.00 51.24 95 GLY C CA 1
ATOM 2410 C C . GLY C 1 98 ? -23.481 38.217 5.097 1.00 49.85 95 GLY C C 1
ATOM 2411 O O . GLY C 1 98 ? -23.141 37.727 4.010 1.00 53.98 95 GLY C O 1
ATOM 2412 N N . ASP C 1 99 ? -24.406 37.664 5.878 1.00 38.03 96 ASP C N 1
ATOM 2413 C CA . ASP C 1 99 ? -25.143 36.464 5.500 1.00 49.16 96 ASP C CA 1
ATOM 2414 C C . ASP C 1 99 ? -24.239 35.237 5.326 1.00 34.57 96 ASP C C 1
ATOM 2415 O O . ASP C 1 99 ? -24.646 34.265 4.685 1.00 34.96 96 ASP C O 1
ATOM 2420 N N . ARG C 1 100 ? -23.026 35.262 5.886 1.00 32.33 97 ARG C N 1
ATOM 2421 C CA . ARG C 1 100 ? -22.150 34.094 5.976 1.00 29.79 97 ARG C CA 1
ATOM 2422 C C . ARG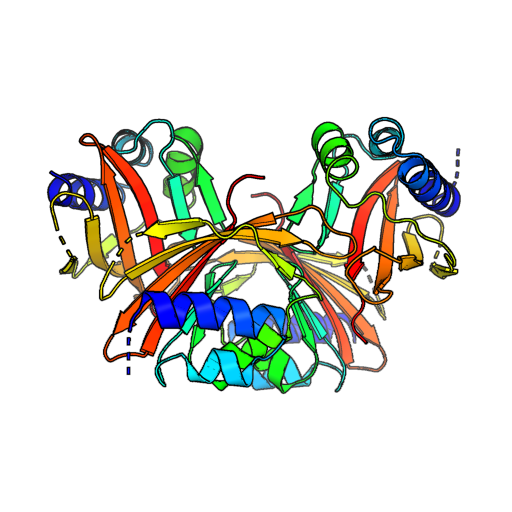 C 1 100 ? -21.537 33.986 7.368 1.00 29.72 97 ARG C C 1
ATOM 2423 O O . ARG C 1 100 ? -21.477 34.956 8.134 1.00 32.18 97 ARG C O 1
ATOM 2431 N N . ILE C 1 101 ? -21.069 32.785 7.693 1.00 24.46 98 ILE C N 1
ATOM 2432 C CA . ILE C 1 101 ? -20.359 32.562 8.951 1.00 21.97 98 ILE C CA 1
ATOM 2433 C C . ILE C 1 101 ? -18.923 33.032 8.795 1.00 22.47 98 ILE C C 1
ATOM 2434 O O . ILE C 1 101 ? -18.219 32.607 7.871 1.00 24.46 98 ILE C O 1
ATOM 2439 N N . ARG C 1 102 ? -18.487 33.935 9.675 1.00 22.47 99 ARG C N 1
ATOM 2440 C CA . ARG C 1 102 ? -17.089 34.331 9.651 1.00 26.24 99 ARG C CA 1
ATOM 2441 C C . ARG C 1 102 ? -16.245 33.461 10.578 1.00 21.27 99 ARG C C 1
ATOM 2442 O O . ARG C 1 102 ? -15.094 33.164 10.262 1.00 22.97 99 ARG C O 1
ATOM 2450 N N . ARG C 1 103 ? -16.785 33.047 11.718 1.00 19.32 100 ARG C N 1
ATOM 2451 C CA . ARG C 1 103 ? -16.037 32.194 12.631 1.00 20.36 100 ARG C CA 1
ATOM 2452 C C . ARG C 1 103 ? -17.008 31.298 13.380 1.00 24.27 100 ARG C C 1
ATOM 2453 O O . ARG C 1 103 ? -18.059 31.766 13.840 1.00 19.84 100 ARG C O 1
ATOM 2461 N N . LEU C 1 104 ? -16.639 30.020 13.508 1.00 16.66 101 LEU C N 1
ATOM 2462 C CA . LEU C 1 104 ? -17.321 29.067 14.383 1.00 17.49 101 LEU C CA 1
ATOM 2463 C C . LEU C 1 104 ? -16.287 28.546 15.377 1.00 20.72 101 LEU C C 1
ATOM 2464 O O . LEU C 1 104 ? -15.215 28.075 14.970 1.00 18.35 101 LEU C O 1
ATOM 2469 N N . THR C 1 105 ? -16.574 28.681 16.667 1.00 19.76 102 THR C N 1
ATOM 2470 C CA . THR C 1 105 ? -15.728 28.142 17.727 1.00 16.63 102 THR C CA 1
ATOM 2471 C C . THR C 1 105 ? -16.508 27.014 18.373 1.00 17.79 102 THR C C 1
ATOM 2472 O O . THR C 1 105 ? -17.660 27.222 18.759 1.00 15.68 102 THR C O 1
ATOM 2476 N N . ILE C 1 106 ? -15.896 25.836 18.482 1.00 14.81 103 ILE C N 1
ATOM 2477 C CA . ILE C 1 106 ? -16.562 24.643 19.019 1.00 13.61 103 ILE C CA 1
ATOM 2478 C C . ILE C 1 106 ? -15.862 24.279 20.325 1.00 17.78 103 ILE C C 1
ATOM 2479 O O . ILE C 1 106 ? -14.667 23.976 20.322 1.00 15.55 103 ILE C O 1
ATOM 2484 N N . ASN C 1 107 ? -16.584 24.361 21.441 1.00 15.66 104 ASN C N 1
ATOM 2485 C CA . ASN C 1 107 ? -16.057 24.036 22.767 1.00 17.69 104 ASN C CA 1
ATOM 2486 C C . ASN C 1 107 ? -16.679 22.732 23.237 1.00 19.03 104 ASN C C 1
ATOM 2487 O O . ASN C 1 107 ? -17.884 22.520 23.088 1.00 17.18 104 ASN C O 1
ATOM 2492 N N . HIS C 1 108 ? -15.863 21.860 23.797 1.00 16.35 105 HIS C N 1
ATOM 2493 C CA . HIS C 1 108 ? -16.381 20.691 24.482 1.00 16.99 105 HIS C CA 1
ATOM 2494 C C . HIS C 1 108 ? -16.621 21.096 25.941 1.00 21.34 105 HIS C C 1
ATOM 2495 O O . HIS C 1 108 ? -15.668 21.370 26.677 1.00 21.56 105 HIS C O 1
ATOM 2502 N N . LEU C 1 109 ? -17.888 21.145 26.354 1.00 20.29 106 LEU C N 1
ATOM 2503 C CA . LEU C 1 109 ? -18.233 21.532 27.720 1.00 26.87 106 LEU C CA 1
ATOM 2504 C C . LEU C 1 109 ? -18.016 20.370 28.693 1.00 27.39 106 LEU C C 1
ATOM 2505 O O . LEU C 1 109 ? -18.395 19.230 28.422 1.00 28.75 106 LEU C O 1
ATOM 2510 N N . ARG C 1 110 ? -17.407 20.666 29.831 1.00 24.59 107 ARG C N 1
ATOM 2511 C CA . ARG C 1 110 ? -17.057 19.645 30.817 1.00 28.07 107 ARG C CA 1
ATOM 2512 C C . ARG C 1 110 ? -18.225 19.362 31.741 1.00 43.84 107 ARG C C 1
ATOM 2513 O O . ARG C 1 110 ? -18.979 20.278 32.070 1.00 48.78 107 ARG C O 1
ATOM 2521 N N . ALA D 1 3 ? 29.201 16.657 4.898 1.00 68.35 0 ALA D N 1
ATOM 2522 C CA . ALA D 1 3 ? 30.541 16.552 5.463 1.00 72.40 0 ALA D CA 1
ATOM 2523 C C . ALA D 1 3 ? 30.567 17.129 6.879 1.00 71.39 0 ALA D C 1
ATOM 2524 O O . ALA D 1 3 ? 31.292 16.636 7.750 1.00 72.78 0 ALA D O 1
ATOM 2534 N N . ALA D 1 5 ? 29.729 17.597 10.575 1.00 54.95 2 ALA D N 1
ATOM 2535 C CA . ALA D 1 5 ? 29.181 16.772 11.648 1.00 44.69 2 ALA D CA 1
ATOM 2536 C C . ALA D 1 5 ? 28.043 17.507 12.370 1.00 42.47 2 ALA D C 1
ATOM 2537 O O . ALA D 1 5 ? 27.802 18.703 12.170 1.00 38.17 2 ALA D O 1
ATOM 2539 N N . ALA D 1 6 ? 27.330 16.763 13.222 1.00 37.97 3 ALA D N 1
ATOM 2540 C CA . ALA D 1 6 ? 26.162 17.320 13.896 1.00 30.11 3 ALA D CA 1
ATOM 2541 C C . ALA D 1 6 ? 26.537 18.547 14.722 1.00 27.44 3 ALA D C 1
ATOM 2542 O O . ALA D 1 6 ? 25.842 19.576 14.686 1.00 26.20 3 ALA D O 1
ATOM 2544 N N . ILE D 1 7 ? 27.643 18.457 15.467 1.00 28.43 4 ILE D N 1
ATOM 2545 C CA . ILE D 1 7 ? 28.108 19.592 16.261 1.00 36.06 4 ILE D CA 1
ATOM 2546 C C . ILE D 1 7 ? 28.486 20.758 15.361 1.00 34.76 4 ILE D C 1
ATOM 2547 O O . ILE D 1 7 ? 28.309 21.926 15.734 1.00 30.13 4 ILE D O 1
ATOM 2552 N N . ASP D 1 8 ? 28.972 20.471 14.150 1.00 36.51 5 ASP D N 1
ATOM 2553 C CA . ASP D 1 8 ? 29.308 21.549 13.234 1.00 33.27 5 ASP D CA 1
ATOM 2554 C C . ASP D 1 8 ? 28.056 22.208 12.693 1.00 27.12 5 ASP D C 1
ATOM 2555 O O . ASP D 1 8 ? 28.014 23.436 12.553 1.00 31.87 5 ASP D O 1
ATOM 2560 N N . LEU D 1 9 ? 27.014 21.417 12.399 1.00 26.25 6 LEU D N 1
ATOM 2561 C CA . LEU D 1 9 ? 25.738 22.001 11.992 1.00 24.71 6 LEU D CA 1
ATOM 2562 C C . LEU D 1 9 ? 25.198 22.944 13.053 1.00 22.04 6 LEU D C 1
ATOM 2563 O O . LEU D 1 9 ? 24.719 24.041 12.737 1.00 22.64 6 LEU D O 1
ATOM 2568 N N . ALA D 1 10 ? 25.249 22.521 14.319 1.00 26.41 7 ALA D N 1
ATOM 2569 C CA . ALA D 1 10 ? 24.700 23.319 15.416 1.00 20.62 7 ALA D CA 1
ATOM 2570 C C . ALA D 1 10 ? 25.475 24.621 15.586 1.00 25.42 7 ALA D C 1
ATOM 2571 O O . ALA D 1 10 ? 24.884 25.700 15.729 1.00 23.66 7 ALA D O 1
ATOM 2573 N N . ARG D 1 11 ? 26.810 24.538 15.591 1.00 22.68 8 ARG D N 1
ATOM 2574 C CA . ARG D 1 11 ? 27.618 25.748 15.704 1.00 27.95 8 ARG D CA 1
ATOM 2575 C C . ARG D 1 11 ? 27.376 26.685 14.526 1.00 30.27 8 ARG D C 1
ATOM 2576 O O . ARG D 1 11 ? 27.332 27.907 14.695 1.00 29.61 8 ARG D O 1
ATOM 2584 N N . GLU D 1 12 ? 27.228 26.132 13.318 1.00 27.93 9 GLU D N 1
ATOM 2585 C CA . GLU D 1 12 ? 26.998 26.997 12.169 1.00 23.44 9 GLU D CA 1
ATOM 2586 C C . GLU D 1 12 ? 25.601 27.607 12.203 1.00 19.63 9 GLU D C 1
ATOM 2587 O O . GLU D 1 12 ? 25.423 28.755 11.781 1.00 22.79 9 GLU D O 1
ATOM 2593 N N . TYR D 1 13 ? 24.609 26.879 12.715 1.00 19.99 10 TYR D N 1
ATOM 2594 C CA . TYR D 1 13 ? 23.282 27.474 12.883 1.00 19.17 10 TYR D CA 1
ATOM 2595 C C . TYR D 1 13 ? 23.353 28.713 13.780 1.00 21.82 10 TYR D C 1
ATOM 2596 O O . TYR D 1 13 ? 22.854 29.792 13.423 1.00 24.39 10 TYR D O 1
ATOM 2605 N N . ILE D 1 14 ? 23.985 28.576 14.952 1.00 22.07 11 ILE D N 1
ATOM 2606 C CA . ILE D 1 14 ? 24.103 29.698 15.885 1.00 20.06 11 ILE D CA 1
ATOM 2607 C C . ILE D 1 14 ? 24.847 30.851 15.230 1.00 24.87 11 ILE D C 1
ATOM 2608 O O . ILE D 1 14 ? 24.459 32.016 15.366 1.00 25.42 11 ILE D O 1
ATOM 2613 N N . SER D 1 15 ? 25.909 30.542 14.481 1.00 24.58 12 SER D N 1
ATOM 2614 C CA . SER D 1 15 ? 26.682 31.582 13.822 1.00 28.25 12 SER D CA 1
ATOM 2615 C C . SER D 1 15 ? 25.865 32.302 12.756 1.00 27.50 12 SER D C 1
ATOM 2616 O O . SER D 1 15 ? 25.979 33.520 12.604 1.00 26.82 12 SER D O 1
ATOM 2619 N N . ARG D 1 16 ? 25.038 31.571 12.004 1.00 27.12 13 ARG D N 1
ATOM 2620 C CA . ARG D 1 16 ? 24.234 32.212 10.970 1.00 25.95 13 ARG D CA 1
ATOM 2621 C C . ARG D 1 16 ? 23.086 33.007 11.569 1.00 27.18 13 ARG D C 1
ATOM 2622 O O . ARG D 1 16 ? 22.708 34.056 11.026 1.00 30.18 13 ARG D O 1
ATOM 2630 N N . VAL D 1 17 ? 22.553 32.562 12.708 1.00 20.60 14 VAL D N 1
ATOM 2631 C CA . VAL D 1 17 ? 21.516 33.343 13.366 1.00 23.21 14 VAL D CA 1
ATOM 2632 C C . VAL D 1 17 ? 22.117 34.594 13.974 1.00 28.33 14 VAL D C 1
ATOM 2633 O O . VAL D 1 17 ? 21.581 35.700 13.807 1.00 30.98 14 VAL D O 1
ATOM 2637 N N . ASN D 1 18 ? 23.278 34.458 14.634 1.00 28.52 15 ASN D N 1
ATOM 2638 C CA . ASN D 1 18 ? 23.966 35.637 15.147 1.00 35.42 15 ASN D CA 1
ATOM 2639 C C . ASN D 1 18 ? 24.290 36.612 14.027 1.00 36.62 15 ASN D C 1
ATOM 2640 O O . ASN D 1 18 ? 24.371 37.813 14.261 1.00 37.14 15 ASN D O 1
ATOM 2645 N N . GLY D 1 19 ? 24.465 36.124 12.807 1.00 39.54 16 GLY D N 1
ATOM 2646 C CA . GLY D 1 19 ? 24.658 36.995 11.670 1.00 36.83 16 GLY D CA 1
ATOM 2647 C C . GLY D 1 19 ? 23.390 37.428 10.967 1.00 39.08 16 GLY D C 1
ATOM 2648 O O . GLY D 1 19 ? 23.479 38.077 9.919 1.00 49.81 16 GLY D O 1
ATOM 2649 N N . ARG D 1 20 ? 22.217 37.086 11.507 1.00 40.39 17 ARG D N 1
ATOM 2650 C CA . ARG D 1 20 ? 20.925 37.505 10.957 1.00 47.67 17 ARG D CA 1
ATOM 2651 C C . ARG D 1 20 ? 20.763 37.045 9.505 1.00 48.54 17 ARG D C 1
ATOM 2652 O O . ARG D 1 20 ? 20.279 37.774 8.638 1.00 47.88 17 ARG D O 1
ATOM 2660 N N . ASP D 1 21 ? 21.173 35.815 9.238 1.00 40.77 18 ASP D N 1
ATOM 2661 C CA . ASP D 1 21 ? 21.167 35.257 7.892 1.00 38.23 18 ASP D CA 1
ATOM 2662 C C . ASP D 1 21 ? 20.169 34.111 7.882 1.00 29.83 18 ASP D C 1
ATOM 2663 O O . ASP D 1 21 ? 20.543 32.946 7.975 1.00 30.02 18 ASP D O 1
ATOM 2668 N N . GLY D 1 22 ? 18.884 34.444 7.765 1.00 34.37 19 GLY D N 1
ATOM 2669 C CA . GLY D 1 22 ? 17.854 33.410 7.834 1.00 32.86 19 GLY D CA 1
ATOM 2670 C C . GLY D 1 22 ? 17.914 32.420 6.682 1.00 28.99 19 GLY D C 1
ATOM 2671 O O . GLY D 1 22 ? 17.688 31.219 6.867 1.00 24.34 19 GLY D O 1
ATOM 2672 N N A SER D 1 23 ? 18.188 32.912 5.471 0.50 28.46 20 SER D N 1
ATOM 2673 N N B SER D 1 23 ? 18.229 32.902 5.477 0.50 28.33 20 SER D N 1
ATOM 2674 C CA A SER D 1 23 ? 18.338 32.006 4.339 0.50 28.05 20 SER D CA 1
ATOM 2675 C CA B SER D 1 23 ? 18.315 31.989 4.344 0.50 28.02 20 SER D CA 1
ATOM 2676 C C A SER D 1 23 ? 19.475 31.026 4.586 0.50 26.24 20 SER D C 1
ATOM 2677 C C B SER D 1 23 ? 19.508 31.048 4.487 0.50 26.59 20 SER D C 1
ATOM 2678 O O A SER D 1 23 ? 19.329 29.814 4.379 0.50 22.58 20 SER D O 1
ATOM 2679 O O B SER D 1 23 ? 19.429 29.874 4.101 0.50 23.39 20 SER D O 1
ATOM 2684 N N . GLY D 1 24 ? 20.613 31.537 5.052 1.00 25.17 21 GLY D N 1
ATOM 2685 C CA . GLY D 1 24 ? 21.758 30.678 5.271 1.00 21.78 21 GLY D CA 1
ATOM 2686 C C . GLY D 1 24 ? 21.515 29.680 6.386 1.00 26.15 21 GLY D C 1
ATOM 2687 O O . GLY D 1 24 ? 21.943 28.531 6.300 1.00 24.28 21 GLY D O 1
ATOM 2688 N N . ALA D 1 25 ? 20.809 30.093 7.441 1.00 25.65 22 ALA D N 1
ATOM 2689 C CA . ALA D 1 25 ? 20.475 29.131 8.492 1.00 24.01 22 ALA D CA 1
ATOM 2690 C C . ALA D 1 25 ? 19.503 28.066 7.978 1.00 26.04 22 ALA D C 1
ATOM 2691 O O . ALA D 1 25 ? 19.680 26.869 8.252 1.00 21.69 22 ALA D O 1
ATOM 2693 N N . ALA D 1 26 ? 18.483 28.478 7.207 1.00 19.63 23 ALA D N 1
ATOM 2694 C CA . ALA D 1 26 ? 17.547 27.508 6.643 1.00 17.27 23 ALA D CA 1
ATOM 2695 C C . ALA D 1 26 ? 18.263 26.459 5.798 1.00 17.51 23 ALA D C 1
ATOM 2696 O O . ALA D 1 26 ? 17.868 25.283 5.795 1.00 20.35 23 ALA D O 1
ATOM 2698 N N . ALA D 1 27 ? 19.294 26.872 5.038 1.00 17.16 24 ALA D N 1
ATOM 2699 C CA . ALA D 1 27 ? 20.021 25.964 4.154 1.00 23.09 24 ALA D CA 1
ATOM 2700 C C . ALA D 1 27 ? 20.743 24.851 4.907 1.00 19.57 24 ALA D C 1
ATOM 2701 O O . ALA D 1 27 ? 21.230 23.913 4.267 1.00 20.45 24 ALA D O 1
ATOM 2703 N N . LEU D 1 28 ? 20.836 24.934 6.231 1.00 18.71 25 LEU D N 1
ATOM 2704 C CA . LEU D 1 28 ? 21.374 23.858 7.071 1.00 22.98 25 LEU D CA 1
ATOM 2705 C C . LEU D 1 28 ? 20.363 22.751 7.359 1.00 26.72 25 LEU D C 1
ATOM 2706 O O . LEU D 1 28 ? 20.762 21.697 7.879 1.00 18.13 25 LEU D O 1
ATOM 2711 N N . PHE D 1 29 ? 19.071 22.974 7.060 1.00 19.55 26 PHE D N 1
ATOM 2712 C CA . PHE D 1 29 ? 17.981 22.070 7.429 1.00 16.52 26 PHE D CA 1
ATOM 2713 C C . PHE D 1 29 ? 17.601 21.169 6.258 1.00 18.42 26 PHE D C 1
ATOM 2714 O O . PHE D 1 29 ? 17.802 21.521 5.094 1.00 20.92 26 PHE D O 1
ATOM 2722 N N . ALA D 1 30 ? 17.052 19.993 6.580 1.00 21.41 27 ALA D N 1
ATOM 2723 C CA . ALA D 1 30 ? 16.374 19.182 5.575 1.00 25.64 27 ALA D CA 1
ATOM 2724 C C . ALA D 1 30 ? 15.280 20.027 4.925 1.00 22.70 27 ALA D C 1
ATOM 2725 O O . ALA D 1 30 ? 14.792 20.989 5.517 1.00 19.51 27 ALA D O 1
ATOM 2727 N N . GLN D 1 31 ? 14.910 19.692 3.685 1.00 24.79 28 GLN D N 1
ATOM 2728 C CA . GLN D 1 31 ? 13.880 20.499 3.028 1.00 24.58 28 GLN D CA 1
ATOM 2729 C C . GLN D 1 31 ? 12.564 20.470 3.814 1.00 29.40 28 GLN D C 1
ATOM 2730 O O . GLN D 1 31 ? 11.820 21.460 3.836 1.00 30.70 28 GLN D O 1
ATOM 2736 N N . ASP D 1 32 ? 12.267 19.358 4.477 1.00 26.22 29 ASP D N 1
ATOM 2737 C CA . ASP D 1 32 ? 11.110 19.272 5.357 1.00 25.13 29 ASP D CA 1
ATOM 2738 C C . ASP D 1 32 ? 11.518 19.313 6.823 1.00 24.23 29 ASP D C 1
ATOM 2739 O O . ASP D 1 32 ? 10.811 18.776 7.674 1.00 28.39 29 ASP D O 1
ATOM 2744 N N . GLY D 1 33 ? 12.651 19.952 7.123 1.00 20.07 30 GLY D N 1
ATOM 2745 C CA . GLY D 1 33 ? 13.068 20.164 8.498 1.00 23.74 30 GLY D CA 1
ATOM 2746 C C . GLY D 1 33 ? 12.227 21.234 9.179 1.00 21.32 30 GLY D C 1
ATOM 2747 O O . GLY D 1 33 ? 11.456 21.959 8.549 1.00 19.41 30 GLY D O 1
ATOM 2748 N N . GLU D 1 34 ? 12.360 21.326 10.498 1.00 18.22 31 GLU D N 1
ATOM 2749 C CA . GLU D 1 34 ? 11.492 22.247 11.227 1.00 18.58 31 GLU D CA 1
ATOM 2750 C C . GLU D 1 34 ? 12.215 22.845 12.423 1.00 18.11 31 GLU D C 1
ATOM 2751 O O . GLU D 1 34 ? 13.151 22.245 12.981 1.00 16.72 31 GLU D O 1
ATOM 2757 N N . ILE D 1 35 ? 11.764 24.037 12.811 1.00 16.80 32 ILE D N 1
ATOM 2758 C CA . ILE D 1 35 ? 12.103 24.638 14.096 1.00 15.45 32 ILE D CA 1
ATOM 2759 C C . ILE D 1 35 ? 10.844 24.633 14.960 1.00 19.82 32 ILE D C 1
ATOM 2760 O O . ILE D 1 35 ? 9.773 25.094 14.533 1.00 19.05 32 ILE D O 1
ATOM 2765 N N . ILE D 1 36 ? 10.957 24.056 16.142 1.00 13.40 33 ILE D N 1
ATOM 2766 C CA . ILE D 1 36 ? 9.914 24.126 17.156 1.00 13.77 33 ILE D CA 1
ATOM 2767 C C . ILE D 1 36 ? 10.343 25.202 18.158 1.00 17.28 33 ILE D C 1
ATOM 2768 O O . ILE D 1 36 ? 11.365 25.070 18.839 1.00 16.36 33 ILE D O 1
ATOM 2773 N N . ALA D 1 37 ? 9.612 26.312 18.209 1.00 14.38 34 ALA D N 1
ATOM 2774 C CA . ALA D 1 37 ? 10.107 27.422 19.035 1.00 13.12 34 ALA D CA 1
ATOM 2775 C C . ALA D 1 37 ? 8.987 28.369 19.464 1.00 17.20 34 ALA D C 1
ATOM 2776 O O . ALA D 1 37 ? 8.703 29.347 18.764 1.00 18.36 34 ALA D O 1
ATOM 2778 N N . PRO D 1 38 ? 8.373 28.165 20.637 1.00 17.24 35 PRO D N 1
ATOM 2779 C CA . PRO D 1 38 ? 8.582 27.043 21.552 1.00 13.45 35 PRO D CA 1
ATOM 2780 C C . PRO D 1 38 ? 7.704 25.855 21.148 1.00 16.12 35 PRO D C 1
ATOM 2781 O O . PRO D 1 38 ? 7.029 25.920 20.121 1.00 16.28 35 PRO D O 1
ATOM 2785 N N . VAL D 1 39 ? 7.727 24.792 21.946 1.00 15.56 36 VAL D N 1
ATOM 2786 C CA . VAL D 1 39 ? 6.835 23.651 21.780 1.00 15.76 36 VAL D CA 1
ATOM 2787 C C . VAL D 1 39 ? 5.425 24.166 21.526 1.00 21.07 36 VAL D C 1
ATOM 2788 O O . VAL D 1 39 ? 4.923 25.008 22.279 1.00 15.68 36 VAL D O 1
ATOM 2792 N N . GLY D 1 40 ? 4.785 23.672 20.459 1.00 16.16 37 GLY D N 1
ATOM 2793 C CA . GLY D 1 40 ? 3.458 24.103 20.070 1.00 15.27 37 GLY D CA 1
ATOM 2794 C C . GLY D 1 40 ? 3.451 25.104 18.930 1.00 16.94 37 GLY D C 1
ATOM 2795 O O . GLY D 1 40 ? 2.381 25.432 18.415 1.00 19.76 37 GLY D O 1
ATOM 2796 N N . ARG D 1 41 ? 4.613 25.608 18.537 1.00 15.61 38 ARG D N 1
ATOM 2797 C CA . ARG D 1 41 ? 4.721 26.613 17.485 1.00 15.39 38 ARG D CA 1
ATOM 2798 C C . ARG D 1 41 ? 5.799 26.124 16.529 1.00 17.08 38 ARG D C 1
ATOM 2799 O O . ARG D 1 41 ? 6.988 26.177 16.854 1.00 17.21 38 ARG D O 1
ATOM 2807 N N . VAL D 1 42 ? 5.394 25.640 15.361 1.00 19.76 39 VAL D N 1
ATOM 2808 C CA . VAL D 1 42 ? 6.274 24.857 14.501 1.00 20.05 39 VAL D CA 1
ATOM 2809 C C . VAL D 1 42 ? 6.492 25.607 13.193 1.00 18.58 39 VAL D C 1
ATOM 2810 O O . VAL D 1 42 ? 5.529 26.065 12.568 1.00 17.92 39 VAL D O 1
ATOM 2814 N N . TYR D 1 43 ? 7.759 25.743 12.794 1.00 14.99 40 TYR D N 1
ATOM 2815 C CA . TYR D 1 43 ? 8.164 26.370 11.531 1.00 17.92 40 TYR D CA 1
ATOM 2816 C C . TYR D 1 43 ? 8.696 25.257 10.633 1.00 18.67 40 TYR D C 1
ATOM 2817 O O . TYR D 1 43 ? 9.837 24.818 10.799 1.00 19.14 40 TYR D O 1
ATOM 2826 N N A ARG D 1 44 ? 7.882 24.818 9.678 0.50 16.89 41 ARG D N 1
ATOM 2827 N N B ARG D 1 44 ? 7.879 24.813 9.683 0.50 16.93 41 ARG D N 1
ATOM 2828 C CA A ARG D 1 44 ? 8.207 23.675 8.827 0.50 20.82 41 ARG D CA 1
ATOM 2829 C CA B ARG D 1 44 ? 8.210 23.675 8.825 0.50 20.81 41 ARG D CA 1
ATOM 2830 C C A ARG D 1 44 ? 8.664 24.161 7.454 0.50 20.98 41 ARG D C 1
ATOM 2831 C C B ARG D 1 44 ? 8.670 24.171 7.459 0.50 20.98 41 ARG D C 1
ATOM 2832 O O A ARG D 1 44 ? 7.924 24.876 6.764 0.50 20.72 41 ARG D O 1
ATOM 2833 O O B ARG D 1 44 ? 7.936 24.899 6.775 0.50 20.84 41 ARG D O 1
ATOM 2848 N N . GLY D 1 45 ? 9.873 23.773 7.062 1.00 17.98 42 GLY D N 1
ATOM 2849 C CA . GLY D 1 45 ? 10.391 24.102 5.746 1.00 20.28 42 GLY D CA 1
ATOM 2850 C C . GLY D 1 45 ? 11.203 25.386 5.764 1.00 23.35 42 GLY D C 1
ATOM 2851 O O . GLY D 1 45 ? 11.096 26.208 6.669 1.00 17.22 42 GLY D O 1
ATOM 2852 N N . TRP D 1 46 ? 11.988 25.573 4.691 1.00 23.40 43 TRP D N 1
ATOM 2853 C CA . TRP D 1 46 ? 12.965 26.659 4.638 1.00 21.32 43 TRP D CA 1
ATOM 2854 C C . TRP D 1 46 ? 12.320 28.043 4.732 1.00 20.34 43 TRP D C 1
ATOM 2855 O O . TRP D 1 46 ? 12.850 28.929 5.406 1.00 17.52 43 TRP D O 1
ATOM 2866 N N . ASP D 1 47 ? 11.217 28.278 4.012 1.00 19.14 44 ASP D N 1
ATOM 2867 C CA . ASP D 1 47 ? 10.572 29.591 4.094 1.00 21.04 44 ASP D CA 1
ATOM 2868 C C . ASP D 1 47 ? 10.152 29.916 5.530 1.00 22.41 44 ASP D C 1
ATOM 2869 O O . ASP D 1 47 ? 10.374 31.030 6.014 1.00 18.58 44 ASP D O 1
ATOM 2874 N N . ALA D 1 48 ? 9.502 28.971 6.217 1.00 20.54 45 ALA D N 1
ATOM 2875 C CA . ALA D 1 48 ? 9.077 29.250 7.589 1.00 21.82 45 ALA D CA 1
ATOM 2876 C C . ALA D 1 48 ? 10.271 29.428 8.523 1.00 20.39 45 ALA D C 1
ATOM 2877 O O . ALA D 1 48 ? 10.233 30.270 9.426 1.00 18.85 45 ALA D O 1
ATOM 2879 N N . ILE D 1 49 ? 11.334 28.642 8.326 1.00 18.83 46 ILE D N 1
ATOM 2880 C CA . ILE D 1 49 ? 12.515 28.753 9.187 1.00 19.22 46 ILE D CA 1
ATOM 2881 C C . ILE D 1 49 ? 13.160 30.123 9.016 1.00 18.90 46 ILE D C 1
ATOM 2882 O O . ILE D 1 49 ? 13.494 30.799 9.999 1.00 19.59 46 ILE D O 1
ATOM 2887 N N . ALA D 1 50 ? 13.335 30.564 7.760 1.00 19.60 47 ALA D N 1
ATOM 2888 C CA . ALA D 1 50 ? 13.823 31.926 7.517 1.00 18.35 47 ALA D CA 1
ATOM 2889 C C . ALA D 1 50 ? 12.916 32.966 8.181 1.00 23.60 47 ALA D C 1
ATOM 2890 O O . ALA D 1 50 ? 13.398 33.982 8.705 1.00 20.03 47 ALA D O 1
ATOM 2892 N N . ALA D 1 51 ? 11.598 32.739 8.155 1.00 22.71 48 ALA D N 1
ATOM 2893 C CA . ALA D 1 51 ? 10.660 33.695 8.747 1.00 26.35 48 ALA D CA 1
ATOM 2894 C C . ALA D 1 51 ? 10.827 33.774 10.265 1.00 21.89 48 ALA D C 1
ATOM 2895 O O . ALA D 1 51 ? 10.775 34.864 10.840 1.00 22.16 48 ALA D O 1
ATOM 2897 N N . PHE D 1 52 ? 11.000 32.631 10.930 1.00 20.96 49 PHE D N 1
ATOM 2898 C CA . PHE D 1 52 ? 11.287 32.647 12.361 1.00 20.70 49 PHE D CA 1
ATOM 2899 C C . PHE D 1 52 ? 12.523 33.481 12.673 1.00 17.23 49 PHE D C 1
ATOM 2900 O O . PHE D 1 52 ? 12.485 34.379 13.523 1.00 20.98 49 PHE D O 1
ATOM 2908 N N A ILE D 1 53 ? 13.639 33.173 12.004 0.50 18.01 50 ILE D N 1
ATOM 2909 N N B ILE D 1 53 ? 13.635 33.206 11.992 0.50 17.78 50 ILE D N 1
ATOM 2910 C CA A ILE D 1 53 ? 14.905 33.858 12.256 0.50 16.71 50 ILE D CA 1
ATOM 2911 C CA B ILE D 1 53 ? 14.889 33.877 12.325 0.50 16.71 50 ILE D CA 1
ATOM 2912 C C A ILE D 1 53 ? 14.732 35.359 12.104 0.50 23.67 50 ILE D C 1
ATOM 2913 C C B ILE D 1 53 ? 14.769 35.377 12.090 0.50 23.78 50 ILE D C 1
ATOM 2914 O O A ILE D 1 53 ? 15.232 36.147 12.913 0.50 24.10 50 ILE D O 1
ATOM 2915 O O B ILE D 1 53 ? 15.329 36.186 12.840 0.50 24.20 50 ILE D O 1
ATOM 2924 N N . GLU D 1 54 ? 14.023 35.778 11.056 1.00 22.17 51 GLU D N 1
ATOM 2925 C CA . GLU D 1 54 ? 13.861 37.197 10.788 1.00 22.95 51 GLU D CA 1
ATOM 2926 C C . GLU D 1 54 ? 12.940 37.868 11.817 1.00 21.08 51 GLU D C 1
ATOM 2927 O O . GLU D 1 54 ? 13.124 39.045 12.129 1.00 23.16 51 GLU D O 1
ATOM 2933 N N . ALA D 1 55 ? 11.965 37.135 12.354 1.00 21.98 52 ALA D N 1
ATOM 2934 C CA . ALA D 1 55 ? 10.986 37.692 13.289 1.00 29.56 52 ALA D CA 1
ATOM 2935 C C . ALA D 1 55 ? 11.435 37.606 14.752 1.00 28.76 52 ALA D C 1
ATOM 2936 O O . ALA D 1 55 ? 11.036 38.452 15.566 1.00 25.07 52 ALA D O 1
ATOM 2938 N N . ALA D 1 56 ? 12.267 36.624 15.090 1.00 21.09 53 ALA D N 1
ATOM 2939 C CA . ALA D 1 56 ? 12.729 36.448 16.459 1.00 23.32 53 ALA D CA 1
ATOM 2940 C C . ALA D 1 56 ? 13.685 37.574 16.834 1.00 31.31 53 ALA D C 1
ATOM 2941 O O . ALA D 1 56 ? 14.301 38.193 15.950 1.00 29.07 53 ALA D O 1
ATOM 2943 N N . PRO D 1 57 ? 13.807 37.883 18.127 1.00 26.82 54 PRO D N 1
ATOM 2944 C CA . PRO D 1 57 ? 14.703 38.969 18.546 1.00 31.15 54 PRO D CA 1
ATOM 2945 C C . PRO D 1 57 ? 16.094 38.747 17.992 1.00 38.27 54 PRO D C 1
ATOM 2946 O O . PRO D 1 57 ? 16.562 37.600 17.901 1.00 44.18 54 PRO D O 1
ATOM 2950 N N . PRO D 1 58 ? 16.783 39.816 17.595 1.00 46.83 55 PRO D N 1
ATOM 2951 C CA . PRO D 1 58 ? 18.171 39.657 17.142 1.00 57.72 55 PRO D CA 1
ATOM 2952 C C . PRO D 1 58 ? 19.071 39.134 18.242 1.00 67.11 55 PRO D C 1
ATOM 2953 O O . PRO D 1 58 ? 20.227 38.788 17.964 1.00 72.58 55 PRO D O 1
ATOM 2957 N N . ALA D 1 59 ? 18.536 39.013 19.459 1.00 68.83 56 ALA D N 1
ATOM 2958 C CA . ALA D 1 59 ? 19.331 38.797 20.657 1.00 70.30 56 ALA D CA 1
ATOM 2959 C C . ALA D 1 59 ? 20.240 37.586 20.528 1.00 72.06 56 ALA D C 1
ATOM 2960 O O . ALA D 1 59 ? 19.878 36.559 19.951 1.00 67.67 56 ALA D O 1
ATOM 2962 N N . THR D 1 60 ? 21.414 37.713 21.126 1.00 76.88 57 THR D N 1
ATOM 2963 C CA . THR D 1 60 ? 22.572 36.934 20.758 1.00 70.22 57 THR D CA 1
ATOM 2964 C C . THR D 1 60 ? 22.977 35.989 21.873 1.00 65.39 57 THR D C 1
ATOM 2965 O O . THR D 1 60 ? 22.933 36.347 23.052 1.00 59.01 57 THR D O 1
ATOM 2967 N N . THR D 1 61 ? 23.395 34.796 21.470 1.00 71.23 58 THR D N 1
ATOM 2968 C CA . THR D 1 61 ? 23.897 33.778 22.374 1.00 72.80 58 THR D CA 1
ATOM 2969 C C . THR D 1 61 ? 25.364 34.059 22.651 1.00 77.44 58 THR D C 1
ATOM 2970 O O . THR D 1 61 ? 26.173 34.149 21.718 1.00 77.86 58 THR D O 1
ATOM 2972 N N . ALA D 1 62 ? 25.702 34.186 23.932 1.00 76.17 59 ALA D N 1
ATOM 2973 C CA . ALA D 1 62 ? 27.043 34.577 24.330 1.00 79.02 59 ALA D CA 1
ATOM 2974 C C . ALA D 1 62 ? 27.838 33.380 24.837 1.00 82.08 59 ALA D C 1
ATOM 2975 O O . ALA D 1 62 ? 28.795 32.936 24.192 1.00 81.40 59 ALA D O 1
ATOM 2977 N N . GLN D 1 63 ? 27.446 32.853 25.991 1.00 82.22 60 GLN D N 1
ATOM 2978 C CA . GLN D 1 63 ? 28.189 31.783 26.651 1.00 74.64 60 GLN D CA 1
ATOM 2979 C C . GLN D 1 63 ? 27.596 30.418 26.311 1.00 63.81 60 GLN D C 1
ATOM 2980 O O . GLN D 1 63 ? 27.137 29.676 27.187 1.00 61.19 60 GLN D O 1
ATOM 2986 N N . ILE D 1 64 ? 27.633 30.099 25.009 1.00 53.49 61 ILE D N 1
ATOM 2987 C CA . ILE D 1 64 ? 27.147 28.810 24.514 1.00 43.47 61 ILE D CA 1
ATOM 2988 C C . ILE D 1 64 ? 27.961 27.666 25.101 1.00 45.38 61 ILE D C 1
ATOM 2989 O O . ILE D 1 64 ? 29.197 27.648 25.029 1.00 51.06 61 ILE D O 1
ATOM 2994 N N . ALA D 1 65 ? 27.270 26.713 25.711 1.00 32.93 62 ALA D N 1
ATOM 2995 C CA . ALA D 1 65 ? 27.900 25.517 26.252 1.00 35.31 62 ALA D CA 1
ATOM 2996 C C . ALA D 1 65 ? 27.392 24.323 25.475 1.00 37.46 62 ALA D C 1
ATOM 2997 O O . ALA D 1 65 ? 26.189 24.212 25.214 1.00 34.77 62 ALA D O 1
ATOM 2999 N N . GLU D 1 66 ? 28.299 23.421 25.128 1.00 36.87 63 GLU D N 1
ATOM 3000 C CA . GLU D 1 66 ? 27.937 22.200 24.414 1.00 42.10 63 GLU D CA 1
ATOM 3001 C C . GLU D 1 66 ? 27.629 21.108 25.439 1.00 47.74 63 GLU D C 1
ATOM 3002 O O . GLU D 1 66 ? 28.542 20.462 25.962 1.00 48.53 63 GLU D O 1
ATOM 3008 N N . ARG D 1 67 ? 26.330 20.896 25.737 1.00 41.51 64 ARG D N 1
ATOM 3009 C CA . ARG D 1 67 ? 25.950 19.945 26.792 1.00 40.23 64 ARG D CA 1
ATOM 3010 C C . ARG D 1 67 ? 25.970 18.507 26.295 1.00 42.56 64 ARG D C 1
ATOM 3011 O O . ARG D 1 67 ? 26.489 17.616 26.967 1.00 46.42 64 ARG D O 1
ATOM 3019 N N . THR D 1 68 ? 25.334 18.260 25.156 1.00 41.57 65 THR D N 1
ATOM 3020 C CA . THR D 1 68 ? 25.246 16.949 24.534 1.00 44.51 65 THR D CA 1
ATOM 3021 C C . THR D 1 68 ? 25.791 17.063 23.123 1.00 33.76 65 THR D C 1
ATOM 3022 O O . THR D 1 68 ? 25.474 18.017 22.412 1.00 27.74 65 THR D O 1
ATOM 3034 N N . GLY D 1 70 ? 26.661 14.241 19.689 1.00 40.25 67 GLY D N 1
ATOM 3035 C CA . GLY D 1 70 ? 26.863 12.938 19.107 1.00 38.11 67 GLY D CA 1
ATOM 3036 C C . GLY D 1 70 ? 26.720 13.048 17.609 1.00 37.73 67 GLY D C 1
ATOM 3037 O O . GLY D 1 70 ? 26.580 14.145 17.057 1.00 37.08 67 GLY D O 1
ATOM 3038 N N . THR D 1 71 ? 26.750 11.893 16.949 1.00 43.47 68 THR D N 1
ATOM 3039 C CA . THR D 1 71 ? 26.654 11.912 15.497 1.00 44.31 68 THR D CA 1
ATOM 3040 C C . THR D 1 71 ? 25.281 12.388 15.013 1.00 38.03 68 THR D C 1
ATOM 3041 O O . THR D 1 71 ? 25.192 12.933 13.913 1.00 36.92 68 THR D O 1
ATOM 3045 N N . HIS D 1 72 ? 24.204 12.238 15.816 1.00 32.59 69 HIS D N 1
ATOM 3046 C CA . HIS D 1 72 ? 22.875 12.645 15.350 1.00 30.34 69 HIS D CA 1
ATOM 3047 C C . HIS D 1 72 ? 22.099 13.556 16.289 1.00 30.44 69 HIS D C 1
ATOM 3048 O O . HIS D 1 72 ? 20.969 13.941 15.955 1.00 30.39 69 HIS D O 1
ATOM 3055 N N . ARG D 1 73 ? 22.663 13.953 17.420 1.00 32.03 70 ARG D N 1
ATOM 3056 C CA . ARG D 1 73 ? 21.920 14.840 18.308 1.00 27.03 70 ARG D CA 1
ATOM 3057 C C . ARG D 1 73 ? 22.896 15.780 19.005 1.00 26.67 70 ARG D C 1
ATOM 3058 O O . ARG D 1 73 ? 24.006 15.378 19.363 1.00 28.01 70 ARG D O 1
ATOM 3066 N N . VAL D 1 74 ? 22.482 17.025 19.203 1.00 23.53 71 VAL D N 1
ATOM 3067 C CA . VAL D 1 74 ? 23.311 18.028 19.868 1.00 25.79 71 VAL D CA 1
ATOM 3068 C C . VAL D 1 74 ? 22.395 18.880 20.741 1.00 24.87 71 VAL D C 1
ATOM 3069 O O . VAL D 1 74 ? 21.306 19.274 20.314 1.00 23.50 71 VAL D O 1
ATOM 3073 N N . VAL D 1 75 ? 22.830 19.168 21.965 1.00 23.64 72 VAL D N 1
ATOM 3074 C CA . VAL D 1 75 ? 22.122 20.096 22.849 1.00 20.19 72 VAL D CA 1
ATOM 3075 C C . VAL D 1 75 ? 23.095 21.205 23.212 1.00 21.08 72 VAL D C 1
ATOM 3076 O O . VAL D 1 75 ? 24.177 20.935 23.746 1.00 23.29 72 VAL D O 1
ATOM 3080 N N . LEU D 1 76 ? 22.710 22.445 22.935 1.00 20.95 73 LEU D N 1
ATOM 3081 C CA . LEU D 1 76 ? 23.466 23.619 23.338 1.00 23.59 73 LEU D CA 1
ATOM 3082 C C . LEU D 1 76 ? 22.680 24.374 24.395 1.00 25.97 73 LEU D C 1
ATOM 3083 O O . LEU D 1 76 ? 21.452 24.452 24.318 1.00 20.31 73 LEU D O 1
ATOM 3088 N N . HIS D 1 77 ? 23.387 24.940 25.369 1.00 23.94 74 HIS D N 1
ATOM 3089 C CA . HIS D 1 77 ? 22.783 25.854 26.329 1.00 28.54 74 HIS D CA 1
ATOM 3090 C C . HIS D 1 77 ? 23.496 27.187 26.230 1.00 28.46 74 HIS D C 1
ATOM 3091 O O . HIS D 1 77 ? 24.724 27.229 26.106 1.00 27.77 74 HIS D O 1
ATOM 3098 N N . GLY D 1 78 ? 22.735 28.276 26.309 1.00 25.39 75 GLY D N 1
ATOM 3099 C CA . GLY D 1 78 ? 23.386 29.571 26.393 1.00 24.68 75 GLY D CA 1
ATOM 3100 C C . GLY D 1 78 ? 22.444 30.573 27.011 1.00 28.58 75 GLY D C 1
ATOM 3101 O O . GLY D 1 78 ? 21.262 30.307 27.205 1.00 28.90 75 GLY D O 1
ATOM 3102 N N . VAL D 1 79 ? 22.995 31.730 27.345 1.00 30.69 76 VAL D N 1
ATOM 3103 C CA . VAL D 1 79 ? 22.254 32.818 27.958 1.00 32.50 76 VAL D CA 1
ATOM 3104 C C . VAL D 1 79 ? 22.055 33.880 26.897 1.00 35.23 76 VAL D C 1
ATOM 3105 O O . VAL D 1 79 ? 23.022 34.309 26.260 1.00 45.02 76 VAL D O 1
ATOM 3109 N N . VAL D 1 80 ? 20.805 34.272 26.674 1.00 30.80 77 VAL D N 1
ATOM 3110 C CA . VAL D 1 80 ? 20.481 35.346 25.752 1.00 28.28 77 VAL D CA 1
ATOM 3111 C C . VAL D 1 80 ? 20.103 36.555 26.586 1.00 32.39 77 VAL D C 1
ATOM 3112 O O . VAL D 1 80 ? 19.407 36.435 27.603 1.00 30.78 77 VAL D O 1
ATOM 3116 N N . GLN D 1 81 ? 20.609 37.715 26.186 1.00 36.18 78 GLN D N 1
ATOM 3117 C CA . GLN D 1 81 ? 20.373 38.960 26.907 1.00 32.26 78 GLN D CA 1
ATOM 3118 C C . GLN D 1 81 ? 19.634 39.902 25.977 1.00 34.40 78 GLN D C 1
ATOM 3119 O O . GLN D 1 81 ? 20.105 40.196 24.877 1.00 39.06 78 GLN D O 1
ATOM 3125 N N . THR D 1 82 ? 18.455 40.318 26.399 1.00 44.19 79 THR D N 1
ATOM 3126 C CA . THR D 1 82 ? 17.510 41.068 25.600 1.00 46.32 79 THR D CA 1
ATOM 3127 C C . THR D 1 82 ? 17.220 42.385 26.300 1.00 53.24 79 THR D C 1
ATOM 3128 O O . THR D 1 82 ? 17.391 42.485 27.521 1.00 64.73 79 THR D O 1
ATOM 3132 N N . PRO D 1 83 ? 16.836 43.428 25.559 1.00 48.22 80 PRO D N 1
ATOM 3133 C CA . PRO D 1 83 ? 16.710 44.753 26.189 1.00 46.32 80 PRO D CA 1
ATOM 3134 C C . PRO D 1 83 ? 15.711 44.826 27.343 1.00 50.84 80 PRO D C 1
ATOM 3135 O O . PRO D 1 83 ? 15.916 45.617 28.276 1.00 57.62 80 PRO D O 1
ATOM 3139 N N . ARG D 1 84 ? 14.650 44.021 27.330 1.00 37.71 81 ARG D N 1
ATOM 3140 C CA . ARG D 1 84 ? 13.539 44.205 28.260 1.00 46.56 81 ARG D CA 1
ATOM 3141 C C . ARG D 1 84 ? 13.296 43.009 29.172 1.00 38.54 81 ARG D C 1
ATOM 3142 O O . ARG D 1 84 ? 12.285 42.987 29.879 1.00 38.62 81 ARG D O 1
ATOM 3150 N N . PHE D 1 85 ? 14.173 42.007 29.161 1.00 36.52 82 PHE D N 1
ATOM 3151 C CA . PHE D 1 85 ? 14.040 40.839 30.012 1.00 34.50 82 PHE D CA 1
ATOM 3152 C C . PHE D 1 85 ? 15.330 40.634 30.794 1.00 38.08 82 PHE D C 1
ATOM 3153 O O . PHE D 1 85 ? 16.391 41.137 30.419 1.00 33.58 82 PHE D O 1
ATOM 3161 N N . ALA D 1 86 ? 15.217 39.907 31.907 1.00 33.34 83 ALA D N 1
ATOM 3162 C CA . ALA D 1 86 ? 16.392 39.394 32.576 1.00 37.90 83 ALA D CA 1
ATOM 3163 C C . ALA D 1 86 ? 17.080 38.404 31.647 1.00 35.88 83 ALA D C 1
ATOM 3164 O O . ALA D 1 86 ? 16.469 37.907 30.696 1.00 38.88 83 ALA D O 1
ATOM 3166 N N . PRO D 1 87 ? 18.366 38.145 31.855 1.00 31.05 84 PRO D N 1
ATOM 3167 C CA . PRO D 1 87 ? 19.028 37.115 31.055 1.00 33.21 84 PRO D CA 1
ATOM 3168 C C . PRO D 1 87 ? 18.249 35.802 31.108 1.00 29.87 84 PRO D C 1
ATOM 3169 O O . PRO D 1 87 ? 17.745 35.394 32.151 1.00 32.76 84 PRO D O 1
ATOM 3173 N N . ALA D 1 88 ? 18.101 35.165 29.956 1.00 26.48 85 ALA D N 1
ATOM 3174 C CA . ALA D 1 88 ? 17.270 33.979 29.817 1.00 24.99 85 ALA D CA 1
ATOM 3175 C C . ALA D 1 88 ? 18.160 32.812 29.421 1.00 29.76 85 ALA D C 1
ATOM 3176 O O . ALA D 1 88 ? 18.969 32.930 28.491 1.00 27.18 85 ALA D O 1
ATOM 3178 N N . GLN D 1 89 ? 18.031 31.706 30.151 1.00 25.03 86 GLN D N 1
ATOM 3179 C CA . GLN D 1 89 ? 18.722 30.472 29.812 1.00 26.16 86 GLN D CA 1
ATOM 3180 C C . GLN D 1 89 ? 17.933 29.740 28.729 1.00 23.55 86 GLN D C 1
ATOM 3181 O O . GLN D 1 89 ? 16.753 29.418 28.935 1.00 21.05 86 GLN D O 1
ATOM 3187 N N . ILE D 1 90 ? 18.572 29.499 27.572 1.00 20.88 87 ILE D N 1
ATOM 3188 C CA . ILE D 1 90 ? 17.930 28.917 26.389 1.00 19.76 87 ILE D CA 1
ATOM 3189 C C . ILE D 1 90 ? 18.589 27.580 26.079 1.00 22.46 87 ILE D C 1
ATOM 3190 O O . ILE D 1 90 ? 19.804 27.432 26.238 1.00 20.89 87 ILE D O 1
ATOM 3195 N N . GLU D 1 91 ? 17.783 26.601 25.654 1.00 18.37 88 GLU D N 1
ATOM 3196 C CA . GLU D 1 91 ? 18.258 25.272 25.292 1.00 16.54 88 GLU D CA 1
ATOM 3197 C C . GLU D 1 91 ? 17.909 25.015 23.832 1.00 17.31 88 GLU D C 1
ATOM 3198 O O . GLU D 1 91 ? 16.762 25.211 23.423 1.00 19.47 88 GLU D O 1
ATOM 3204 N N . TRP D 1 92 ? 18.907 24.669 23.027 1.00 16.04 89 TRP D N 1
ATOM 3205 C CA . TRP D 1 92 ? 18.696 24.333 21.617 1.00 21.39 89 TRP D CA 1
ATOM 3206 C C . TRP D 1 92 ? 18.953 22.838 21.427 1.00 23.69 89 TRP D C 1
ATOM 3207 O O . TRP D 1 92 ? 20.061 22.361 21.719 1.00 24.12 89 TRP D O 1
ATOM 3218 N N . ILE D 1 93 ? 17.958 22.099 20.924 1.00 17.44 90 ILE D N 1
ATOM 3219 C CA . ILE D 1 93 ? 18.094 20.658 20.734 1.00 18.97 90 ILE D CA 1
ATOM 3220 C C . ILE D 1 93 ? 18.038 20.372 19.237 1.00 18.97 90 ILE D C 1
ATOM 3221 O O . ILE D 1 93 ? 16.983 20.519 18.611 1.00 19.11 90 ILE D O 1
ATOM 3226 N N . PHE D 1 94 ? 19.158 19.912 18.677 1.00 18.74 91 PHE D N 1
ATOM 3227 C CA . PHE D 1 94 ? 19.274 19.637 17.251 1.00 16.55 91 PHE D CA 1
ATOM 3228 C C . PHE D 1 94 ? 19.188 18.127 17.014 1.00 24.85 91 PHE D C 1
ATOM 3229 O O . PHE D 1 94 ? 20.018 17.370 17.527 1.00 25.91 91 PHE D O 1
ATOM 3237 N N . ASP D 1 95 ? 18.221 17.695 16.203 1.00 18.63 92 ASP D N 1
ATOM 3238 C CA . ASP D 1 95 ? 18.193 16.352 15.633 1.00 20.72 92 ASP D CA 1
ATOM 3239 C C . ASP D 1 95 ? 18.712 16.423 14.201 1.00 24.36 92 ASP D C 1
ATOM 3240 O O . ASP D 1 95 ? 18.175 17.180 13.378 1.00 22.02 92 ASP D O 1
ATOM 3245 N N . VAL D 1 96 ? 19.743 15.631 13.918 1.00 23.34 93 VAL D N 1
ATOM 3246 C CA . VAL D 1 96 ? 20.535 15.719 12.697 1.00 24.60 93 VAL D CA 1
ATOM 3247 C C . VAL D 1 96 ? 20.491 14.370 11.997 1.00 29.18 93 VAL D C 1
ATOM 3248 O O . VAL D 1 96 ? 20.688 13.330 12.633 1.00 35.23 93 VAL D O 1
ATOM 3252 N N . ASP D 1 97 ? 20.230 14.389 10.692 1.00 28.48 94 ASP D N 1
ATOM 3253 C CA . ASP D 1 97 ? 20.343 13.192 9.883 1.00 35.25 94 ASP D CA 1
ATOM 3254 C C . ASP D 1 97 ? 20.854 13.578 8.506 1.00 39.15 94 ASP D C 1
ATOM 3255 O O . ASP D 1 97 ? 20.428 14.593 7.945 1.00 36.91 94 ASP D O 1
ATOM 3260 N N . GLY D 1 98 ? 21.795 12.796 7.988 1.00 40.36 95 GLY D N 1
ATOM 3261 C CA . GLY D 1 98 ? 22.211 12.978 6.603 1.00 46.10 95 GLY D CA 1
ATOM 3262 C C . GLY D 1 98 ? 22.835 14.326 6.315 1.00 48.43 95 GLY D C 1
ATOM 3263 O O . GLY D 1 98 ? 22.572 14.920 5.255 1.00 46.94 95 GLY D O 1
ATOM 3264 N N . ASP D 1 99 ? 23.654 14.827 7.247 1.00 35.72 96 ASP D N 1
ATOM 3265 C CA . ASP D 1 99 ? 24.367 16.100 7.147 1.00 37.83 96 ASP D CA 1
ATOM 3266 C C . ASP D 1 99 ? 23.439 17.313 7.173 1.00 32.91 96 ASP D C 1
ATOM 3267 O O . ASP D 1 99 ? 23.843 18.402 6.786 1.00 33.31 96 ASP D O 1
ATOM 3272 N N . ARG D 1 100 ? 22.208 17.170 7.649 1.00 30.89 97 ARG D N 1
ATOM 3273 C CA . ARG D 1 100 ? 21.306 18.313 7.724 1.00 29.00 97 ARG D CA 1
ATOM 3274 C C . ARG D 1 100 ? 20.513 18.253 9.013 1.00 26.26 97 ARG D C 1
ATOM 3275 O O . ARG D 1 100 ? 20.333 17.189 9.605 1.00 26.25 97 ARG D O 1
ATOM 3283 N N . ILE D 1 101 ? 20.041 19.412 9.452 1.00 24.38 98 ILE D N 1
ATOM 3284 C CA . ILE D 1 101 ? 19.222 19.468 10.658 1.00 22.12 98 ILE D CA 1
ATOM 3285 C C . ILE D 1 101 ? 17.808 19.050 10.291 1.00 23.87 98 ILE D C 1
ATOM 3286 O O . ILE D 1 101 ? 17.181 19.652 9.412 1.00 24.78 98 ILE D O 1
ATOM 3291 N N . ARG D 1 102 ? 17.312 18.006 10.952 1.00 22.47 99 ARG D N 1
ATOM 3292 C CA . ARG D 1 102 ? 15.952 17.566 10.705 1.00 23.30 99 ARG D CA 1
ATOM 3293 C C . ARG D 1 102 ? 14.973 18.326 11.587 1.00 21.58 99 ARG D C 1
ATOM 3294 O O . ARG D 1 102 ? 13.866 18.650 11.150 1.00 22.25 99 ARG D O 1
ATOM 3302 N N . ARG D 1 103 ? 15.393 18.655 12.803 1.00 19.77 100 ARG D N 1
ATOM 3303 C CA . ARG D 1 103 ? 14.548 19.356 13.751 1.00 18.80 100 ARG D CA 1
ATOM 3304 C C . ARG D 1 103 ? 15.424 20.113 14.740 1.00 18.80 100 ARG D C 1
ATOM 3305 O O . ARG D 1 103 ? 16.452 19.608 15.215 1.00 19.76 100 ARG D O 1
ATOM 3313 N N . LEU D 1 104 ? 15.018 21.338 15.035 1.00 15.79 101 LEU D N 1
ATOM 3314 C CA . LEU D 1 104 ? 15.596 22.122 16.117 1.00 16.00 101 LEU D CA 1
ATOM 3315 C C . LEU D 1 104 ? 14.455 22.463 17.057 1.00 19.17 101 LEU D C 1
ATOM 3316 O O . LEU D 1 104 ? 13.450 23.035 16.615 1.00 19.78 101 LEU D O 1
ATOM 3321 N N . THR D 1 105 ? 14.580 22.081 18.328 1.00 18.17 102 THR D N 1
ATOM 3322 C CA . THR D 1 105 ? 13.636 22.500 19.367 1.00 16.62 102 THR D CA 1
ATOM 3323 C C . THR D 1 105 ? 14.306 23.525 20.275 1.00 21.23 102 THR D C 1
ATOM 3324 O O . THR D 1 105 ? 15.424 23.298 20.752 1.00 19.14 102 THR D O 1
ATOM 3328 N N . ILE D 1 106 ? 13.646 24.668 20.486 1.00 19.47 103 ILE D N 1
ATOM 3329 C CA . ILE D 1 106 ? 14.189 25.733 21.321 1.00 16.01 103 ILE D CA 1
ATOM 3330 C C . ILE D 1 106 ? 13.338 25.826 22.586 1.00 19.08 103 ILE D C 1
ATOM 3331 O O . ILE D 1 106 ? 12.134 26.097 22.515 1.00 17.20 103 ILE D O 1
ATOM 3336 N N . ASN D 1 107 ? 13.965 25.590 23.745 1.00 17.32 104 ASN D N 1
ATOM 3337 C CA . ASN D 1 107 ? 13.280 25.632 25.034 1.00 21.74 104 ASN D CA 1
ATOM 3338 C C . ASN D 1 107 ? 13.816 26.812 25.823 1.00 23.07 104 ASN D C 1
ATOM 3339 O O . ASN D 1 107 ? 15.031 27.066 25.836 1.00 17.61 104 ASN D O 1
ATOM 3344 N N . HIS D 1 108 ? 12.912 27.552 26.451 1.00 18.52 105 HIS D N 1
ATOM 3345 C CA . HIS D 1 108 ? 13.313 28.578 27.399 1.00 17.29 105 HIS D CA 1
ATOM 3346 C C . HIS D 1 108 ? 13.319 27.920 28.776 1.00 17.66 105 HIS D C 1
ATOM 3347 O O . HIS D 1 108 ? 12.254 27.565 29.305 1.00 19.28 105 HIS D O 1
ATOM 3354 N N . LEU D 1 109 ? 14.516 27.734 29.345 1.00 17.84 106 LEU D N 1
ATOM 3355 C CA . LEU D 1 109 ? 14.648 27.047 30.628 1.00 23.72 106 LEU D CA 1
ATOM 3356 C C . LEU D 1 109 ? 14.262 27.988 31.756 1.00 28.66 106 LEU D C 1
ATOM 3357 O O . LEU D 1 109 ? 14.639 29.163 31.764 1.00 25.49 106 LEU D O 1
ATOM 3362 N N . ARG D 1 110 ? 13.488 27.466 32.702 1.00 31.74 107 ARG D N 1
ATOM 3363 C CA . ARG D 1 110 ? 12.962 28.263 33.798 1.00 40.66 107 ARG D CA 1
ATOM 3364 C C . ARG D 1 110 ? 13.904 28.199 34.981 1.00 47.24 107 ARG D C 1
ATOM 3365 O O . ARG D 1 110 ? 14.439 27.132 35.293 1.00 49.68 107 ARG D O 1
ATOM 3373 N N . ASP D 1 111 ? 14.079 29.341 35.645 1.00 52.33 108 ASP D N 1
ATOM 3374 C CA . ASP D 1 111 ? 14.869 29.439 36.873 1.00 71.97 108 ASP D CA 1
ATOM 3375 C C . ASP D 1 111 ? 14.426 28.397 37.899 1.00 79.94 108 ASP D C 1
ATOM 3376 O O . ASP D 1 111 ? 15.222 27.976 38.738 1.00 83.26 108 ASP D O 1
#

Radius of gyration: 21.89 Å; Cα contacts (8 Å, |Δi|>4): 1064; chains: 4; bounding box: 62×46×41 Å

Secondary structure (DSSP, 8-state):
--HHHHHHHHHHHHHTT-HHHHHTTEEEEEEEEETTTEEEESHHHHHHHHHTS-S-EEEEEEE----SEEEEEEEEE-SSSPPEEEEEEEEEETTEEEEEEEEEPP-/-HHHHHHHHHHHHHTT-HHHHHTTEEEEEEEEETTTEEEESHHHHHHHHHTSPS-EEEEEEE----SEEEEEEEEE-SSSPPEEEEEEEEEETTEEEEEEEEEEP-/-HHHHHHHHHHHHHTT-HHHHHTTEEEEEEEESSTT-EEESHHHHHHHHHHSPPPEEEEEEE----SEEEEEEEEE-SSSS-EEEEEEEEEETTEEEEEEEEEE-/--HHHHHHHHHHHHHTT-HHHHHTTEEEEEEEESSTT-EEESHHHHHHHHHHS----B-S-EE----SEEEEEEEE--TTS--EEEEEEEEEETTEEEEEEEEEE--